Protein 9K1J (pdb70)

Sequence (567 aa):
MSTLYSTQVKAVGGRSGTIRSEDGILELKLALPKELGGKGDATNPEQLFAAGYAACFGNAVIHVTRSNKEYKIRDNDVEVLSTVGIVANGNGGFALTVHLDVTLSGISQADAEKIVEQTTHQVCPYSNAIRGNIQVSTTVYTKSTLYSTQVKAVGGRSGTIRSEDGILELKLALPKELGGKGDATNPEQLFAAGYAACFGNAVIHVTRSNKEYKIRDNDVEVLSTVGIVANGNGGFALTVHLDVTLSGISQADAEKIVEQTHQVCPYSNAIRGNIQVSTTVYTKMSTLYSTQVKAVGGRSGTIRSEDGILELKLALPKELGGKGDATNPEQLFAAGYAACFGNAVIHVTRSNKEYKIRDNDVEVLSTVGIVANGNGGFALTVHLDVTLSGISQADAEKIVEQTHQVCPYSNAIRGNIQVSTTVYTKMSTLYSTQVKAVGGRSGTIRSEDGILELKLALPKELGGKGDATNPEQLFAAGYAACFGNAVIHVTRSNKEYKIRDNDVEVLSSTVGIVANGNGGFALTVHLDVTLSGISQADAEKIVEQTHQVCPYSNAIRGNIQVSTTVYTK

Nearest PDB structures (foldseek):
  9k1j-assembly1_B  TM=9.932E-01  e=2.611E-28  Acinetobacter baumannii
  9jx6-assembly2_D  TM=1.005E+00  e=9.213E-28  Acinetobacter baumannii
  9jxc-assembly2_D  TM=9.874E-01  e=2.091E-27  Acinetobacter baumannii
  9jxc-assembly2_C  TM=9.607E-01  e=7.141E-26  Acinetobacter baumannii
  6mjn-assembly2_C  TM=9.591E-01  e=6.232E-18  Legionella pneumophila

Organism: Acinetobacter baumannii (NCBI:txid470)

Solvent-accessible surface area: 23050 Å² total; per-residue (Å²): 119,83,59,20,15,52,12,65,0,76,2,38,1,2,18,72,8,68,1,105,0,87,80,28,71,3,112,46,99,2,10,52,9,150,116,50,71,20,158,20,94,11,4,3,0,0,1,0,3,0,0,0,0,0,0,3,0,2,43,7,0,10,74,6,1,28,52,42,50,116,48,85,5,97,15,81,14,2,37,0,31,0,30,0,2,11,30,59,66,85,149,65,16,80,30,8,59,6,52,0,29,0,18,3,24,55,13,60,78,73,48,0,87,114,3,4,129,60,0,40,94,16,0,4,0,6,20,3,1,108,54,64,12,147,42,56,46,51,23,112,43,163,130,89,82,15,54,12,68,0,75,2,34,2,2,20,36,2,51,0,97,0,74,86,30,72,3,106,43,119,2,14,55,7,108,59,42,9,15,159,13,105,16,5,4,0,1,1,0,4,0,0,0,0,0,0,2,0,2,41,9,0,11,114,8,1,102,70,54,179,133,58,220,17,183,47,102,35,0,36,0,28,0,30,0,2,14,17,3,60,46,110,28,0,34,27,5,62,7,52,0,29,0,20,0,33,64,14,58,76,52,48,0,78,122,5,4,130,81,0,32,116,57,0,10,3,5,38,6,2,102,82,67,15,166,26,55,47,50,21,112,31,181,113,84,61,23,12,55,11,73,0,73,2,24,2,2,16,69,15,52,0,102,0,90,75,25,74,2,111,37,157,7,14,56,6,147,109,54,69,22,154,24,97,17,4,3,0,0,1,0,4,0,0,0,0,0,0,2,0,2,44,6,0,10,68,6,1,23,62,52,75,116,55,86,0,74,15,65,4,0,39,0,25,0,30,0,1,10,25,26,56,70,134,70,3,68,33,7,61,6,54,0,29,0,21,0,33,65,9,58,72,62,37,0,88,124,5,5,130,85,0,38,104,17,0,5,1,6,22,4,2,106,80,67,12,167,30,54,48,53,20,115,44,181,148,92,84,83,15,58,11,67,0,64,2,39,2,1,24,31,3,60,1,100,0,86,89,28,71,5,108,56,104,2,10,43,3,59,48,41,7,15,160,8,92,14,4,5,0,1,3,0,2,0,0,0,0,0,0,2,0,2,45,9,0,11,104,18,3,93,79,64,167,82,59,173,22,162,52,100,20,2,45,0,39,0,34,0,1,13,19,5,39,65,133,35,0,29,31,6,62,6,51,0,28,0,22,3,24,60,13,55,79,68,46,0,89,151,3,5,129,88,0,35,116,25,0,7,2,4,29,5,1,106,80,69,15,172,31,57,48,51,26,115,37,173

Radius of gyration: 27.56 Å; Cα contacts (8 Å, |Δi|>4): 1537; chains: 4; bounding box: 51×54×87 Å

B-factor: mean 30.63, std 16.16, range [7.73, 116.87]

Structure (mmCIF, N/CA/C/O backbone):
data_9K1J
#
_entry.id   9K1J
#
_cell.length_a   72.884
_cell.length_b   54.235
_cell.length_c   87.853
_cell.angle_alpha   90.00
_cell.angle_beta   107.82
_cell.angle_gamma   90.00
#
_symmetry.space_group_name_H-M   'P 1 21 1'
#
loop_
_entity.id
_entity.type
_entity.pdbx_description
1 polymer 'Organic hydroperoxide resistance protein'
2 non-polymer 6-fluoranyl-1,2-benzothiazol-3-one
3 water water
#
loop_
_atom_site.group_PDB
_atom_site.id
_atom_site.type_symbol
_atom_site.label_atom_id
_atom_site.label_alt_id
_atom_site.label_comp_id
_atom_site.label_asym_id
_atom_site.label_entity_id
_atom_site.label_seq_id
_atom_site.pdbx_PDB_ins_code
_atom_site.Cartn_x
_atom_site.Cartn_y
_atom_site.Cartn_z
_atom_site.occupancy
_atom_site.B_iso_or_equiv
_atom_site.auth_seq_id
_atom_site.auth_comp_id
_atom_site.auth_asym_id
_atom_site.auth_atom_id
_atom_site.pdbx_PDB_model_num
ATOM 1 N N . MET A 1 1 ? 4.181 -26.423 49.538 1.00 40.67 1 MET B N 1
ATOM 2 C CA . MET A 1 1 ? 3.682 -25.112 49.957 1.00 41.96 1 MET B CA 1
ATOM 3 C C . MET A 1 1 ? 2.404 -24.755 49.209 1.00 44.50 1 MET B C 1
ATOM 4 O O . MET A 1 1 ? 2.248 -25.101 48.032 1.00 41.56 1 MET B O 1
ATOM 9 N N . SER A 1 2 ? 1.504 -24.028 49.863 1.00 42.56 2 SER B N 1
ATOM 10 C CA . SER A 1 2 ? 0.307 -23.556 49.179 1.00 41.64 2 SER B CA 1
ATOM 11 C C . SER A 1 2 ? 0.594 -22.305 48.355 1.00 31.58 2 SER B C 1
ATOM 12 O O . SER A 1 2 ? 1.413 -21.455 48.730 1.00 28.89 2 SER B O 1
ATOM 15 N N . THR A 1 3 ? -0.101 -22.198 47.228 1.00 27.29 3 THR B N 1
ATOM 16 C CA . THR A 1 3 ? 0.008 -21.016 46.383 1.00 31.37 3 THR B CA 1
ATOM 17 C C . THR A 1 3 ? -0.465 -19.751 47.102 1.00 28.13 3 THR B C 1
ATOM 18 O O . THR A 1 3 ? -1.577 -19.697 47.632 1.00 22.36 3 THR B O 1
ATOM 22 N N . LEU A 1 4 ? 0.380 -18.716 47.082 1.00 18.47 4 LEU B N 1
ATOM 23 C CA . LEU A 1 4 ? 0.066 -17.447 47.726 1.00 19.17 4 LEU B CA 1
ATOM 24 C C . LEU A 1 4 ? -0.867 -16.573 46.888 1.00 25.93 4 LEU B C 1
ATOM 25 O O . LEU A 1 4 ? -1.677 -15.822 47.447 1.00 22.42 4 LEU B O 1
ATOM 30 N N . TYR A 1 5 ? -0.762 -16.644 45.559 1.00 18.41 5 TYR B N 1
ATOM 31 C CA . TYR A 1 5 ? -1.604 -15.844 44.683 1.00 12.52 5 TYR B CA 1
ATOM 32 C C . TYR A 1 5 ? -1.587 -16.450 43.284 1.00 21.74 5 TYR B C 1
ATOM 33 O O . TYR A 1 5 ? -0.540 -16.908 42.802 1.00 14.67 5 TYR B O 1
ATOM 42 N N . SER A 1 6 ? -2.751 -16.448 42.644 1.00 14.79 6 SER B N 1
ATOM 43 C CA . SER A 1 6 ? -2.935 -17.061 41.341 1.00 14.24 6 SER B CA 1
ATOM 44 C C . SER A 1 6 ? -3.752 -16.105 40.492 1.00 16.21 6 SER B C 1
ATOM 45 O O . SER A 1 6 ? -4.630 -15.422 41.010 1.00 19.89 6 SER B O 1
ATOM 48 N N . THR A 1 7 ? -3.457 -16.037 39.197 1.00 17.29 7 THR B N 1
ATOM 49 C CA . THR A 1 7 ? -4.211 -15.170 38.307 1.00 15.11 7 THR B CA 1
ATOM 50 C C . THR A 1 7 ? -4.351 -15.841 36.947 1.00 18.51 7 THR B C 1
ATOM 51 O O . THR A 1 7 ? -3.568 -16.718 36.569 1.00 14.70 7 THR B O 1
ATOM 55 N N . GLN A 1 8 ? -5.377 -15.437 36.213 1.00 16.65 8 GLN B N 1
ATOM 56 C CA . GLN A 1 8 ? -5.653 -16.010 34.906 1.00 17.85 8 GLN B CA 1
ATOM 57 C C . GLN A 1 8 ? -5.673 -14.918 33.853 1.00 20.31 8 GLN B C 1
ATOM 58 O O . GLN A 1 8 ? -6.207 -13.833 34.092 1.00 25.16 8 GLN B O 1
ATOM 64 N N . VAL A 1 9 ? -5.116 -15.208 32.676 1.00 17.01 9 VAL B N 1
ATOM 65 C CA . VAL A 1 9 ? -5.113 -14.260 31.570 1.00 13.07 9 VAL B CA 1
ATOM 66 C C . VAL A 1 9 ? -5.446 -15.018 30.295 1.00 22.75 9 VAL B C 1
ATOM 67 O O . VAL A 1 9 ? -4.825 -16.049 29.994 1.00 16.13 9 VAL B O 1
ATOM 71 N N . LYS A 1 10 ? -6.415 -14.496 29.539 1.00 18.48 10 LYS B N 1
ATOM 72 C CA . LYS A 1 10 ? -6.873 -15.104 28.296 1.00 21.40 10 LYS B CA 1
ATOM 73 C C . LYS A 1 10 ? -6.256 -14.332 27.139 1.00 17.08 10 LYS B C 1
ATOM 74 O O . LYS A 1 10 ? -6.403 -13.108 27.06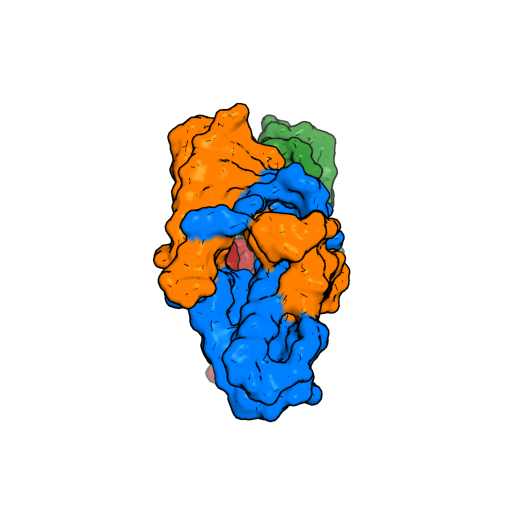6 1.00 23.83 10 LYS B O 1
ATOM 80 N N . ALA A 1 11 ? -5.548 -15.035 26.255 1.00 21.42 11 ALA B N 1
ATOM 81 C CA . ALA A 1 11 ? -4.966 -14.442 25.057 1.00 17.12 11 ALA B CA 1
ATOM 82 C C . ALA A 1 11 ? -5.594 -15.078 23.820 1.00 27.24 11 ALA B C 1
ATOM 83 O O . ALA A 1 11 ? -5.604 -16.310 23.686 1.00 27.94 11 ALA B O 1
ATOM 85 N N . VAL A 1 12 ? -6.090 -14.236 22.911 1.00 27.29 12 VAL B N 1
ATOM 86 C CA . VAL A 1 12 ? -6.754 -14.683 21.689 1.00 32.98 12 VAL B CA 1
ATOM 87 C C . VAL A 1 12 ? -6.010 -14.138 20.472 1.00 33.47 12 VAL B C 1
ATOM 88 O O . VAL A 1 12 ? -5.784 -12.923 20.370 1.00 31.79 12 VAL B O 1
ATOM 92 N N . GLY A 1 13 ? -5.660 -15.028 19.539 1.00 26.22 13 GLY B N 1
ATOM 93 C CA . GLY A 1 13 ? -5.153 -14.598 18.246 1.00 26.00 13 GLY B CA 1
ATOM 94 C C . GLY A 1 13 ? -3.666 -14.325 18.182 1.00 34.20 13 GLY B C 1
ATOM 95 O O . GLY A 1 13 ? -3.218 -13.606 17.273 1.00 26.55 13 GLY B O 1
ATOM 96 N N . GLY A 1 14 ? -2.887 -14.856 19.128 1.00 20.96 14 GLY B N 1
ATOM 97 C CA . GLY A 1 14 ? -1.434 -14.764 19.051 1.00 27.49 14 GLY B CA 1
ATOM 98 C C . GLY A 1 14 ? -0.896 -13.343 19.113 1.00 26.68 14 GLY B C 1
ATOM 99 O O . GLY A 1 14 ? -1.442 -12.457 19.793 1.00 26.43 14 GLY B O 1
ATOM 100 N N . ARG A 1 15 ? 0.210 -13.120 18.400 1.00 24.43 15 ARG B N 1
ATOM 101 C CA . ARG A 1 15 ? 0.934 -11.859 18.514 1.00 21.31 15 ARG B CA 1
ATOM 102 C C . ARG A 1 15 ? 0.226 -10.690 17.837 1.00 32.06 15 ARG B C 1
ATOM 103 O O . ARG A 1 15 ? 0.648 -9.543 18.038 1.00 24.96 15 ARG B O 1
ATOM 111 N N . SER A 1 16 ? -0.837 -10.937 17.064 1.00 23.85 16 SER B N 1
ATOM 112 C CA . SER A 1 16 ? -1.657 -9.862 16.518 1.00 29.27 16 SER B CA 1
ATOM 113 C C . SER A 1 16 ? -3.011 -9.737 17.208 1.00 30.20 16 SER B C 1
ATOM 114 O O . SER A 1 16 ? -3.870 -9.000 16.719 1.00 30.60 16 SER B O 1
ATOM 117 N N . GLY A 1 17 ? -3.217 -10.414 18.337 1.00 31.91 17 GLY B N 1
ATOM 118 C CA . GLY A 1 17 ? -4.520 -10.458 18.978 1.00 26.30 17 GLY B CA 1
ATOM 119 C C . GLY A 1 17 ? -4.672 -9.619 20.229 1.00 28.16 17 GLY B C 1
ATOM 120 O O . GLY A 1 17 ? -4.360 -8.428 20.217 1.00 31.13 17 GLY B O 1
ATOM 121 N N . THR A 1 18 ? -5.183 -10.213 21.311 1.00 26.20 18 THR B N 1
ATOM 122 C CA . THR A 1 18 ? -5.520 -9.472 22.523 1.00 29.11 18 THR B CA 1
ATOM 123 C C . THR A 1 18 ? -5.190 -10.320 23.751 1.00 25.34 18 THR B C 1
ATOM 124 O O . THR A 1 18 ? -5.092 -11.551 23.671 1.00 26.38 18 THR B O 1
ATOM 128 N N . ILE A 1 19 ? -5.013 -9.645 24.891 1.00 20.11 19 ILE B N 1
ATOM 129 C CA . ILE A 1 19 ? -4.908 -10.297 26.194 1.00 24.52 19 ILE B CA 1
ATOM 130 C C . ILE A 1 19 ? -5.871 -9.604 27.138 1.00 25.07 19 ILE B C 1
ATOM 131 O O . ILE A 1 19 ? -6.085 -8.388 27.052 1.00 22.58 19 ILE B O 1
ATOM 136 N N . ARG A 1 20 ? -6.391 -10.371 28.094 1.00 27.55 20 ARG B N 1
ATOM 137 C CA . ARG A 1 20 ? -7.253 -9.790 29.112 1.00 21.32 20 ARG B CA 1
ATOM 138 C C . ARG A 1 20 ? -7.269 -10.700 30.327 1.00 18.10 20 ARG B C 1
ATOM 139 O O . ARG A 1 20 ? -7.521 -11.899 30.197 1.00 22.64 20 ARG B O 1
ATOM 147 N N . SER A 1 21 ? -6.980 -10.142 31.496 1.00 17.16 21 SER B N 1
ATOM 148 C CA . SER A 1 21 ? -7.072 -10.932 32.709 1.00 24.40 21 SER B CA 1
ATOM 149 C C . SER A 1 21 ? -8.538 -11.176 33.057 1.00 32.02 21 SER B C 1
ATOM 150 O O . SER A 1 21 ? -9.433 -10.405 32.686 1.00 30.37 21 SER B O 1
ATOM 153 N N . GLU A 1 22 ? -8.781 -12.276 33.764 1.00 30.14 22 GLU B N 1
ATOM 154 C CA . GLU A 1 22 ? -10.150 -12.650 34.090 1.00 35.14 22 GLU B CA 1
ATOM 155 C C . GLU A 1 22 ? -10.772 -11.695 35.102 1.00 35.40 22 GLU B C 1
ATOM 156 O O . GLU A 1 22 ? -12.000 -11.665 35.227 1.00 41.02 22 GLU B O 1
ATOM 162 N N . ASP A 1 23 ? -9.955 -10.902 35.808 1.00 37.39 23 ASP B N 1
ATOM 163 C CA . ASP A 1 23 ? -10.435 -9.868 36.717 1.00 31.32 23 ASP B CA 1
ATOM 164 C C . ASP A 1 23 ? -10.598 -8.509 36.042 1.00 33.82 23 ASP B C 1
ATOM 165 O O . ASP A 1 23 ? -10.959 -7.541 36.715 1.00 37.57 23 ASP B O 1
ATOM 170 N N . GLY A 1 24 ? -10.340 -8.417 34.737 1.00 26.51 24 GLY B N 1
ATOM 171 C CA . GLY A 1 24 ? -10.468 -7.183 33.991 1.00 28.54 24 GLY B CA 1
ATOM 172 C C . GLY A 1 24 ? -9.348 -6.176 34.161 1.00 34.25 24 GLY B C 1
ATOM 173 O O . GLY A 1 24 ? -9.262 -5.237 33.354 1.00 25.68 24 GLY B O 1
ATOM 174 N N . ILE A 1 25 ? -8.464 -6.356 35.153 1.00 24.81 25 ILE B N 1
ATOM 175 C CA . ILE A 1 25 ? -7.493 -5.316 35.482 1.00 29.19 25 ILE B CA 1
ATOM 176 C C . ILE A 1 25 ? -6.512 -5.095 34.334 1.00 27.50 25 ILE B C 1
ATOM 177 O O . ILE A 1 25 ? -6.240 -3.952 33.959 1.00 30.89 25 ILE B O 1
ATOM 182 N N . LEU A 1 26 ? -5.977 -6.162 33.736 1.00 31.63 26 LEU B N 1
ATOM 183 C CA . LEU A 1 26 ? -5.063 -6.022 32.600 1.00 28.53 26 LEU B CA 1
ATOM 184 C C . LEU A 1 26 ? -5.789 -6.418 31.322 1.00 27.22 26 LEU B C 1
ATOM 185 O O . LEU A 1 26 ? -6.264 -7.549 31.202 1.00 29.63 26 LEU B O 1
ATOM 190 N N . GLU A 1 27 ? -5.863 -5.498 30.365 1.00 28.56 27 GLU B N 1
ATOM 191 C CA . GLU A 1 27 ? -6.613 -5.714 29.130 1.00 31.28 27 GLU B CA 1
ATOM 192 C C . GLU A 1 27 ? -5.933 -4.908 28.035 1.00 30.38 27 GLU B C 1
ATOM 193 O O . GLU A 1 27 ? -5.925 -3.675 28.093 1.00 34.06 27 GLU B O 1
ATOM 199 N N . LEU A 1 28 ? -5.339 -5.592 27.062 1.00 27.44 28 LEU B N 1
ATOM 200 C CA . LEU A 1 28 ? -4.460 -4.901 26.134 1.00 29.40 28 LEU B CA 1
ATOM 201 C C . LEU A 1 28 ? -4.549 -5.562 24.778 1.00 33.00 28 LEU B C 1
ATOM 202 O O . LEU A 1 28 ? -4.799 -6.759 24.673 1.00 29.69 28 LEU B O 1
ATOM 207 N N . LYS A 1 29 ? -4.262 -4.796 23.748 1.00 24.76 29 LYS B N 1
ATOM 208 C CA . LYS A 1 29 ? -4.076 -5.384 22.436 1.00 26.43 29 LYS B CA 1
ATOM 209 C C . LYS A 1 29 ? -2.586 -5.464 22.113 1.00 31.83 29 LYS B C 1
ATOM 210 O O . LYS A 1 29 ? -1.761 -4.751 22.702 1.00 29.86 29 LYS B O 1
ATOM 216 N N . LEU A 1 30 ? -2.243 -6.397 21.221 1.00 22.47 30 LEU B N 1
ATOM 217 C CA . LEU A 1 30 ? -0.863 -6.709 20.877 1.00 29.46 30 LEU B CA 1
ATOM 218 C C . LEU A 1 30 ? -0.625 -6.487 19.393 1.00 27.71 30 LEU B C 1
ATOM 219 O O . LEU A 1 30 ? -1.536 -6.619 18.576 1.00 28.92 30 LEU B O 1
ATOM 224 N N . ALA A 1 31 ? 0.616 -6.180 19.049 1.00 25.52 31 ALA B N 1
ATOM 225 C CA . ALA A 1 31 ? 1.003 -6.019 17.662 1.00 27.86 31 ALA B CA 1
ATOM 226 C C . ALA A 1 31 ? 2.428 -6.521 17.503 1.00 30.64 31 ALA B C 1
ATOM 227 O O . ALA A 1 31 ? 3.260 -6.332 18.398 1.00 34.58 31 ALA B O 1
ATOM 229 N N . LEU A 1 32 ? 2.690 -7.190 16.386 1.00 27.45 32 LEU B N 1
ATOM 230 C CA . LEU A 1 32 ? 4.058 -7.436 15.979 1.00 32.86 32 LEU B CA 1
ATOM 231 C C . LEU A 1 32 ? 4.780 -6.092 15.858 1.00 37.26 32 LEU B C 1
ATOM 232 O O . LEU A 1 32 ? 4.234 -5.159 15.252 1.00 35.85 32 LEU B O 1
ATOM 237 N N . PRO A 1 33 ? 5.977 -5.952 16.421 1.00 32.09 33 PRO B N 1
ATOM 238 C CA . PRO A 1 33 ? 6.758 -4.732 16.180 1.00 35.80 33 PRO B CA 1
ATOM 239 C C . PRO A 1 33 ? 7.208 -4.686 14.721 1.00 38.24 33 PRO B C 1
ATOM 240 O O . PRO A 1 33 ? 7.194 -5.700 14.023 1.00 35.16 33 PRO B O 1
ATOM 244 N N . LYS A 1 34 ? 7.604 -3.490 14.246 1.00 40.85 34 LYS B N 1
ATOM 245 C CA . LYS A 1 34 ? 7.998 -3.371 12.831 1.00 45.05 34 LYS B CA 1
ATOM 246 C C . LYS A 1 34 ? 9.158 -4.302 12.484 1.00 40.68 34 LYS B C 1
ATOM 247 O O . LYS A 1 34 ? 9.195 -4.869 11.384 1.00 41.03 34 LYS B O 1
ATOM 253 N N . GLU A 1 35 ? 10.088 -4.514 13.421 1.00 40.91 35 GLU B N 1
ATOM 254 C CA . GLU A 1 35 ? 11.229 -5.380 13.126 1.00 43.15 35 GLU B CA 1
ATOM 255 C C . GLU A 1 35 ? 10.804 -6.796 12.759 1.00 40.51 35 GLU B C 1
ATOM 256 O O . GLU A 1 35 ? 11.557 -7.509 12.088 1.00 48.17 35 GLU B O 1
ATOM 262 N N . LEU A 1 36 ? 9.610 -7.216 13.171 1.00 44.60 36 LEU B N 1
ATOM 263 C CA . LEU A 1 36 ? 9.065 -8.514 12.797 1.00 47.33 36 LEU B CA 1
ATOM 264 C C . LEU A 1 36 ? 7.898 -8.383 11.819 1.00 47.29 36 LEU B C 1
ATOM 265 O O . LEU A 1 36 ? 7.036 -9.260 11.758 1.00 48.56 36 LEU B O 1
ATOM 270 N N . GLY A 1 37 ? 7.850 -7.287 11.063 1.00 50.99 37 GLY B N 1
ATOM 271 C CA . GLY A 1 37 ? 6.875 -7.143 9.999 1.00 50.11 37 GLY B CA 1
ATOM 272 C C . GLY A 1 37 ? 5.517 -6.634 10.423 1.00 48.43 37 GLY B C 1
ATOM 273 O O . GLY A 1 37 ? 4.525 -6.928 9.751 1.00 52.41 37 GLY B O 1
ATOM 274 N N . GLY A 1 38 ? 5.438 -5.876 11.514 1.00 37.58 38 GLY B N 1
ATOM 275 C CA . GLY A 1 38 ? 4.178 -5.302 11.955 1.00 40.50 38 GLY B CA 1
ATOM 276 C C . GLY A 1 38 ? 4.213 -3.789 12.034 1.00 43.13 38 GLY B C 1
ATOM 277 O O . GLY A 1 38 ? 5.113 -3.166 11.466 1.00 48.64 38 GLY B O 1
ATOM 278 N N . LYS A 1 39 ? 3.242 -3.186 12.726 1.00 45.62 39 LYS B N 1
ATOM 279 C CA . LYS A 1 39 ? 3.189 -1.735 12.894 1.00 50.75 39 LYS B CA 1
ATOM 280 C C . LYS A 1 39 ? 3.825 -1.236 14.188 1.00 49.58 39 LYS B C 1
ATOM 281 O O . LYS A 1 39 ? 4.308 -0.098 14.218 1.00 49.17 39 LYS B O 1
ATOM 287 N N . GLY A 1 40 ? 3.840 -2.034 15.259 1.00 39.72 40 GLY B N 1
ATOM 288 C CA . GLY A 1 40 ? 4.334 -1.528 16.530 1.00 39.98 40 GLY B CA 1
ATOM 289 C C . GLY A 1 40 ? 3.323 -0.699 17.277 1.00 37.95 40 GLY B C 1
ATOM 290 O O . GLY A 1 40 ? 3.687 0.074 18.171 1.00 43.31 40 GLY B O 1
ATOM 291 N N . ASP A 1 41 ? 2.052 -0.856 16.923 1.00 42.58 41 ASP B N 1
ATOM 292 C CA . ASP A 1 41 ? 0.884 -0.200 17.515 1.00 53.63 41 ASP B CA 1
ATOM 293 C C . ASP A 1 41 ? 0.834 -0.302 19.020 1.00 48.21 41 ASP B C 1
ATOM 294 O O . ASP A 1 41 ? 0.193 0.534 19.675 1.00 42.04 41 ASP B O 1
ATOM 299 N N . ALA A 1 42 ? 1.460 -1.333 19.566 1.00 33.34 42 ALA B N 1
ATOM 300 C CA . ALA A 1 42 ? 0.930 -1.993 20.741 1.00 34.02 42 ALA B CA 1
ATOM 301 C C . ALA A 1 42 ? 2.004 -2.932 21.262 1.00 31.21 42 ALA B C 1
ATOM 302 O O . ALA A 1 42 ? 3.002 -3.220 20.585 1.00 27.81 42 ALA B O 1
ATOM 304 N N . THR A 1 43 ? 1.781 -3.412 22.476 1.00 23.44 43 THR B N 1
ATOM 305 C CA . THR A 1 43 ? 2.811 -4.176 23.141 1.00 20.50 43 THR B CA 1
ATOM 306 C C . THR A 1 43 ? 2.864 -5.590 22.554 1.00 23.55 43 THR B C 1
ATOM 307 O O . THR A 1 43 ? 2.214 -5.905 21.552 1.00 25.00 43 THR B O 1
ATOM 311 N N . ASN A 1 44 ? 3.657 -6.452 23.184 1.00 17.74 44 ASN B N 1
ATOM 312 C CA . ASN A 1 44 ? 4.028 -7.734 22.611 1.00 18.61 44 ASN B CA 1
ATOM 313 C C . ASN A 1 44 ? 4.593 -8.609 23.726 1.00 17.65 44 ASN B C 1
ATOM 314 O O . ASN A 1 44 ? 4.909 -8.097 24.817 1.00 18.90 44 ASN B O 1
ATOM 319 N N . PRO A 1 45 ? 4.714 -9.920 23.508 1.00 16.56 45 PRO B N 1
ATOM 320 C CA . PRO A 1 45 ? 5.120 -10.830 24.590 1.00 18.90 45 PRO B CA 1
ATOM 321 C C . PRO A 1 45 ? 6.467 -10.520 25.231 1.00 21.74 45 PRO B C 1
ATOM 322 O O . PRO A 1 45 ? 6.655 -10.796 26.432 1.00 20.10 45 PRO B O 1
ATOM 326 N N . GLU A 1 46 ? 7.433 -10.012 24.460 1.00 18.45 46 GLU B N 1
ATOM 327 C CA . GLU A 1 46 ? 8.755 -9.720 25.024 1.00 15.96 46 GLU B CA 1
ATOM 328 C C . GLU A 1 46 ? 8.696 -8.502 25.928 1.00 19.00 46 GLU B C 1
ATOM 329 O O . GLU A 1 46 ? 9.278 -8.499 27.012 1.00 16.88 46 GLU B O 1
ATOM 335 N N . GLN A 1 47 ? 7.948 -7.481 25.516 1.00 16.52 47 GLN B N 1
ATOM 336 C CA . GLN A 1 47 ? 7.735 -6.295 26.340 1.00 13.98 47 GLN B CA 1
ATOM 337 C C . GLN A 1 47 ? 6.979 -6.628 27.636 1.00 11.35 47 GLN B C 1
ATOM 338 O O . GLN A 1 47 ? 7.308 -6.123 28.720 1.00 14.48 47 GLN B O 1
ATOM 344 N N . LEU A 1 48 ? 5.994 -7.520 27.554 1.00 16.31 48 LEU B N 1
ATOM 345 C CA . LEU A 1 48 ? 5.258 -7.923 28.752 1.00 16.52 48 LEU B CA 1
ATOM 346 C C . LEU A 1 48 ? 6.129 -8.759 29.691 1.00 11.46 48 LEU B C 1
ATOM 347 O O . LEU A 1 48 ? 6.116 -8.541 30.913 1.00 13.79 48 LEU B O 1
ATOM 352 N N . PHE A 1 49 ? 6.887 -9.723 29.146 1.00 11.02 49 PHE B N 1
ATOM 353 C CA . PHE A 1 49 ? 7.876 -10.449 29.957 1.00 10.31 49 PHE B CA 1
ATOM 354 C C . PHE A 1 49 ? 8.900 -9.499 30.592 1.00 13.38 49 PHE B C 1
ATOM 355 O O . PHE A 1 49 ? 9.215 -9.609 31.788 1.00 11.50 49 PHE B O 1
ATOM 363 N N . ALA A 1 50 ? 9.453 -8.571 29.796 1.00 11.44 50 ALA B N 1
ATOM 364 C CA . ALA A 1 50 ? 10.451 -7.639 30.320 1.00 13.73 50 ALA B CA 1
ATOM 365 C C . ALA A 1 50 ? 9.887 -6.848 31.490 1.00 11.62 50 ALA B C 1
ATOM 366 O O . ALA A 1 50 ? 10.560 -6.668 32.514 1.00 12.46 50 ALA B O 1
ATOM 368 N N . ALA A 1 51 ? 8.640 -6.382 31.357 1.00 10.66 51 ALA B N 1
ATOM 369 C CA . ALA A 1 51 ? 8.025 -5.577 32.403 1.00 12.94 51 ALA B CA 1
ATOM 370 C C . ALA A 1 51 ? 7.821 -6.394 33.670 1.00 12.81 51 ALA B C 1
ATOM 371 O O . ALA A 1 51 ? 8.151 -5.943 34.779 1.00 13.09 51 ALA B O 1
ATOM 373 N N . GLY A 1 52 ? 7.278 -7.611 33.525 1.00 13.66 52 GLY B N 1
ATOM 374 C CA . GLY A 1 52 ? 7.034 -8.421 34.707 1.00 12.44 52 GLY B CA 1
ATOM 375 C C . GLY A 1 52 ? 8.330 -8.766 35.415 1.00 11.62 52 GLY B C 1
ATOM 376 O O . GLY A 1 52 ? 8.421 -8.734 36.650 1.00 11.37 52 GLY B O 1
ATOM 377 N N . TYR A 1 53 ? 9.374 -9.044 34.650 1.00 13.83 53 TYR B N 1
ATOM 378 C CA . TYR A 1 53 ? 10.615 -9.437 35.306 1.00 18.87 53 TYR B CA 1
ATOM 379 C C . TYR A 1 53 ? 11.359 -8.268 35.910 1.00 15.75 53 TYR B C 1
ATOM 380 O O . TYR A 1 53 ? 11.854 -8.380 37.036 1.00 16.33 53 TYR B O 1
ATOM 389 N N . ALA A 1 54 ? 11.381 -7.133 35.238 1.00 10.35 54 ALA B N 1
ATOM 390 C CA . ALA A 1 54 ? 11.990 -5.959 35.853 1.00 9.46 54 ALA B CA 1
ATOM 391 C C . ALA A 1 54 ? 11.282 -5.586 37.158 1.00 10.92 54 ALA B C 1
ATOM 392 O O . ALA A 1 54 ? 11.934 -5.241 38.152 1.00 8.82 54 ALA B O 1
ATOM 394 N N . ALA A 1 55 ? 9.941 -5.697 37.198 1.00 13.24 55 ALA B N 1
ATOM 395 C CA . ALA A 1 55 ? 9.206 -5.269 38.392 1.00 9.42 55 ALA B CA 1
ATOM 396 C C . ALA A 1 55 ? 9.354 -6.280 39.531 1.00 13.41 55 ALA B C 1
ATOM 397 O O . ALA A 1 55 ? 9.550 -5.899 40.700 1.00 12.49 55 ALA B O 1
ATOM 399 N N . CYS A 1 56 ? 9.270 -7.575 39.211 1.00 13.87 56 CYS B N 1
ATOM 400 C CA . CYS A 1 56 ? 9.458 -8.602 40.236 1.00 12.08 56 CYS B CA 1
ATOM 401 C C . CYS A 1 56 ? 10.873 -8.561 40.805 1.00 11.78 56 CYS B C 1
ATOM 402 O O . CYS A 1 56 ? 11.079 -8.674 42.018 1.00 14.31 56 CYS B O 1
ATOM 405 N N . PHE A 1 57 ? 11.864 -8.404 39.940 1.00 15.30 57 PHE B N 1
ATOM 406 C CA . PHE A 1 57 ? 13.249 -8.367 40.401 1.00 16.30 57 PHE B CA 1
ATOM 407 C C . PHE A 1 57 ? 13.523 -7.132 41.257 1.00 13.07 57 PHE B C 1
ATOM 408 O O . PHE A 1 57 ? 14.161 -7.233 42.314 1.00 9.46 57 PHE B O 1
ATOM 416 N N . GLY A 1 58 ? 13.045 -5.953 40.834 1.00 12.10 58 GLY B N 1
ATOM 417 C CA . GLY A 1 58 ? 13.168 -4.789 41.703 1.00 9.05 58 GLY B CA 1
ATOM 418 C C . GLY A 1 58 ? 12.545 -5.005 43.066 1.00 11.01 58 GLY B C 1
ATOM 419 O O . GLY A 1 58 ? 13.084 -4.578 44.094 1.00 13.13 58 GLY B O 1
ATOM 420 N N . ASN A 1 59 ? 11.376 -5.653 43.092 1.00 13.37 59 ASN B N 1
ATOM 421 C CA . ASN A 1 59 ? 10.715 -5.890 44.367 1.00 12.12 59 ASN B CA 1
ATOM 422 C C . ASN A 1 59 ? 11.550 -6.803 45.249 1.00 11.98 59 ASN B C 1
ATOM 423 O O . ASN A 1 59 ? 11.703 -6.567 46.461 1.00 13.18 59 ASN B O 1
ATOM 428 N N . ALA A 1 60 ? 12.098 -7.872 44.661 1.00 11.63 60 ALA B N 1
ATOM 429 C CA . ALA A 1 60 ? 12.978 -8.728 45.441 1.00 13.32 60 ALA B CA 1
ATOM 430 C C . ALA A 1 60 ? 14.239 -7.975 45.900 1.00 13.02 60 ALA B C 1
ATOM 431 O O . ALA A 1 60 ? 14.740 -8.219 47.006 1.00 12.29 60 ALA B O 1
ATOM 433 N N . VAL A 1 61 ? 14.771 -7.053 45.087 1.00 9.50 61 VAL B N 1
ATOM 434 C CA . VAL A 1 61 ? 15.937 -6.274 45.548 1.00 10.41 61 VAL B CA 1
ATOM 435 C C . VAL A 1 61 ? 15.573 -5.513 46.816 1.00 13.82 61 VAL B C 1
ATOM 436 O O . VAL A 1 61 ? 16.333 -5.497 47.796 1.00 14.00 61 VAL B O 1
ATOM 440 N N . ILE A 1 62 ? 14.381 -4.903 46.822 1.00 13.89 62 ILE B N 1
ATOM 441 C CA . ILE A 1 62 ? 13.902 -4.182 48.000 1.00 19.39 62 ILE B CA 1
ATOM 442 C C . ILE A 1 62 ? 13.816 -5.118 49.201 1.00 16.78 62 ILE B C 1
ATOM 443 O O . ILE A 1 62 ? 14.295 -4.811 50.302 1.00 19.70 62 ILE B O 1
ATOM 448 N N . HIS A 1 63 ? 13.204 -6.281 49.001 1.00 17.21 63 HIS B N 1
ATOM 449 C CA . HIS A 1 63 ? 13.036 -7.226 50.094 1.00 16.86 63 HIS B CA 1
ATOM 450 C C . HIS A 1 63 ? 14.396 -7.646 50.658 1.00 24.31 63 HIS B C 1
ATOM 451 O O . HIS A 1 63 ? 14.611 -7.608 51.874 1.00 25.46 63 HIS B O 1
ATOM 458 N N . VAL A 1 64 ? 15.345 -8.005 49.787 1.00 17.82 64 VAL B N 1
ATOM 459 C CA . VAL A 1 64 ? 16.678 -8.411 50.240 1.00 18.22 64 VAL B CA 1
ATOM 460 C C . VAL A 1 64 ? 17.397 -7.275 50.966 1.00 21.16 64 VAL B C 1
ATOM 461 O O . VAL A 1 64 ? 18.086 -7.496 51.978 1.00 18.07 64 VAL B O 1
ATOM 465 N N . THR A 1 65 ? 17.317 -6.056 50.426 1.00 20.73 65 THR B N 1
ATOM 466 C CA . THR A 1 65 ? 17.965 -4.939 51.095 1.00 19.39 65 THR B CA 1
ATOM 467 C C . THR A 1 65 ? 17.420 -4.806 52.503 1.00 27.96 65 THR B C 1
ATOM 468 O O . THR A 1 65 ? 18.175 -4.666 53.474 1.00 20.21 65 THR B O 1
ATOM 472 N N . ARG A 1 66 ? 16.093 -4.900 52.624 1.00 24.00 66 ARG B N 1
ATOM 473 C CA . ARG A 1 66 ? 15.443 -4.722 53.915 1.00 32.08 66 ARG B CA 1
ATOM 474 C C . ARG A 1 66 ? 15.741 -5.874 54.869 1.00 33.06 66 ARG B C 1
ATOM 475 O O . ARG A 1 66 ? 15.877 -5.656 56.078 1.00 32.74 66 ARG B O 1
ATOM 483 N N . SER A 1 67 ? 15.898 -7.094 54.353 1.00 28.88 67 SER B N 1
ATOM 484 C CA . SER A 1 67 ? 16.170 -8.218 55.247 1.00 35.77 67 SER B CA 1
ATOM 485 C C . SER A 1 67 ? 17.636 -8.273 55.652 1.00 32.07 67 SER B C 1
ATOM 486 O O . SER A 1 67 ? 17.975 -8.936 56.639 1.00 34.13 67 SER B O 1
ATOM 489 N N . ASN A 1 68 ? 18.523 -7.598 54.906 1.00 35.51 68 ASN B N 1
ATOM 490 C CA . ASN A 1 68 ? 19.914 -7.518 55.343 1.00 35.43 68 ASN B CA 1
ATOM 491 C C . ASN A 1 68 ? 20.100 -6.517 56.474 1.00 35.55 68 ASN B C 1
ATOM 492 O O . ASN A 1 68 ? 21.162 -6.518 57.104 1.00 43.58 68 ASN B O 1
ATOM 497 N N . LYS A 1 69 ? 19.099 -5.669 56.733 1.00 34.25 69 LYS B N 1
ATOM 498 C CA . LYS A 1 69 ? 18.937 -4.785 57.902 1.00 39.70 69 LYS B CA 1
ATOM 499 C C . LYS A 1 69 ? 19.881 -3.593 57.966 1.00 35.55 69 LYS B C 1
ATOM 500 O O . LYS A 1 69 ? 19.872 -2.889 58.992 1.00 34.17 69 LYS B O 1
ATOM 506 N N . GLU A 1 70 ? 20.694 -3.330 56.953 1.00 33.46 70 GLU B N 1
ATOM 507 C CA . GLU A 1 70 ? 21.658 -2.253 57.126 1.00 33.14 70 GLU B CA 1
ATOM 508 C C . GLU A 1 70 ? 21.064 -0.927 56.666 1.00 31.34 70 GLU B C 1
ATOM 509 O O . GLU A 1 70 ? 20.996 0.028 57.441 1.00 28.24 70 GLU B O 1
ATOM 515 N N . TYR A 1 71 ? 20.565 -0.883 55.436 1.00 26.02 71 TYR B N 1
ATOM 516 C CA . TYR A 1 71 ? 20.236 0.362 54.760 1.00 25.06 71 TYR B CA 1
ATOM 517 C C . TYR A 1 71 ? 18.800 0.820 55.011 1.00 24.36 71 TYR B C 1
ATOM 518 O O . TYR A 1 71 ? 17.887 0.010 55.159 1.00 24.19 71 TYR B O 1
ATOM 527 N N . LYS A 1 72 ? 18.607 2.138 55.011 1.00 22.74 72 LYS B N 1
ATOM 528 C CA . LYS A 1 72 ? 17.276 2.740 54.974 1.00 35.03 72 LYS B CA 1
ATOM 529 C C . LYS A 1 72 ? 16.955 3.051 53.524 1.00 30.65 72 LYS B C 1
ATOM 530 O O . LYS A 1 72 ? 17.577 3.935 52.934 1.00 34.94 72 LYS B O 1
ATOM 536 N N . ILE A 1 73 ? 15.982 2.362 52.946 1.00 18.87 73 ILE B N 1
ATOM 537 C CA . ILE A 1 73 ? 15.586 2.697 51.591 1.00 25.91 73 ILE B CA 1
ATOM 538 C C . ILE A 1 73 ? 14.078 2.855 51.521 1.00 28.97 73 ILE B C 1
ATOM 539 O O . ILE A 1 73 ? 13.327 2.292 52.324 1.00 35.88 73 ILE B O 1
ATOM 544 N N . ARG A 1 74 ? 13.645 3.660 50.566 1.00 28.87 74 ARG B N 1
ATOM 545 C CA . ARG A 1 74 ? 12.277 3.618 50.104 1.00 33.36 74 ARG B CA 1
ATOM 546 C C . ARG A 1 74 ? 12.208 2.846 48.787 1.00 30.28 74 ARG B C 1
ATOM 547 O O . ARG A 1 74 ? 13.216 2.636 48.104 1.00 24.35 74 ARG B O 1
ATOM 555 N N . ASP A 1 75 ? 10.993 2.395 48.468 1.00 29.59 75 ASP B N 1
ATOM 556 C CA . ASP A 1 75 ? 10.742 1.593 47.271 1.00 24.98 75 ASP B CA 1
ATOM 557 C C . ASP A 1 75 ? 11.373 2.189 46.021 1.00 22.24 75 ASP B C 1
ATOM 558 O O . ASP A 1 75 ? 11.992 1.478 45.219 1.00 17.70 75 ASP B O 1
ATOM 563 N N . ASN A 1 76 ? 11.191 3.483 45.808 1.00 20.59 76 ASN B N 1
ATOM 564 C CA . ASN A 1 76 ? 11.663 4.076 44.561 1.00 18.77 76 ASN B CA 1
ATOM 565 C C . ASN A 1 76 ? 13.184 4.243 44.502 1.00 21.75 76 ASN B C 1
ATOM 566 O O . ASN A 1 76 ? 13.683 4.806 43.519 1.00 19.70 76 ASN B O 1
ATOM 571 N N . ASP A 1 77 ? 13.936 3.796 45.514 1.00 20.37 77 ASP B N 1
ATOM 572 C CA . ASP A 1 77 ? 15.395 3.775 45.388 1.00 20.32 77 ASP B CA 1
ATOM 573 C C . ASP A 1 77 ? 15.906 2.587 44.567 1.00 19.87 77 ASP B C 1
ATOM 574 O O . ASP A 1 77 ? 17.121 2.447 44.386 1.00 14.21 77 ASP B O 1
ATOM 579 N N . VAL A 1 78 ? 15.029 1.732 44.064 1.00 14.28 78 VAL B N 1
ATOM 580 C CA . VAL A 1 78 ? 15.442 0.588 43.267 1.00 14.53 78 VAL B CA 1
ATOM 581 C C . VAL A 1 78 ? 14.848 0.748 41.883 1.00 14.10 78 VAL B C 1
ATOM 582 O O . VAL A 1 78 ? 13.647 1.008 41.739 1.00 18.91 78 VAL B O 1
ATOM 586 N N . GLU A 1 79 ? 15.689 0.609 40.868 1.00 15.00 79 GLU B N 1
ATOM 587 C CA . GLU A 1 79 ? 15.256 0.658 39.487 1.00 12.14 79 GLU B CA 1
ATOM 588 C C . GLU A 1 79 ? 15.839 -0.532 38.742 1.00 20.47 79 GLU B C 1
ATOM 589 O O . GLU A 1 79 ? 17.015 -0.860 38.924 1.00 15.09 79 GLU B O 1
ATOM 595 N N . VAL A 1 80 ? 15.019 -1.167 37.895 1.00 15.95 80 VAL B N 1
ATOM 596 C CA . VAL A 1 80 ? 15.464 -2.255 37.038 1.00 15.18 80 VAL B CA 1
ATOM 597 C C . VAL A 1 80 ? 15.073 -1.945 35.597 1.00 14.26 80 VAL B C 1
ATOM 598 O O . VAL A 1 80 ? 13.901 -1.704 35.300 1.00 15.36 80 VAL B O 1
ATOM 602 N N . LEU A 1 81 ? 16.056 -1.948 34.714 1.00 12.16 81 LEU B N 1
ATOM 603 C CA . LEU A 1 81 ? 15.870 -1.786 33.286 1.00 11.47 81 LEU B CA 1
ATOM 604 C C . LEU A 1 81 ? 16.190 -3.133 32.662 1.00 14.08 81 LEU B C 1
ATOM 605 O O . LEU A 1 81 ? 17.359 -3.538 32.626 1.00 15.41 81 LEU B O 1
ATOM 610 N N . SER A 1 82 ? 15.171 -3.832 32.177 1.00 14.29 82 SER B N 1
ATOM 611 C CA . SER A 1 82 ? 15.394 -5.115 31.532 1.00 16.94 82 SER B CA 1
ATOM 612 C C . SER A 1 82 ? 15.425 -4.955 30.017 1.00 21.45 82 SER B C 1
ATOM 613 O O . SER A 1 82 ? 14.655 -4.175 29.438 1.00 17.19 82 SER B O 1
ATOM 616 N N . THR A 1 83 ? 16.319 -5.705 29.378 1.00 17.55 83 THR B N 1
ATOM 617 C CA . THR A 1 83 ? 16.388 -5.803 27.929 1.00 14.43 83 THR B CA 1
ATOM 618 C C . THR A 1 83 ? 16.053 -7.234 27.566 1.00 18.15 83 THR B C 1
ATOM 619 O O . THR A 1 83 ? 16.739 -8.159 28.003 1.00 17.38 83 THR B O 1
ATOM 623 N N . VAL A 1 84 ? 14.987 -7.425 26.809 1.00 14.79 84 VAL B N 1
ATOM 624 C CA . VAL A 1 84 ? 14.589 -8.759 26.384 1.00 18.72 84 VAL B CA 1
ATOM 625 C C . VAL A 1 84 ? 14.653 -8.796 24.871 1.00 20.92 84 VAL B C 1
ATOM 626 O O . VAL A 1 84 ? 14.168 -7.877 24.203 1.00 19.06 84 VAL B O 1
ATOM 630 N N . GLY A 1 85 ? 15.288 -9.827 24.344 1.00 16.80 85 GLY B N 1
ATOM 631 C CA . GLY A 1 85 ? 15.349 -10.004 22.909 1.00 18.90 85 GLY B CA 1
ATOM 632 C C . GLY A 1 85 ? 14.915 -11.396 22.503 1.00 27.36 85 GLY B C 1
ATOM 633 O O . GLY A 1 85 ? 14.843 -12.305 23.343 1.00 24.69 85 GLY B O 1
ATOM 634 N N . ILE A 1 86 ? 14.626 -11.580 21.220 1.00 23.58 86 ILE B N 1
ATOM 635 C CA . ILE A 1 86 ? 14.277 -12.880 20.663 1.00 23.47 86 ILE B CA 1
ATOM 636 C C . ILE A 1 86 ? 15.271 -13.166 19.537 1.00 21.77 86 ILE B C 1
ATOM 637 O O . ILE A 1 86 ? 15.503 -12.312 18.677 1.00 28.49 86 ILE B O 1
ATOM 642 N N . VAL A 1 87 ? 15.931 -14.320 19.607 1.00 25.99 87 VAL B N 1
ATOM 643 C CA . VAL A 1 87 ? 17.010 -14.689 18.698 1.00 35.62 87 VAL B CA 1
ATOM 644 C C . VAL A 1 87 ? 16.641 -15.998 18.012 1.00 35.20 87 VAL B C 1
ATOM 645 O O . VAL A 1 87 ? 15.804 -16.764 18.499 1.00 39.73 87 VAL B O 1
ATOM 649 N N . ALA A 1 88 ? 17.264 -16.246 16.864 1.00 46.66 88 ALA B N 1
ATOM 650 C CA . ALA A 1 88 ? 17.115 -17.538 16.201 1.00 52.84 88 ALA B CA 1
ATOM 651 C C . ALA A 1 88 ? 17.956 -18.597 16.909 1.00 49.10 88 ALA B C 1
ATOM 652 O O . ALA A 1 88 ? 19.162 -18.403 17.090 1.00 53.66 88 ALA B O 1
ATOM 654 N N . ASN A 1 89 ? 17.341 -19.717 17.309 1.00 57.50 89 ASN B N 1
ATOM 655 C CA . ASN A 1 89 ? 18.133 -20.877 17.704 1.00 66.91 89 ASN B CA 1
ATOM 656 C C . ASN A 1 89 ? 17.892 -22.044 16.749 1.00 70.92 89 ASN B C 1
ATOM 657 O O . ASN A 1 89 ? 16.952 -22.047 15.938 1.00 61.44 89 ASN B O 1
ATOM 662 N N . GLY A 1 90 ? 18.757 -23.048 16.902 1.00 79.11 90 GLY B N 1
ATOM 663 C CA . GLY A 1 90 ? 18.598 -24.369 16.341 1.00 81.91 90 GLY B CA 1
ATOM 664 C C . GLY A 1 90 ? 18.303 -24.376 14.863 1.00 85.15 90 GLY B C 1
ATOM 665 O O . GLY A 1 90 ? 19.155 -24.061 14.026 1.00 85.39 90 GLY B O 1
ATOM 666 N N . ASN A 1 91 ? 17.061 -24.703 14.545 1.00 88.44 91 ASN B N 1
ATOM 667 C CA . ASN A 1 91 ? 16.632 -24.976 13.182 1.00 91.74 91 ASN B CA 1
ATOM 668 C C . ASN A 1 91 ? 15.398 -24.144 12.833 1.00 88.30 91 ASN B C 1
ATOM 669 O O . ASN A 1 91 ? 14.298 -24.657 12.634 1.00 97.57 91 ASN B O 1
ATOM 674 N N . GLY A 1 92 ? 15.606 -22.833 12.720 1.00 80.50 92 GLY B N 1
ATOM 675 C CA . GLY A 1 92 ? 14.511 -21.913 12.514 1.00 73.64 92 GLY B CA 1
ATOM 676 C C . GLY A 1 92 ? 13.699 -21.629 13.753 1.00 65.00 92 GLY B C 1
ATOM 677 O O . GLY A 1 92 ? 12.632 -21.012 13.648 1.00 62.04 92 GLY B O 1
ATOM 678 N N . GLY A 1 93 ? 14.168 -22.073 14.922 1.00 60.19 93 GLY B N 1
ATOM 679 C CA . GLY A 1 93 ? 13.477 -21.825 16.164 1.00 53.15 93 GLY B CA 1
ATOM 680 C C . GLY A 1 93 ? 13.885 -20.501 16.773 1.00 45.56 93 GLY B C 1
ATOM 681 O O . GLY A 1 93 ? 14.694 -19.750 16.229 1.00 46.10 93 GLY B O 1
ATOM 682 N N . PHE A 1 94 ? 13.330 -20.221 17.951 1.00 36.32 94 PHE B N 1
ATOM 683 C CA . PHE A 1 94 ? 13.548 -18.927 18.584 1.00 35.90 94 PHE B CA 1
ATOM 684 C C . PHE A 1 94 ? 13.756 -19.095 20.084 1.00 33.78 94 PHE B C 1
ATOM 685 O O . PHE A 1 94 ? 13.133 -19.955 20.717 1.00 32.41 94 PHE B O 1
ATOM 693 N N . ALA A 1 95 ? 14.647 -18.273 20.636 1.00 24.76 95 ALA B N 1
ATOM 694 C CA . ALA A 1 95 ? 14.934 -18.246 22.066 1.00 27.43 95 ALA B CA 1
ATOM 695 C C . ALA A 1 95 ? 14.867 -16.806 22.569 1.00 21.49 95 ALA B C 1
ATOM 696 O O . ALA A 1 95 ? 14.935 -15.853 21.788 1.00 22.48 95 ALA B O 1
ATOM 698 N N . LEU A 1 96 ? 14.745 -16.653 23.886 1.00 17.75 96 LEU B N 1
ATOM 699 C CA . LEU A 1 96 ? 14.748 -15.352 24.536 1.00 17.86 96 LEU B CA 1
ATOM 700 C C . LEU A 1 96 ? 16.129 -15.074 25.118 1.00 19.81 96 LEU B C 1
ATOM 701 O O . LEU A 1 96 ? 16.837 -15.990 25.531 1.00 13.38 96 LEU B O 1
ATOM 706 N N . THR A 1 97 ? 16.493 -13.794 25.163 1.00 14.79 97 THR B N 1
ATOM 707 C CA . THR A 1 97 ? 17.658 -13.320 25.896 1.00 15.42 97 THR B CA 1
ATOM 708 C C . THR A 1 97 ? 17.220 -12.226 26.862 1.00 14.89 97 THR B C 1
ATOM 709 O O . THR A 1 97 ? 16.270 -11.483 26.590 1.00 16.46 97 THR B O 1
ATOM 713 N N . VAL A 1 98 ? 17.920 -12.116 27.990 1.00 16.56 98 VAL B N 1
ATOM 714 C CA . VAL A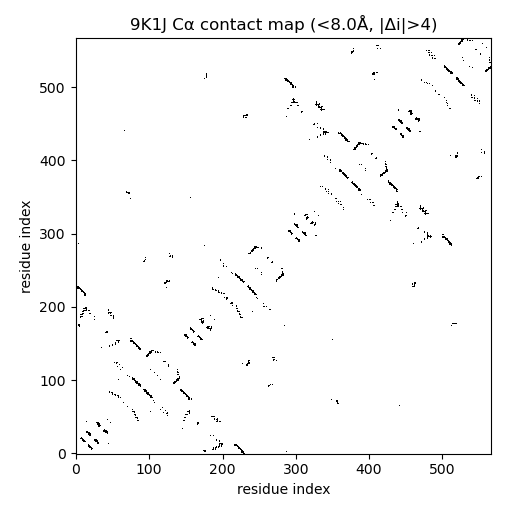 1 98 ? 17.583 -11.141 29.017 1.00 15.00 98 VAL B CA 1
ATOM 715 C C . VAL A 1 98 ? 18.868 -10.533 29.569 1.00 21.83 98 VAL B C 1
ATOM 716 O O . VAL A 1 98 ? 19.783 -11.253 29.977 1.00 13.23 98 VAL B O 1
ATOM 720 N N . HIS A 1 99 ? 18.926 -9.212 29.607 1.00 14.31 99 HIS B N 1
ATOM 721 C CA . HIS A 1 99 ? 19.935 -8.497 30.363 1.00 13.41 99 HIS B CA 1
ATOM 722 C C . HIS A 1 99 ? 19.243 -7.586 31.364 1.00 14.88 99 HIS B C 1
ATOM 723 O O . HIS A 1 99 ? 18.268 -6.925 31.007 1.00 11.59 99 HIS B O 1
ATOM 730 N N . LEU A 1 100 ? 19.768 -7.503 32.599 1.00 13.04 100 LEU B N 1
ATOM 731 C CA . LEU A 1 100 ? 19.214 -6.629 33.642 1.00 11.14 100 LEU B CA 1
ATOM 732 C C . LEU A 1 100 ? 20.234 -5.556 34.042 1.00 13.78 100 LEU B C 1
ATOM 733 O O . LEU A 1 100 ? 21.354 -5.883 34.445 1.00 11.59 100 LEU B O 1
ATOM 738 N N . ASP A 1 101 ? 19.844 -4.276 33.949 1.00 12.36 101 ASP B N 1
ATOM 739 C CA . ASP A 1 101 ? 20.595 -3.170 34.550 1.00 12.45 101 ASP B CA 1
ATOM 740 C C . ASP A 1 101 ? 19.885 -2.796 35.847 1.00 13.55 101 ASP B C 1
ATOM 741 O O . ASP A 1 101 ? 18.728 -2.350 35.824 1.00 15.52 101 ASP B O 1
ATOM 746 N N . VAL A 1 102 ? 20.542 -3.014 36.975 1.00 11.48 102 VAL B N 1
ATOM 747 C CA . VAL A 1 102 ? 19.950 -2.731 38.276 1.00 15.75 102 VAL B CA 1
ATOM 748 C C . VAL A 1 102 ? 20.667 -1.543 38.899 1.00 19.38 102 VAL B C 1
ATOM 749 O O . VAL A 1 102 ? 21.895 -1.573 39.077 1.00 15.56 102 VAL B O 1
ATOM 753 N N . THR A 1 103 ? 19.895 -0.518 39.263 1.00 17.59 103 THR B N 1
ATOM 754 C CA . THR A 1 103 ? 20.408 0.726 39.830 1.00 15.22 103 THR B CA 1
ATOM 755 C C . THR A 1 103 ? 19.821 0.905 41.228 1.00 16.30 103 THR B C 1
ATOM 756 O O . THR A 1 103 ? 18.596 1.005 41.379 1.00 15.47 103 THR B O 1
ATOM 760 N N . LEU A 1 104 ? 20.685 0.938 42.248 1.00 12.77 104 LEU B N 1
ATOM 761 C CA . LEU A 1 104 ? 20.287 1.177 43.633 1.00 11.14 104 LEU B CA 1
ATOM 762 C C . LEU A 1 104 ? 20.793 2.557 44.053 1.00 21.08 104 LEU B C 1
ATOM 763 O O . LEU A 1 104 ? 21.957 2.906 43.806 1.00 16.87 104 LEU B O 1
ATOM 768 N N . SER A 1 105 ? 19.914 3.353 44.645 1.00 17.15 105 SER B N 1
ATOM 769 C CA . SER A 1 105 ? 20.272 4.675 45.130 1.00 12.30 105 SER B CA 1
ATOM 770 C C . SER A 1 105 ? 20.681 4.584 46.590 1.00 10.73 105 SER B C 1
ATOM 771 O O . SER A 1 105 ? 19.968 4.009 47.406 1.00 14.49 105 SER B O 1
ATOM 774 N N . GLY A 1 106 ? 21.815 5.171 46.921 1.00 13.54 106 GLY B N 1
ATOM 775 C CA . GLY A 1 106 ? 22.159 5.354 48.308 1.00 13.34 106 GLY B CA 1
ATOM 776 C C . GLY A 1 106 ? 22.823 4.162 48.970 1.00 14.44 106 GLY B C 1
ATOM 777 O O . GLY A 1 106 ? 22.866 4.104 50.210 1.00 14.42 106 GLY B O 1
ATOM 778 N N . ILE A 1 107 ? 23.368 3.205 48.211 1.00 13.47 107 ILE B N 1
ATOM 779 C CA . ILE A 1 107 ? 24.113 2.159 48.889 1.00 13.02 107 ILE B CA 1
ATOM 780 C C . ILE A 1 107 ? 25.442 2.017 48.151 1.00 12.49 107 ILE B C 1
ATOM 781 O O . ILE A 1 107 ? 25.596 2.446 46.999 1.00 13.33 107 ILE B O 1
ATOM 786 N N . SER A 1 108 ? 26.398 1.391 48.825 1.00 13.18 108 SER B N 1
ATOM 787 C CA . SER A 1 108 ? 27.742 1.273 48.291 1.00 12.96 108 SER B CA 1
ATOM 788 C C . SER A 1 108 ? 27.797 0.216 47.186 1.00 14.86 108 SER B C 1
ATOM 789 O O . SER A 1 108 ? 26.926 -0.660 47.074 1.00 10.55 108 SER B O 1
ATOM 792 N N . GLN A 1 109 ? 28.827 0.313 46.350 1.00 12.60 109 GLN B N 1
ATOM 793 C CA . GLN A 1 109 ? 28.854 -0.517 45.150 1.00 14.57 109 GLN B CA 1
ATOM 794 C C . GLN A 1 109 ? 28.979 -1.996 45.523 1.00 11.71 109 GLN B C 1
ATOM 795 O O . GLN A 1 109 ? 28.240 -2.848 44.997 1.00 11.79 109 GLN B O 1
ATOM 801 N N . ALA A 1 110 ? 29.856 -2.318 46.481 1.00 12.36 110 ALA B N 1
ATOM 802 C CA . ALA A 1 110 ? 30.020 -3.732 46.842 1.00 18.50 110 ALA B CA 1
ATOM 803 C C . ALA A 1 110 ? 28.752 -4.284 47.503 1.00 18.44 110 ALA B C 1
ATOM 804 O O . ALA A 1 110 ? 28.341 -5.430 47.241 1.00 15.36 110 ALA B O 1
ATOM 806 N N . ASP A 1 111 ? 28.113 -3.482 48.364 1.00 14.23 111 ASP B N 1
ATOM 807 C CA . ASP A 1 111 ? 26.868 -3.931 48.987 1.00 15.02 111 ASP B CA 1
ATOM 808 C C . ASP A 1 111 ? 25.778 -4.159 47.945 1.00 14.10 111 ASP B C 1
ATOM 809 O O . ASP A 1 111 ? 25.056 -5.160 48.002 1.00 14.41 111 ASP B O 1
ATOM 814 N N . ALA A 1 112 ? 25.653 -3.243 46.980 1.00 13.36 112 ALA B N 1
ATOM 815 C CA . ALA A 1 112 ? 24.677 -3.391 45.909 1.00 11.82 112 ALA B CA 1
ATOM 816 C C . ALA A 1 112 ? 24.919 -4.662 45.100 1.00 11.22 112 ALA B C 1
ATOM 817 O O . ALA A 1 112 ? 23.978 -5.386 44.758 1.00 14.72 112 ALA B O 1
ATOM 819 N N . GLU A 1 113 ? 26.179 -4.971 44.811 1.00 11.64 113 GLU B N 1
ATOM 820 C CA . GLU A 1 113 ? 26.480 -6.202 44.081 1.00 17.26 113 GLU B CA 1
ATOM 821 C C . GLU A 1 113 ? 26.094 -7.447 44.880 1.00 13.62 113 GLU B C 1
ATOM 822 O O . GLU A 1 113 ? 25.532 -8.395 44.321 1.00 13.43 113 GLU B O 1
ATOM 828 N N . LYS A 1 114 ? 26.391 -7.464 46.185 1.00 13.47 114 LYS B N 1
ATOM 829 C CA . LYS A 1 114 ? 25.948 -8.577 47.029 1.00 11.09 114 LYS B CA 1
ATOM 830 C C . LYS A 1 114 ? 24.414 -8.692 47.091 1.00 14.27 114 LYS B C 1
ATOM 831 O O . LYS A 1 114 ? 23.857 -9.794 46.989 1.00 12.41 114 LYS B O 1
ATOM 837 N N . ILE A 1 115 ? 23.714 -7.576 47.253 1.00 11.65 115 ILE B N 1
ATOM 838 C CA . ILE A 1 115 ? 22.253 -7.607 47.252 1.00 11.40 115 ILE B CA 1
ATOM 839 C C . ILE A 1 115 ? 21.715 -8.192 45.946 1.00 10.21 115 ILE B C 1
ATOM 840 O O . ILE A 1 115 ? 20.824 -9.033 45.966 1.00 11.28 115 ILE B O 1
ATOM 845 N N . VAL A 1 116 ? 22.250 -7.766 44.799 1.00 9.26 116 VAL B N 1
ATOM 846 C CA . VAL A 1 116 ? 21.700 -8.224 43.518 1.00 12.58 116 VAL B CA 1
ATOM 847 C C . VAL A 1 116 ? 21.977 -9.726 43.319 1.00 11.12 116 VAL B C 1
ATOM 848 O O . VAL A 1 116 ? 21.134 -10.481 42.808 1.00 10.59 116 VAL B O 1
ATOM 852 N N . GLU A 1 117 ? 23.152 -10.184 43.753 1.00 13.07 117 GLU B N 1
ATOM 853 C CA . GLU A 1 117 ? 23.462 -11.611 43.656 1.00 16.70 117 GLU B CA 1
ATOM 854 C C . GLU A 1 117 ? 22.507 -12.429 44.525 1.00 15.32 117 GLU B C 1
ATOM 855 O O . GLU A 1 117 ? 21.970 -13.448 44.086 1.00 13.26 117 GLU B O 1
ATOM 861 N N . GLN A 1 118 ? 22.229 -11.959 45.740 1.00 12.79 118 GLN B N 1
ATOM 862 C CA . GLN A 1 118 ? 21.233 -12.638 46.574 1.00 18.10 118 GLN B CA 1
ATOM 863 C C . GLN A 1 118 ? 19.830 -12.601 45.961 1.00 15.33 118 GLN B C 1
ATOM 864 O O . GLN A 1 118 ? 19.068 -13.569 46.103 1.00 14.39 118 GLN B O 1
ATOM 870 N N A THR A 1 119 ? 19.452 -11.501 45.305 0.50 13.36 119 THR B N 1
ATOM 871 N N B THR A 1 119 ? 19.459 -11.500 45.308 0.50 13.32 119 THR B N 1
ATOM 872 C CA A THR A 1 119 ? 18.071 -11.470 44.824 0.50 13.41 119 THR B CA 1
ATOM 873 C CA B THR A 1 119 ? 18.090 -11.420 44.811 0.50 13.70 119 THR B CA 1
ATOM 874 C C A THR A 1 119 ? 17.861 -12.414 43.652 0.50 14.61 119 THR B C 1
ATOM 875 C C B THR A 1 119 ? 17.858 -12.357 43.630 0.50 13.96 119 THR B C 1
ATOM 876 O O A THR A 1 119 ? 16.732 -12.865 43.423 0.50 11.76 119 THR B O 1
ATOM 877 O O B THR A 1 119 ? 16.720 -12.794 43.410 0.50 11.14 119 THR B O 1
ATOM 884 N N . HIS A 1 120 ? 18.912 -12.739 42.898 1.00 15.75 120 HIS B N 1
ATOM 885 C CA . HIS A 1 120 ? 18.692 -13.770 41.862 1.00 14.31 120 HIS B CA 1
ATOM 886 C C . HIS A 1 120 ? 18.235 -15.120 42.446 1.00 12.20 120 HIS B C 1
ATOM 887 O O . HIS A 1 120 ? 17.636 -15.916 41.721 1.00 12.24 120 HIS B O 1
ATOM 894 N N . GLN A 1 121 ? 18.472 -15.384 43.742 1.00 15.17 121 GLN B N 1
ATOM 895 C CA . GLN A 1 121 ? 17.984 -16.598 44.397 1.00 13.42 121 GLN B CA 1
ATOM 896 C C . GLN A 1 121 ? 16.532 -16.468 44.855 1.00 17.91 121 GLN B C 1
ATOM 897 O O . GLN A 1 121 ? 15.857 -17.478 45.070 1.00 13.38 121 GLN B O 1
ATOM 903 N N . VAL A 1 122 ? 16.048 -15.243 45.030 1.00 19.06 122 VAL B N 1
ATOM 904 C CA . VAL A 1 122 ? 14.702 -14.978 45.559 1.00 19.72 122 VAL B CA 1
ATOM 905 C C . VAL A 1 122 ? 13.669 -14.862 44.443 1.00 17.92 122 VAL B C 1
ATOM 906 O O . VAL A 1 122 ? 12.579 -15.443 44.542 1.00 13.91 122 VAL B O 1
ATOM 910 N N . CYS A 1 123 ? 13.999 -14.077 43.408 1.00 8.96 123 CYS B N 1
ATOM 911 C CA . CYS A 1 123 ? 13.038 -13.682 42.386 1.00 11.43 123 CYS B CA 1
ATOM 912 C C . CYS A 1 123 ? 12.545 -14.905 41.620 1.00 11.62 123 CYS B C 1
ATOM 913 O O . CYS A 1 123 ? 13.367 -15.704 41.150 1.00 10.80 123 CYS B O 1
ATOM 916 N N . PRO A 1 124 ? 11.229 -15.108 41.504 1.00 8.88 124 PRO B N 1
ATOM 917 C CA . PRO A 1 124 ? 10.747 -16.346 40.866 1.00 9.62 124 PRO B CA 1
ATOM 918 C C . PRO A 1 124 ? 10.961 -16.378 39.352 1.00 9.05 124 PRO B C 1
ATOM 919 O O . PRO A 1 124 ? 11.001 -17.467 38.776 1.00 12.98 124 PRO B O 1
ATOM 923 N N . TYR A 1 125 ? 11.094 -15.235 38.674 1.00 11.83 125 TYR B N 1
ATOM 924 C CA . TYR A 1 125 ? 11.457 -15.266 37.254 1.00 11.51 125 TYR B CA 1
ATOM 925 C C . TYR A 1 125 ? 12.887 -15.760 37.044 1.00 9.77 125 TYR B C 1
ATOM 926 O O . TYR A 1 125 ? 13.154 -16.526 36.109 1.00 11.15 125 TYR B O 1
ATOM 935 N N . SER A 1 126 ? 13.827 -15.283 37.866 1.00 11.13 126 SER B N 1
ATOM 936 C CA . SER A 1 126 ? 15.194 -15.806 37.802 1.00 12.12 126 SER B CA 1
ATOM 937 C C . SER A 1 126 ? 15.201 -17.309 38.050 1.00 12.99 126 SER B C 1
ATOM 938 O O . SER A 1 126 ? 15.827 -18.065 37.305 1.00 13.45 126 SER B O 1
ATOM 941 N N . ASN A 1 127 ? 14.507 -17.757 39.101 1.00 12.69 127 ASN B N 1
ATOM 942 C CA . ASN A 1 127 ? 14.411 -19.198 39.352 1.00 13.82 127 ASN B CA 1
ATOM 943 C C . ASN A 1 127 ? 13.736 -19.915 38.205 1.00 10.94 127 ASN B C 1
ATOM 944 O O . ASN A 1 127 ? 14.058 -21.076 37.932 1.00 14.53 127 ASN B O 1
ATOM 949 N N . ALA A 1 128 ? 12.817 -19.236 37.501 1.00 10.27 128 ALA B N 1
ATOM 950 C CA . ALA A 1 128 ? 12.057 -19.901 36.441 1.00 12.24 128 ALA B CA 1
ATOM 951 C C . ALA A 1 128 ? 12.935 -20.203 35.232 1.00 10.51 128 ALA B C 1
ATOM 952 O O . ALA A 1 128 ? 12.755 -21.231 34.555 1.00 8.28 128 ALA B O 1
ATOM 954 N N . ILE A 1 129 ? 13.848 -19.285 34.903 1.00 10.53 129 ILE B N 1
ATOM 955 C CA . ILE A 1 129 ? 14.573 -19.390 33.633 1.00 11.57 129 ILE B CA 1
ATOM 956 C C . ILE A 1 129 ? 16.029 -19.852 33.798 1.00 10.49 129 ILE B C 1
ATOM 957 O O . ILE A 1 129 ? 16.776 -19.883 32.811 1.00 9.90 129 ILE B O 1
ATOM 962 N N . ARG A 1 130 ? 16.443 -20.222 34.997 1.00 9.28 130 ARG B N 1
ATOM 963 C CA . ARG A 1 130 ? 17.842 -20.561 35.230 1.00 11.00 130 ARG B CA 1
ATOM 964 C C . ARG A 1 130 ? 18.270 -21.764 34.392 1.00 10.60 130 ARG B C 1
ATOM 965 O O . ARG A 1 130 ? 17.568 -22.780 34.317 1.00 10.77 130 ARG B O 1
ATOM 973 N N . GLY A 1 131 ? 19.428 -21.635 33.739 1.00 14.05 131 GLY B N 1
ATOM 974 C CA . GLY A 1 131 ? 19.953 -22.679 32.869 1.00 14.14 131 GLY B CA 1
ATOM 975 C C . GLY A 1 131 ? 19.410 -22.681 31.455 1.00 17.96 131 GLY B C 1
ATOM 976 O O . GLY A 1 131 ? 20.028 -23.282 30.566 1.00 16.45 131 GLY B O 1
ATOM 977 N N . ASN A 1 132 ? 18.262 -22.054 31.206 1.00 17.68 132 ASN B N 1
ATOM 978 C CA . ASN A 1 132 ? 17.756 -21.959 29.848 1.00 13.97 132 ASN B CA 1
ATOM 979 C C . ASN A 1 132 ? 18.092 -20.614 29.220 1.00 14.99 132 ASN B C 1
ATOM 980 O O . ASN A 1 132 ? 18.575 -20.549 28.097 1.00 18.86 132 ASN B O 1
ATOM 985 N N . ILE A 1 133 ? 17.801 -19.530 29.908 1.00 22.17 133 ILE B N 1
ATOM 986 C CA . ILE A 1 133 ? 18.283 -18.221 29.520 1.00 17.50 133 ILE B CA 1
ATOM 987 C C . ILE A 1 133 ? 19.414 -17.884 30.475 1.00 20.27 133 ILE B C 1
ATOM 988 O O . ILE A 1 133 ? 19.269 -18.041 31.702 1.00 18.40 133 ILE B O 1
ATOM 993 N N . GLN A 1 134 ? 20.547 -17.452 29.915 1.00 16.59 134 GLN B N 1
ATOM 994 C CA . GLN A 1 134 ? 21.714 -17.064 30.692 1.00 15.15 134 GLN B CA 1
ATOM 995 C C . GLN A 1 134 ? 21.579 -15.560 30.890 1.00 17.52 134 GLN B C 1
ATOM 996 O O . GLN A 1 134 ? 21.975 -14.767 30.029 1.00 18.79 134 GLN B O 1
ATOM 1002 N N . VAL A 1 135 ? 20.980 -15.166 32.018 1.00 14.90 135 VAL B N 1
ATOM 1003 C CA . VAL A 1 135 ? 20.748 -13.757 32.309 1.00 17.47 135 VAL B CA 1
ATOM 1004 C C . VAL A 1 135 ? 22.066 -13.060 32.619 1.00 15.01 135 VAL B C 1
ATOM 1005 O O . VAL A 1 135 ? 22.839 -13.503 33.474 1.00 19.12 135 VAL B O 1
ATOM 1009 N N . SER A 1 136 ? 22.320 -11.942 31.956 1.00 16.45 136 SER B N 1
ATOM 1010 C CA . SER A 1 136 ? 23.406 -11.058 32.357 1.00 11.84 136 SER B CA 1
ATOM 1011 C C . SER A 1 136 ? 22.846 -9.886 33.167 1.00 13.86 136 SER B C 1
ATOM 1012 O O . SER A 1 136 ? 21.730 -9.428 32.933 1.00 16.36 136 SER B O 1
ATOM 1015 N N . THR A 1 137 ? 23.661 -9.364 34.086 1.00 14.70 137 THR B N 1
ATOM 1016 C CA . THR A 1 137 ? 23.238 -8.350 35.046 1.00 14.40 137 THR B CA 1
ATOM 1017 C C . THR A 1 137 ? 24.368 -7.344 35.246 1.00 15.69 137 THR B C 1
ATOM 1018 O O . THR A 1 137 ? 25.522 -7.741 35.443 1.00 14.73 137 THR B O 1
ATOM 1022 N N . THR A 1 138 ? 24.044 -6.054 35.200 1.00 13.77 138 THR B N 1
ATOM 1023 C CA . THR A 1 138 ? 24.977 -4.996 35.578 1.00 12.66 138 THR B CA 1
ATOM 1024 C C . THR A 1 138 ? 24.363 -4.151 36.693 1.00 15.87 138 THR B C 1
ATOM 1025 O O . THR A 1 138 ? 23.182 -3.801 36.632 1.00 14.07 138 THR B O 1
ATOM 1029 N N . VAL A 1 139 ? 25.172 -3.823 37.699 1.00 14.71 139 VAL B N 1
ATOM 1030 C CA . VAL A 1 139 ? 24.718 -3.185 38.929 1.00 12.96 139 VAL B CA 1
ATOM 1031 C C . VAL A 1 139 ? 25.328 -1.790 39.007 1.00 16.15 139 VAL B C 1
ATOM 1032 O O . VAL A 1 139 ? 26.557 -1.640 38.957 1.00 10.31 139 VAL B O 1
ATOM 1036 N N . TYR A 1 140 ? 24.473 -0.787 39.166 1.00 13.66 140 TYR B N 1
ATOM 1037 C CA . TYR A 1 140 ? 24.853 0.605 39.298 1.00 16.02 140 TYR B CA 1
ATOM 1038 C C . TYR A 1 140 ? 24.335 1.139 40.620 1.00 16.48 140 TYR B C 1
ATOM 1039 O O . TYR A 1 140 ? 23.284 0.706 41.109 1.00 15.81 140 TYR B O 1
ATOM 1048 N N . THR A 1 141 ? 25.083 2.070 41.196 1.00 15.89 141 THR B N 1
ATOM 1049 C CA . THR A 1 141 ? 24.662 2.852 42.351 1.00 18.77 141 THR B CA 1
ATOM 1050 C C . THR A 1 141 ? 24.746 4.341 42.002 1.00 23.57 141 THR B C 1
ATOM 1051 O O . THR A 1 141 ? 25.625 4.762 41.240 1.00 29.55 141 THR B O 1
ATOM 1055 N N . LYS A 1 142 ? 23.838 5.146 42.560 1.00 22.59 142 LYS B N 1
ATOM 1056 C CA . LYS A 1 142 ? 23.770 6.550 42.114 1.00 26.86 142 LYS B CA 1
ATOM 1057 C C . LYS A 1 142 ? 23.403 7.589 43.175 1.00 27.21 142 LYS B C 1
ATOM 1058 O O . LYS A 1 142 ? 22.967 7.237 44.263 1.00 28.20 142 LYS B O 1
ATOM 1064 N N . SER B 1 2 ? 21.489 -14.268 15.683 1.00 53.83 2 SER A N 1
ATOM 1065 C CA . SER B 1 2 ? 21.416 -12.817 15.878 1.00 60.10 2 SER A CA 1
ATOM 1066 C C . SER B 1 2 ? 20.045 -12.372 16.370 1.00 49.32 2 SER A C 1
ATOM 1067 O O . SER B 1 2 ? 19.037 -13.032 16.112 1.00 43.35 2 SER A O 1
ATOM 1070 N N . THR B 1 3 ? 20.026 -11.223 17.046 1.00 50.31 3 THR A N 1
ATOM 1071 C CA . THR B 1 3 ? 18.832 -10.728 17.726 1.00 42.52 3 THR A CA 1
ATOM 1072 C C . THR B 1 3 ? 17.849 -10.078 16.749 1.00 37.26 3 THR A C 1
ATOM 1073 O O . THR B 1 3 ? 18.152 -9.059 16.125 1.00 35.60 3 THR A O 1
ATOM 1077 N N . LEU B 1 4 ? 16.651 -10.666 16.637 1.00 32.34 4 LEU A N 1
ATOM 1078 C CA . LEU B 1 4 ? 15.665 -10.217 15.657 1.00 33.58 4 LEU A CA 1
ATOM 1079 C C . LEU B 1 4 ? 14.890 -9.009 16.161 1.00 36.14 4 LEU A C 1
ATOM 1080 O O . LEU B 1 4 ? 14.476 -8.147 15.374 1.00 29.59 4 LEU A O 1
ATOM 1085 N N . TYR B 1 5 ? 14.676 -8.941 17.472 1.00 29.60 5 TYR A N 1
ATOM 1086 C CA . TYR B 1 5 ? 13.915 -7.865 18.084 1.00 23.24 5 TYR A CA 1
ATOM 1087 C C . TYR B 1 5 ? 14.351 -7.760 19.531 1.00 21.93 5 TYR A C 1
ATOM 1088 O O . TYR B 1 5 ? 14.513 -8.770 20.212 1.00 21.45 5 TYR A O 1
ATOM 1097 N N . SER B 1 6 ? 14.523 -6.544 20.000 1.00 21.35 6 SER A N 1
ATOM 1098 C CA . SER B 1 6 ? 14.942 -6.337 21.371 1.00 22.89 6 SER A CA 1
ATOM 1099 C C . SER B 1 6 ? 14.112 -5.204 21.945 1.00 25.41 6 SER A C 1
ATOM 1100 O O . SER B 1 6 ? 13.767 -4.262 21.226 1.00 24.31 6 SER A O 1
ATOM 1103 N N . THR B 1 7 ? 13.763 -5.297 23.229 1.00 18.30 7 THR A N 1
ATOM 1104 C CA . THR B 1 7 ? 12.953 -4.258 23.848 1.00 20.18 7 THR A CA 1
ATOM 1105 C C . THR B 1 7 ? 13.435 -4.024 25.270 1.00 22.82 7 THR A C 1
ATOM 1106 O O . THR B 1 7 ? 13.958 -4.931 25.917 1.00 20.15 7 THR A O 1
ATOM 1110 N N . GLN B 1 8 ? 13.255 -2.793 25.756 1.00 16.80 8 GLN A N 1
ATOM 1111 C CA . GLN B 1 8 ? 13.641 -2.437 27.115 1.00 20.27 8 GLN A CA 1
ATOM 1112 C C . GLN B 1 8 ? 12.440 -1.906 27.888 1.00 21.65 8 GLN A C 1
ATOM 1113 O O . GLN B 1 8 ? 11.644 -1.123 27.358 1.00 21.84 8 GLN A O 1
ATOM 1119 N N . VAL B 1 9 ? 12.321 -2.326 29.146 1.00 18.95 9 VAL A N 1
ATOM 1120 C CA . VAL B 1 9 ? 11.286 -1.844 30.050 1.00 18.04 9 VAL A CA 1
ATOM 1121 C C . VAL B 1 9 ? 11.956 -1.423 31.346 1.00 19.91 9 VAL A C 1
ATOM 1122 O O . VAL B 1 9 ? 12.795 -2.171 31.877 1.00 15.17 9 VAL A O 1
ATOM 1126 N N . LYS B 1 10 ? 11.586 -0.231 31.857 1.00 14.34 10 LYS A N 1
ATOM 1127 C CA . LYS B 1 10 ? 12.095 0.282 33.127 1.00 12.90 10 LYS A CA 1
ATOM 1128 C C . LYS B 1 10 ? 11.063 0.079 34.231 1.00 16.40 10 LYS A C 1
ATOM 1129 O O . LYS B 1 10 ? 9.914 0.484 34.082 1.00 17.12 10 LYS A O 1
ATOM 1135 N N . ALA B 1 11 ? 11.472 -0.532 35.341 1.00 18.11 11 ALA A N 1
ATOM 1136 C CA . ALA B 1 11 ? 10.570 -0.783 36.460 1.00 16.55 11 ALA A CA 1
ATOM 1137 C C . ALA B 1 11 ? 11.131 -0.102 37.699 1.00 17.76 11 ALA A C 1
ATOM 1138 O O . ALA B 1 11 ? 12.284 -0.347 38.075 1.00 19.25 11 ALA A O 1
ATOM 1140 N N . VAL B 1 12 ? 10.325 0.758 38.322 1.00 18.77 12 VAL A N 1
ATOM 1141 C CA . VAL B 1 12 ? 10.756 1.538 39.484 1.00 18.78 12 VAL A CA 1
ATOM 1142 C C . VAL B 1 12 ? 9.878 1.172 40.665 1.00 15.29 12 VAL A C 1
ATOM 1143 O O . VAL B 1 12 ? 8.652 1.294 40.585 1.00 17.74 12 VAL A O 1
ATOM 1147 N N . GLY B 1 13 ? 10.493 0.760 41.764 1.00 17.61 13 GLY A N 1
ATOM 1148 C CA . GLY B 1 13 ? 9.769 0.599 43.014 1.00 22.66 13 GLY A CA 1
ATOM 1149 C C . GLY B 1 13 ? 9.053 -0.724 43.234 1.00 18.78 13 GLY A C 1
ATOM 1150 O O . GLY B 1 13 ? 8.205 -0.802 44.142 1.00 18.06 13 GLY A O 1
ATOM 1151 N N . GLY B 1 14 ? 9.382 -1.770 42.467 1.00 15.20 14 GLY A N 1
ATOM 1152 C CA . GLY B 1 14 ? 8.886 -3.115 42.791 1.00 12.38 14 GLY A CA 1
ATOM 1153 C C . GLY B 1 14 ? 7.391 -3.259 42.561 1.00 13.34 14 GLY A C 1
ATOM 1154 O O . GLY B 1 14 ? 6.809 -2.595 41.698 1.00 16.62 14 GLY A O 1
ATOM 1155 N N . ARG B 1 15 ? 6.740 -4.108 43.367 1.00 14.62 15 ARG A N 1
ATOM 1156 C CA . ARG B 1 15 ? 5.370 -4.523 43.054 1.00 15.93 15 ARG A CA 1
ATOM 1157 C C . ARG B 1 15 ? 4.306 -3.469 43.378 1.00 21.99 15 ARG A C 1
ATOM 1158 O O . ARG B 1 15 ? 3.138 -3.674 43.023 1.00 18.59 15 ARG A O 1
ATOM 1166 N N . SER B 1 16 ? 4.684 -2.366 44.034 1.00 22.89 16 SER A N 1
ATOM 1167 C CA . SER B 1 16 ? 3.830 -1.203 44.295 1.00 25.03 16 SER A CA 1
ATOM 1168 C C . SER B 1 16 ? 4.132 -0.025 43.382 1.00 26.08 16 SER A C 1
ATOM 1169 O O . SER B 1 16 ? 3.640 1.084 43.644 1.00 24.14 16 SER A O 1
ATOM 1172 N N . GLY B 1 17 ? 4.943 -0.223 42.342 1.00 22.61 17 GLY A N 1
ATOM 1173 C CA . GLY B 1 17 ? 5.520 0.886 41.605 1.00 18.05 17 GLY A CA 1
ATOM 1174 C C . GLY B 1 17 ? 5.074 0.971 40.163 1.00 23.64 17 GLY A C 1
ATOM 1175 O O . GLY B 1 17 ? 3.880 0.884 39.873 1.00 24.71 17 GLY A O 1
ATOM 1176 N N . THR B 1 18 ? 6.004 1.139 39.236 1.00 16.51 18 THR A N 1
ATOM 1177 C CA . THR B 1 18 ? 5.621 1.433 37.864 1.00 16.57 18 THR A CA 1
ATOM 1178 C C . THR B 1 18 ? 6.490 0.670 36.864 1.00 22.10 18 THR A C 1
ATOM 1179 O O . THR B 1 18 ? 7.620 0.260 37.167 1.00 20.62 18 THR A O 1
ATOM 1183 N N . ILE B 1 19 ? 5.941 0.466 35.664 1.00 22.01 19 ILE A N 1
ATOM 1184 C CA . ILE B 1 19 ? 6.705 -0.030 34.522 1.00 23.96 19 ILE A CA 1
ATOM 1185 C C . ILE B 1 19 ? 6.481 0.919 33.368 1.00 23.20 19 ILE A C 1
ATOM 1186 O O . ILE B 1 19 ? 5.379 1.459 33.206 1.00 18.93 19 ILE A O 1
ATOM 1191 N N . ARG B 1 20 ? 7.504 1.072 32.531 1.00 21.55 20 ARG A N 1
ATOM 1192 C CA . ARG B 1 20 ? 7.371 1.899 31.334 1.00 20.12 20 ARG A CA 1
ATOM 1193 C C . ARG B 1 20 ? 8.355 1.379 30.304 1.00 15.11 20 ARG A C 1
ATOM 1194 O O . ARG B 1 20 ? 9.563 1.423 30.541 1.00 17.61 20 ARG A O 1
ATOM 1202 N N . SER B 1 21 ? 7.852 0.855 29.193 1.00 16.32 21 SER A N 1
ATOM 1203 C CA . SER B 1 21 ? 8.754 0.480 28.121 1.00 21.30 21 SER A CA 1
ATOM 1204 C C . SER B 1 21 ? 9.401 1.735 27.554 1.00 25.43 21 SER A C 1
ATOM 1205 O O . SER B 1 21 ? 8.830 2.832 27.603 1.00 27.80 21 SER A O 1
ATOM 1208 N N . GLU B 1 22 ? 10.626 1.581 27.056 1.00 21.18 22 GLU A N 1
ATOM 1209 C CA . GLU B 1 22 ? 11.373 2.759 26.627 1.00 30.31 22 GLU A CA 1
ATOM 1210 C C . GLU B 1 22 ? 10.678 3.478 25.476 1.00 29.34 22 GLU A C 1
ATOM 1211 O O . GLU B 1 22 ? 10.722 4.711 25.395 1.00 32.17 22 GLU A O 1
ATOM 1217 N N . ASP B 1 23 ? 10.015 2.735 24.597 1.00 25.23 23 ASP A N 1
ATOM 1218 C CA . ASP B 1 23 ? 9.276 3.336 23.492 1.00 33.36 23 ASP A CA 1
ATOM 1219 C C . ASP B 1 23 ? 7.889 3.848 23.899 1.00 32.66 23 ASP A C 1
ATOM 1220 O O . ASP B 1 23 ? 7.129 4.281 23.029 1.00 37.76 23 ASP A O 1
ATOM 1225 N N . GLY B 1 24 ? 7.549 3.830 25.190 1.00 27.97 24 GLY A N 1
ATOM 1226 C CA . GLY B 1 24 ? 6.311 4.409 25.674 1.00 28.33 24 GLY A CA 1
ATOM 1227 C C . GLY B 1 24 ? 5.057 3.585 25.453 1.00 31.62 24 GLY A C 1
ATOM 1228 O O . GLY B 1 24 ? 3.996 3.952 25.984 1.00 28.91 24 GLY A O 1
ATOM 1229 N N . ILE B 1 25 ? 5.142 2.472 24.723 1.00 26.66 25 ILE A N 1
ATOM 1230 C CA . ILE B 1 25 ? 3.937 1.745 24.330 1.00 29.68 25 ILE A CA 1
ATOM 1231 C C . ILE B 1 25 ? 3.300 1.028 25.516 1.00 26.79 25 ILE A C 1
ATOM 1232 O O . ILE B 1 25 ? 2.071 0.927 25.610 1.00 31.38 25 ILE A O 1
ATOM 1237 N N . LEU B 1 26 ? 4.103 0.524 26.443 1.00 28.94 26 LEU A N 1
ATOM 1238 C CA . LEU B 1 26 ? 3.584 -0.157 27.625 1.00 27.20 26 LEU A CA 1
ATOM 1239 C C . LEU B 1 26 ? 3.907 0.707 28.839 1.00 24.46 26 LEU A C 1
ATOM 1240 O O . LEU B 1 26 ? 5.080 0.897 29.181 1.00 28.26 26 LEU A O 1
ATOM 1245 N N . GLU B 1 27 ? 2.882 1.261 29.479 1.00 23.47 27 GLU A N 1
ATOM 1246 C CA . GLU B 1 27 ? 3.111 2.131 30.632 1.00 29.66 27 GLU A CA 1
ATOM 1247 C C . GLU B 1 27 ? 2.021 1.875 31.660 1.00 27.57 27 GLU A C 1
ATOM 1248 O O . GLU B 1 27 ? 0.848 2.191 31.424 1.00 28.34 27 GLU A O 1
ATOM 1254 N N . LEU B 1 28 ? 2.400 1.312 32.805 1.00 28.41 28 LEU A N 1
ATOM 1255 C CA . LEU B 1 28 ? 1.393 0.802 33.718 1.00 22.39 28 LEU A CA 1
ATOM 1256 C C . LEU B 1 28 ? 1.827 0.985 35.160 1.00 27.60 28 LEU A C 1
ATOM 1257 O O . LEU B 1 28 ? 3.014 0.904 35.497 1.00 23.50 28 LEU A O 1
ATOM 1262 N N . LYS B 1 29 ? 0.834 1.247 36.002 1.00 23.89 29 LYS A N 1
ATOM 1263 C CA . LYS B 1 29 ? 0.974 1.182 37.447 1.00 25.78 29 LYS A CA 1
ATOM 1264 C C . LYS B 1 29 ? 0.819 -0.271 37.905 1.00 23.44 29 LYS A C 1
ATOM 1265 O O . LYS B 1 29 ? 0.118 -1.067 37.277 1.00 27.18 29 LYS A O 1
ATOM 1271 N N . LEU B 1 30 ? 1.466 -0.617 39.014 1.00 19.40 30 LEU A N 1
ATOM 1272 C CA . LEU B 1 30 ? 1.372 -1.959 39.569 1.00 19.91 30 LEU A CA 1
ATOM 1273 C C . LEU B 1 30 ? 0.869 -1.897 41.000 1.00 19.49 30 LEU A C 1
ATOM 1274 O O . LEU B 1 30 ? 1.164 -0.952 41.735 1.00 23.37 30 LEU A O 1
ATOM 1279 N N . ALA B 1 31 ? 0.171 -2.954 41.420 1.00 16.60 31 ALA A N 1
ATOM 1280 C CA . ALA B 1 31 ? -0.251 -3.058 42.802 1.00 13.90 31 ALA A CA 1
ATOM 1281 C C . ALA B 1 31 ? -0.152 -4.496 43.281 1.00 19.21 31 ALA A C 1
ATOM 1282 O O . ALA B 1 31 ? -0.282 -5.449 42.502 1.00 18.13 31 ALA A O 1
ATOM 1284 N N . LEU B 1 32 ? 0.029 -4.625 44.585 1.00 13.86 32 LEU A N 1
ATOM 1285 C CA . LEU B 1 32 ? -0.099 -5.899 45.259 1.00 21.37 32 LEU A CA 1
ATOM 1286 C C . LEU B 1 32 ? -1.552 -6.342 45.201 1.00 21.91 32 LEU A C 1
ATOM 1287 O O . LEU B 1 32 ? -2.450 -5.509 45.361 1.00 17.64 32 LEU A O 1
ATOM 1292 N N . PRO B 1 33 ? -1.827 -7.618 44.933 1.00 23.60 33 PRO A N 1
ATOM 1293 C CA . PRO B 1 33 ? -3.225 -8.068 44.881 1.00 19.36 33 PRO A CA 1
ATOM 1294 C C . PRO B 1 33 ? -3.846 -8.097 46.266 1.00 26.83 33 PRO A C 1
ATOM 1295 O O . PRO B 1 33 ? -3.163 -8.054 47.296 1.00 22.72 33 PRO A O 1
ATOM 1299 N N . LYS B 1 34 ? -5.179 -8.189 46.283 1.00 26.04 34 LYS A N 1
ATOM 1300 C CA . LYS B 1 34 ? -5.897 -8.196 47.555 1.00 28.18 34 LYS A CA 1
ATOM 1301 C C . LYS B 1 34 ? -5.524 -9.413 48.410 1.00 31.49 34 LYS A C 1
ATOM 1302 O O . LYS B 1 34 ? -5.405 -9.301 49.636 1.00 27.71 34 LYS A O 1
ATOM 1308 N N . GLU B 1 35 ? -5.315 -10.579 47.784 1.00 33.17 35 GLU A N 1
ATOM 1309 C CA . GLU B 1 35 ? -4.864 -11.763 48.530 1.00 36.63 35 GLU A CA 1
ATOM 1310 C C . GLU B 1 35 ? -3.590 -11.502 49.332 1.00 24.85 35 GLU A C 1
ATOM 1311 O O . GLU B 1 35 ? -3.411 -12.067 50.419 1.00 27.72 35 GLU A O 1
ATOM 1317 N N . LEU B 1 36 ? -2.709 -10.632 48.842 1.00 28.55 36 LEU A N 1
ATOM 1318 C CA . LEU B 1 36 ? -1.520 -10.251 49.595 1.00 27.16 36 LEU A CA 1
ATOM 1319 C C . LEU B 1 36 ? -1.716 -8.974 50.400 1.00 27.61 36 LEU A C 1
ATOM 1320 O O . LEU B 1 36 ? -0.736 -8.390 50.870 1.00 28.68 36 LEU A O 1
ATOM 1325 N N . GLY B 1 37 ? -2.954 -8.529 50.576 1.00 32.31 37 GLY A N 1
ATOM 1326 C CA . GLY B 1 37 ? -3.211 -7.380 51.422 1.00 39.41 37 GLY A CA 1
ATOM 1327 C C . GLY B 1 37 ? -3.159 -6.035 50.734 1.00 37.39 37 GLY A C 1
ATOM 1328 O O . GLY B 1 37 ? -3.326 -5.009 51.410 1.00 43.71 37 GLY A O 1
ATOM 1329 N N . GLY B 1 38 ? -2.938 -6.003 49.419 1.00 28.12 38 GLY A N 1
ATOM 1330 C CA . GLY B 1 38 ? -2.959 -4.769 48.664 1.00 22.35 38 GLY A CA 1
ATOM 1331 C C . GLY B 1 38 ? -4.356 -4.411 48.200 1.00 27.99 38 GLY A C 1
ATOM 1332 O O . GLY B 1 38 ? -5.356 -5.057 48.536 1.00 25.52 38 GLY A O 1
ATOM 1333 N N . LYS B 1 39 ? -4.422 -3.361 47.388 1.00 35.64 39 LYS A N 1
ATOM 1334 C CA . LYS B 1 39 ? -5.720 -2.927 46.898 1.00 32.40 39 LYS A CA 1
ATOM 1335 C C . LYS B 1 39 ? -6.119 -3.596 45.590 1.00 36.20 39 LYS A C 1
ATOM 1336 O O . LYS B 1 39 ? -7.316 -3.675 45.305 1.00 29.51 39 LYS A O 1
ATOM 1342 N N . GLY B 1 40 ? -5.172 -4.144 44.830 1.00 32.31 40 GLY A N 1
ATOM 1343 C CA . GLY B 1 40 ? -5.540 -4.910 43.646 1.00 25.10 40 GLY A CA 1
ATOM 1344 C C . GLY B 1 40 ? -6.179 -4.063 42.573 1.00 31.18 40 GLY A C 1
ATOM 1345 O O . GLY B 1 40 ? -7.012 -4.555 41.802 1.00 33.77 40 GLY A O 1
ATOM 1346 N N . ASP B 1 41 ? -5.826 -2.788 42.528 1.00 28.03 41 ASP A N 1
ATOM 1347 C CA . ASP B 1 41 ? -6.386 -1.862 41.545 1.00 38.68 41 ASP A CA 1
ATOM 1348 C C . ASP B 1 41 ? -5.471 -1.643 40.334 1.00 36.60 41 ASP A C 1
ATOM 1349 O O . ASP B 1 41 ? -5.735 -0.731 39.533 1.00 30.88 41 ASP A O 1
ATOM 1354 N N . ALA B 1 42 ? -4.464 -2.513 40.149 1.00 23.36 42 ALA A N 1
ATOM 1355 C CA . ALA B 1 42 ? -3.529 -2.458 39.028 1.00 23.03 42 ALA A CA 1
ATOM 1356 C C . ALA B 1 42 ? -2.906 -3.840 38.857 1.00 20.42 42 ALA A C 1
ATOM 1357 O O . ALA B 1 42 ? -3.044 -4.706 39.721 1.00 19.71 42 ALA A O 1
ATOM 1359 N N . THR B 1 43 ? -2.226 -4.034 37.725 1.00 16.45 43 THR A N 1
ATOM 1360 C CA . THR B 1 43 ? -1.667 -5.337 37.372 1.00 25.20 43 THR A CA 1
ATOM 1361 C C . THR B 1 43 ? -0.419 -5.663 38.199 1.00 16.23 43 THR A C 1
ATOM 1362 O O . THR B 1 43 ? -0.054 -4.945 39.135 1.00 17.95 43 THR A O 1
ATOM 1366 N N . ASN B 1 44 ? 0.223 -6.795 37.876 1.00 18.18 44 ASN A N 1
ATOM 1367 C CA . ASN B 1 44 ? 1.277 -7.348 38.714 1.00 16.77 44 ASN A CA 1
ATOM 1368 C C . ASN B 1 44 ? 2.145 -8.285 37.880 1.00 14.65 44 ASN A C 1
ATOM 1369 O O . ASN B 1 44 ? 1.749 -8.695 36.774 1.00 17.17 44 ASN A O 1
ATOM 1374 N N . PRO B 1 45 ? 3.352 -8.622 38.363 1.00 19.23 45 PRO A N 1
ATOM 1375 C CA . PRO B 1 45 ? 4.263 -9.478 37.565 1.00 18.63 45 PRO A CA 1
ATOM 1376 C C . PRO B 1 45 ? 3.662 -10.785 37.077 1.00 16.56 45 PRO A C 1
ATOM 1377 O O . PRO B 1 45 ? 3.914 -11.187 35.936 1.00 15.53 45 PRO A O 1
ATOM 1381 N N . GLU B 1 46 ? 2.878 -11.461 37.912 1.00 14.03 46 GLU A N 1
ATOM 1382 C CA . GLU B 1 46 ? 2.292 -12.729 37.491 1.00 14.33 46 GLU A CA 1
ATOM 1383 C C . GLU B 1 46 ? 1.312 -12.541 36.347 1.00 10.55 46 GLU A C 1
ATOM 1384 O O . GLU B 1 46 ? 1.288 -13.344 35.431 1.00 15.94 46 GLU A O 1
ATOM 1390 N N . GLN B 1 47 ? 0.505 -11.481 36.375 1.00 15.67 47 GLN A N 1
ATOM 1391 C CA . GLN B 1 47 ? -0.423 -11.223 35.276 1.00 15.89 47 GLN A CA 1
ATOM 1392 C C . GLN B 1 47 ? 0.308 -10.866 33.990 1.00 13.69 47 GLN A C 1
ATOM 1393 O O . GLN B 1 47 ? -0.098 -11.284 32.898 1.00 12.08 47 GLN A O 1
ATOM 1399 N N . LEU B 1 48 ? 1.371 -10.062 34.096 1.00 12.42 48 LEU A N 1
ATOM 1400 C CA . LEU B 1 48 ? 2.141 -9.690 32.915 1.00 13.08 48 LEU A CA 1
ATOM 1401 C C . LEU B 1 48 ? 2.785 -10.927 32.288 1.00 13.58 48 LEU A C 1
ATOM 1402 O O . LEU B 1 48 ? 2.779 -11.093 31.059 1.00 14.48 48 LEU A O 1
ATOM 1407 N N . PHE B 1 49 ? 3.298 -11.827 33.133 1.00 15.31 49 PHE A N 1
ATOM 1408 C CA . PHE B 1 49 ? 3.899 -13.065 32.646 1.00 13.38 49 PHE A CA 1
ATOM 1409 C C . PHE B 1 49 ? 2.848 -13.988 32.038 1.00 17.88 49 PHE A C 1
ATOM 1410 O O . PHE B 1 49 ? 3.051 -14.546 30.953 1.00 13.88 49 PHE A O 1
ATOM 1418 N N . ALA B 1 50 ? 1.738 -14.203 32.756 1.00 16.73 50 ALA A N 1
ATOM 1419 C CA . ALA B 1 50 ? 0.629 -14.987 32.213 1.00 15.35 50 ALA A CA 1
ATOM 1420 C C . ALA B 1 50 ? 0.227 -14.482 30.831 1.00 17.14 50 ALA A C 1
ATOM 1421 O O . ALA B 1 50 ? -0.003 -15.282 29.913 1.00 14.03 50 ALA A O 1
ATOM 1423 N N . ALA B 1 51 ? 0.176 -13.152 30.651 1.00 12.56 51 ALA A N 1
ATOM 1424 C CA . ALA B 1 51 ? -0.235 -12.577 29.372 1.00 11.58 51 ALA A CA 1
ATOM 1425 C C . ALA B 1 51 ? 0.812 -12.799 28.279 1.00 17.23 51 ALA A C 1
ATOM 1426 O O . ALA B 1 51 ? 0.477 -13.190 27.149 1.00 15.73 51 ALA A O 1
ATOM 1428 N N . GLY B 1 52 ? 2.078 -12.475 28.573 1.00 15.21 52 GLY A N 1
ATOM 1429 C CA . GLY B 1 52 ? 3.135 -12.725 27.606 1.00 12.01 52 GLY A CA 1
ATOM 1430 C C . GLY B 1 52 ? 3.174 -14.174 27.156 1.00 12.34 52 GLY A C 1
ATOM 1431 O O . GLY B 1 52 ? 3.282 -14.478 25.958 1.00 15.52 52 GLY A O 1
ATOM 1432 N N . TYR B 1 53 ? 3.035 -15.095 28.097 1.00 13.76 53 TYR A N 1
ATOM 1433 C CA . TYR B 1 53 ? 3.159 -16.503 27.730 1.00 15.35 53 TYR A CA 1
ATOM 1434 C C . TYR B 1 53 ? 1.916 -17.028 27.019 1.00 15.32 53 TYR A C 1
ATOM 1435 O O . TYR B 1 53 ? 2.034 -17.718 25.999 1.00 15.82 53 TYR A O 1
ATOM 1444 N N . ALA B 1 54 ? 0.720 -16.631 27.453 1.00 14.75 54 ALA A N 1
ATOM 1445 C CA . ALA B 1 54 ? -0.469 -17.050 26.717 1.00 14.91 54 ALA A CA 1
ATOM 1446 C C . ALA B 1 54 ? -0.417 -16.544 25.277 1.00 18.98 54 ALA A C 1
ATOM 1447 O O . ALA B 1 54 ? -0.688 -17.302 24.334 1.00 24.59 54 ALA A O 1
ATOM 1449 N N . ALA B 1 55 ? -0.010 -15.279 25.084 1.00 15.73 55 ALA A N 1
ATOM 1450 C CA . ALA B 1 55 ? 0.059 -14.709 23.739 1.00 15.34 55 ALA A CA 1
ATOM 1451 C C . ALA B 1 55 ? 1.132 -15.388 22.890 1.00 17.45 55 ALA A C 1
ATOM 1452 O O . ALA B 1 55 ? 0.886 -15.761 21.731 1.00 20.85 55 ALA A O 1
ATOM 1454 N N . CYS B 1 56 ? 2.337 -15.560 23.436 1.00 18.87 56 CYS A N 1
ATOM 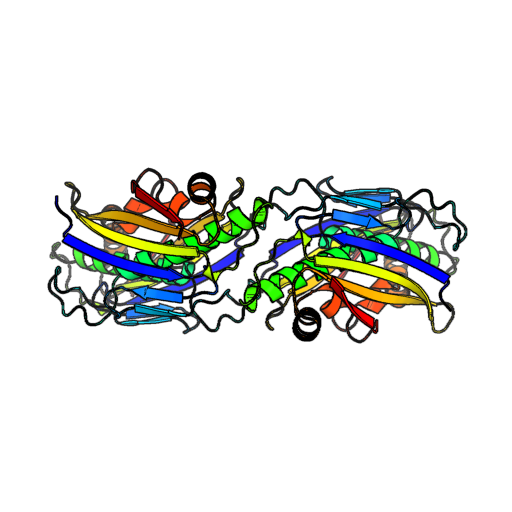1455 C CA . CYS B 1 56 ? 3.381 -16.196 22.639 1.00 15.57 56 CYS A CA 1
ATOM 1456 C C . CYS B 1 56 ? 2.996 -17.626 22.290 1.00 18.20 56 CYS A C 1
ATOM 1457 O O . CYS B 1 56 ? 3.192 -18.078 21.149 1.00 19.46 56 CYS A O 1
ATOM 1460 N N . PHE B 1 57 ? 2.420 -18.349 23.248 1.00 18.37 57 PHE A N 1
ATOM 1461 C CA . PHE B 1 57 ? 2.072 -19.740 22.997 1.00 18.22 57 PHE A CA 1
ATOM 1462 C C . PHE B 1 57 ? 0.971 -19.843 21.959 1.00 22.48 57 PHE A C 1
ATOM 1463 O O . PHE B 1 57 ? 1.033 -20.694 21.067 1.00 22.81 57 PHE A O 1
ATOM 1471 N N . GLY B 1 58 ? -0.065 -19.009 22.079 1.00 19.88 58 GLY A N 1
ATOM 1472 C CA . GLY B 1 58 ? -1.109 -19.012 21.077 1.00 16.16 58 GLY A CA 1
ATOM 1473 C C . GLY B 1 58 ? -0.569 -18.708 19.694 1.00 20.73 58 GLY A C 1
ATOM 1474 O O . GLY B 1 58 ? -0.943 -19.357 18.707 1.00 23.67 58 GLY A O 1
ATOM 1475 N N . ASN B 1 59 ? 0.364 -17.761 19.611 1.00 16.27 59 ASN A N 1
ATOM 1476 C CA . ASN B 1 59 ? 0.960 -17.443 18.321 1.00 20.73 59 ASN A CA 1
ATOM 1477 C C . ASN B 1 59 ? 1.715 -18.637 17.743 1.00 26.60 59 ASN A C 1
ATOM 1478 O O . ASN B 1 59 ? 1.632 -18.931 16.535 1.00 26.10 59 ASN A O 1
ATOM 1483 N N . ALA B 1 60 ? 2.480 -19.328 18.588 1.00 19.19 60 ALA A N 1
ATOM 1484 C CA . ALA B 1 60 ? 3.230 -20.470 18.085 1.00 23.87 60 ALA A CA 1
ATOM 1485 C C . ALA B 1 60 ? 2.285 -21.607 17.691 1.00 26.22 60 ALA A C 1
ATOM 1486 O O . ALA B 1 60 ? 2.571 -22.362 16.757 1.00 30.75 60 ALA A O 1
ATOM 1488 N N . VAL B 1 61 ? 1.154 -21.746 18.389 1.00 26.70 61 VAL A N 1
ATOM 1489 C CA . VAL B 1 61 ? 0.160 -22.737 17.986 1.00 27.06 61 VAL A CA 1
ATOM 1490 C C . VAL B 1 61 ? -0.334 -22.415 16.589 1.00 34.53 61 VAL A C 1
ATOM 1491 O O . VAL B 1 61 ? -0.491 -23.310 15.751 1.00 27.38 61 VAL A O 1
ATOM 1495 N N . ILE B 1 62 ? -0.595 -21.129 16.317 1.00 29.48 62 ILE A N 1
ATOM 1496 C CA . ILE B 1 62 ? -1.018 -20.742 14.971 1.00 35.74 62 ILE A CA 1
ATOM 1497 C C . ILE B 1 62 ? 0.016 -21.194 13.954 1.00 33.92 62 ILE A C 1
ATOM 1498 O O . ILE B 1 62 ? -0.314 -21.810 12.929 1.00 38.46 62 ILE A O 1
ATOM 1503 N N . HIS B 1 63 ? 1.284 -20.881 14.226 1.00 31.86 63 HIS A N 1
ATOM 1504 C CA . HIS B 1 63 ? 2.349 -21.221 13.284 1.00 39.19 63 HIS A CA 1
ATOM 1505 C C . HIS B 1 63 ? 2.476 -22.741 13.084 1.00 43.97 63 HIS A C 1
ATOM 1506 O O . HIS B 1 63 ? 2.751 -23.206 11.977 1.00 38.67 63 HIS A O 1
ATOM 1513 N N . VAL B 1 64 ? 2.281 -23.539 14.137 1.00 40.20 64 VAL A N 1
ATOM 1514 C CA . VAL B 1 64 ? 2.412 -24.996 13.991 1.00 37.79 64 VAL A CA 1
ATOM 1515 C C . VAL B 1 64 ? 1.237 -25.572 13.201 1.00 46.51 64 VAL A C 1
ATOM 1516 O O . VAL B 1 64 ? 1.404 -26.495 12.374 1.00 40.44 64 VAL A O 1
ATOM 1520 N N . THR B 1 65 ? 0.027 -25.043 13.450 1.00 38.46 65 THR A N 1
ATOM 1521 C CA . THR B 1 65 ? -1.167 -25.519 12.752 1.00 44.59 65 THR A CA 1
ATOM 1522 C C . THR B 1 65 ? -1.076 -25.236 11.259 1.00 47.90 65 THR A C 1
ATOM 1523 O O . THR B 1 65 ? -1.378 -26.109 10.431 1.00 49.24 65 THR A O 1
ATOM 1527 N N . ARG B 1 66 ? -0.698 -24.009 10.897 1.00 49.25 66 ARG A N 1
ATOM 1528 C CA . ARG B 1 66 ? -0.142 -23.784 9.567 1.00 51.63 66 ARG A CA 1
ATOM 1529 C C . ARG B 1 66 ? 1.185 -24.535 9.484 1.00 58.98 66 ARG A C 1
ATOM 1530 O O . ARG B 1 66 ? 1.748 -24.921 10.501 1.00 72.49 66 ARG A O 1
ATOM 1538 N N . SER B 1 67 ? 1.661 -24.797 8.271 1.00 68.67 67 SER A N 1
ATOM 1539 C CA . SER B 1 67 ? 2.860 -25.621 8.075 1.00 70.27 67 SER A CA 1
ATOM 1540 C C . SER B 1 67 ? 2.597 -27.107 8.324 1.00 68.73 67 SER A C 1
ATOM 1541 O O . SER B 1 67 ? 3.072 -27.929 7.533 1.00 72.30 67 SER A O 1
ATOM 1544 N N . ASN B 1 68 ? 1.869 -27.499 9.391 1.00 68.50 68 ASN A N 1
ATOM 1545 C CA . ASN B 1 68 ? 1.318 -28.856 9.331 1.00 70.80 68 ASN A CA 1
ATOM 1546 C C . ASN B 1 68 ? 0.439 -29.022 8.092 1.00 67.89 68 ASN A C 1
ATOM 1547 O O . ASN B 1 68 ? 0.321 -30.129 7.548 1.00 68.05 68 ASN A O 1
ATOM 1552 N N . LYS B 1 69 ? -0.178 -27.925 7.640 1.00 64.78 69 LYS A N 1
ATOM 1553 C CA . LYS B 1 69 ? -0.805 -27.808 6.321 1.00 64.69 69 LYS A CA 1
ATOM 1554 C C . LYS B 1 69 ? -1.971 -28.773 6.134 1.00 64.53 69 LYS A C 1
ATOM 1555 O O . LYS B 1 69 ? -2.286 -29.176 5.010 1.00 62.99 69 LYS A O 1
ATOM 1561 N N . GLU B 1 70 ? -2.635 -29.138 7.227 1.00 64.34 70 GLU A N 1
ATOM 1562 C CA . GLU B 1 70 ? -3.869 -29.904 7.141 1.00 65.65 70 GLU A CA 1
ATOM 1563 C C . GLU B 1 70 ? -5.110 -29.045 7.317 1.00 66.03 70 GLU A C 1
ATOM 1564 O O . GLU B 1 70 ? -6.165 -29.388 6.774 1.00 75.06 70 GLU A O 1
ATOM 1570 N N . TYR B 1 71 ? -5.006 -27.931 8.045 1.00 54.92 71 TYR A N 1
ATOM 1571 C CA . TYR B 1 71 ? -6.155 -27.138 8.455 1.00 52.75 71 TYR A CA 1
ATOM 1572 C C . TYR B 1 71 ? -6.019 -25.685 8.016 1.00 55.22 71 TYR A C 1
ATOM 1573 O O . TYR B 1 71 ? -4.920 -25.127 8.009 1.00 58.20 71 TYR A O 1
ATOM 1582 N N . LYS B 1 72 ? -7.156 -25.062 7.686 1.00 57.56 72 LYS A N 1
ATOM 1583 C CA . LYS B 1 72 ? -7.206 -23.653 7.286 1.00 60.52 72 LYS A CA 1
ATOM 1584 C C . LYS B 1 72 ? -7.898 -22.862 8.394 1.00 58.55 72 LYS A C 1
ATOM 1585 O O . LYS B 1 72 ? -9.122 -22.702 8.416 1.00 58.23 72 LYS A O 1
ATOM 1591 N N . ILE B 1 73 ? -7.070 -22.350 9.285 1.00 56.44 73 ILE A N 1
ATOM 1592 C CA . ILE B 1 73 ? -7.396 -21.695 10.541 1.00 57.75 73 ILE A CA 1
ATOM 1593 C C . ILE B 1 73 ? -7.116 -20.201 10.453 1.00 48.05 73 ILE A C 1
ATOM 1594 O O . ILE B 1 73 ? -6.186 -19.762 9.773 1.00 49.63 73 ILE A O 1
ATOM 1599 N N . ARG B 1 74 ? -7.935 -19.416 11.139 1.00 40.12 74 ARG A N 1
ATOM 1600 C CA . ARG B 1 74 ? -7.640 -18.008 11.360 1.00 52.29 74 ARG A CA 1
ATOM 1601 C C . ARG B 1 74 ? -7.320 -17.692 12.819 1.00 45.36 74 ARG A C 1
ATOM 1602 O O . ARG B 1 74 ? -7.689 -18.426 13.742 1.00 39.40 74 ARG A O 1
ATOM 1610 N N . ASP B 1 75 ? -6.584 -16.582 12.983 1.00 42.89 75 ASP A N 1
ATOM 1611 C CA . ASP B 1 75 ? -5.947 -16.201 14.240 1.00 40.91 75 ASP A CA 1
ATOM 1612 C C . ASP B 1 75 ? -6.840 -16.459 15.442 1.00 38.29 75 ASP A C 1
ATOM 1613 O O . ASP B 1 75 ? -6.459 -17.163 16.385 1.00 36.17 75 ASP A O 1
ATOM 1618 N N . ASN B 1 76 ? -8.052 -15.928 15.399 1.00 29.02 76 ASN A N 1
ATOM 1619 C CA . ASN B 1 76 ? -8.908 -15.998 16.568 1.00 35.98 76 ASN A CA 1
ATOM 1620 C C . ASN B 1 76 ? -9.496 -17.385 16.801 1.00 33.09 76 ASN A C 1
ATOM 1621 O O . ASN B 1 76 ? -10.276 -17.541 17.748 1.00 35.81 76 ASN A O 1
ATOM 1626 N N . ASP B 1 77 ? -9.124 -18.396 16.008 1.00 25.12 77 ASP A N 1
ATOM 1627 C CA . ASP B 1 77 ? -9.497 -19.771 16.320 1.00 33.11 77 ASP A CA 1
ATOM 1628 C C . ASP B 1 77 ? -8.602 -20.389 17.389 1.00 37.21 77 ASP A C 1
ATOM 1629 O O . ASP B 1 77 ? -8.707 -21.599 17.639 1.00 31.21 77 ASP A O 1
ATOM 1634 N N . VAL B 1 78 ? -7.720 -19.596 17.999 1.00 27.66 78 VAL A N 1
ATOM 1635 C CA . VAL B 1 78 ? -6.797 -20.053 19.029 1.00 26.14 78 VAL A CA 1
ATOM 1636 C C . VAL B 1 78 ? -6.967 -19.160 20.245 1.00 21.40 78 VAL A C 1
ATOM 1637 O O . VAL B 1 78 ? -6.756 -17.944 20.169 1.00 22.94 78 VAL A O 1
ATOM 1641 N N . GLU B 1 79 ? -7.336 -19.762 21.359 1.00 22.10 79 GLU A N 1
ATOM 1642 C CA . GLU B 1 79 ? -7.383 -19.086 22.643 1.00 22.75 79 GLU A CA 1
ATOM 1643 C C . GLU B 1 79 ? -6.466 -19.824 23.600 1.00 20.19 79 GLU A C 1
ATOM 1644 O O . GLU B 1 79 ? -6.439 -21.055 23.608 1.00 20.43 79 GLU A O 1
ATOM 1650 N N . VAL B 1 80 ? -5.693 -19.080 24.383 1.00 16.83 80 VAL A N 1
ATOM 1651 C CA . VAL B 1 80 ? -4.890 -19.653 25.456 1.00 16.62 80 VAL A CA 1
ATOM 1652 C C . VAL B 1 80 ? -5.277 -18.938 26.742 1.00 17.80 80 VAL A C 1
ATOM 1653 O O . VAL B 1 80 ? -5.247 -17.704 26.811 1.00 17.71 80 VAL A O 1
ATOM 1657 N N . LEU B 1 81 ? -5.661 -19.708 27.742 1.00 17.81 81 LEU A N 1
ATOM 1658 C CA . LEU B 1 81 ? -5.937 -19.209 29.079 1.00 18.00 81 LEU A CA 1
ATOM 1659 C C . LEU B 1 81 ? -4.805 -19.709 29.953 1.00 21.64 81 LEU A C 1
ATOM 1660 O O . LEU B 1 81 ? -4.693 -20.915 30.194 1.00 16.62 81 LEU A O 1
ATOM 1665 N N . SER B 1 82 ? -3.967 -18.791 30.420 1.00 13.83 82 SER A N 1
ATOM 1666 C CA . SER B 1 82 ? -2.886 -19.150 31.313 1.00 13.83 82 SER A CA 1
ATOM 1667 C C . SER B 1 82 ? -3.304 -18.855 32.750 1.00 16.79 82 SER A C 1
ATOM 1668 O O . SER B 1 82 ? -3.928 -17.824 33.027 1.00 18.08 82 SER A O 1
ATOM 1671 N N . THR B 1 83 ? -2.973 -19.781 33.650 1.00 15.41 83 THR A N 1
ATOM 1672 C CA . THR B 1 83 ? -3.073 -19.615 35.088 1.00 14.60 83 THR A CA 1
ATOM 1673 C C . THR B 1 83 ? -1.650 -19.615 35.626 1.00 21.01 83 THR A C 1
ATOM 1674 O O . THR B 1 83 ? -0.933 -20.614 35.470 1.00 12.64 83 THR A O 1
ATOM 1678 N N . VAL B 1 84 ? -1.238 -18.500 36.234 1.00 13.25 84 VAL A N 1
ATOM 1679 C CA . VAL B 1 84 ? 0.100 -18.351 36.793 1.00 11.23 84 VAL A CA 1
ATOM 1680 C C . VAL B 1 84 ? -0.036 -18.061 38.279 1.00 11.49 84 VAL A C 1
ATOM 1681 O O . VAL B 1 84 ? -0.787 -17.161 38.676 1.00 11.31 84 VAL A O 1
ATOM 1685 N N . GLY B 1 85 ? 0.668 -18.838 39.086 1.00 10.79 85 GLY A N 1
ATOM 1686 C CA . GLY B 1 85 ? 0.682 -18.644 40.515 1.00 14.10 85 GLY A CA 1
ATOM 1687 C C . GLY B 1 85 ? 2.084 -18.462 41.064 1.00 15.46 85 GLY A C 1
ATOM 1688 O O . GLY B 1 85 ? 3.061 -18.827 40.412 1.00 15.44 85 GLY A O 1
ATOM 1689 N N . ILE B 1 86 ? 2.198 -17.887 42.259 1.00 15.21 86 ILE A N 1
ATOM 1690 C CA . ILE B 1 86 ? 3.480 -17.687 42.920 1.00 15.76 86 ILE A CA 1
ATOM 1691 C C . ILE B 1 86 ? 3.447 -18.399 44.263 1.00 18.92 86 ILE A C 1
ATOM 1692 O O . ILE B 1 86 ? 2.471 -18.273 45.015 1.00 16.62 86 ILE A O 1
ATOM 1697 N N . VAL B 1 87 ? 4.509 -19.161 44.545 1.00 14.90 87 VAL A N 1
ATOM 1698 C CA . VAL B 1 87 ? 4.607 -19.997 45.739 1.00 17.20 87 VAL A CA 1
ATOM 1699 C C . VAL B 1 87 ? 6.028 -19.914 46.290 1.00 21.70 87 VAL A C 1
ATOM 1700 O O . VAL B 1 87 ? 6.989 -19.735 45.541 1.00 19.62 87 VAL A O 1
ATOM 1704 N N . ALA B 1 88 ? 6.175 -20.052 47.606 1.00 20.26 88 ALA A N 1
ATOM 1705 C CA . ALA B 1 88 ? 7.510 -20.156 48.183 1.00 19.19 88 ALA A CA 1
ATOM 1706 C C . ALA B 1 88 ? 8.145 -21.489 47.795 1.00 25.21 88 ALA A C 1
ATOM 1707 O O . ALA B 1 88 ? 7.468 -22.528 47.757 1.00 19.30 88 ALA A O 1
ATOM 1709 N N . ASN B 1 89 ? 9.451 -21.464 47.488 1.00 16.70 89 ASN A N 1
ATOM 1710 C CA . ASN B 1 89 ? 10.095 -22.646 46.911 1.00 17.58 89 ASN A CA 1
ATOM 1711 C C . ASN B 1 89 ? 10.762 -23.555 47.935 1.00 26.76 89 ASN A C 1
ATOM 1712 O O . ASN B 1 89 ? 11.428 -24.522 47.536 1.00 34.05 89 ASN A O 1
ATOM 1717 N N . GLY B 1 90 ? 10.598 -23.286 49.230 1.00 28.16 90 GLY A N 1
ATOM 1718 C CA . GLY B 1 90 ? 11.253 -24.075 50.247 1.00 30.60 90 GLY A CA 1
ATOM 1719 C C . GLY B 1 90 ? 12.724 -23.776 50.458 1.00 32.24 90 GLY A C 1
ATOM 1720 O O . GLY B 1 90 ? 13.354 -24.443 51.284 1.00 31.23 90 GLY A O 1
ATOM 1721 N N . ASN B 1 91 ? 13.290 -22.793 49.752 1.00 30.42 91 ASN A N 1
ATOM 1722 C CA . ASN B 1 91 ? 14.709 -22.437 49.830 1.00 30.59 91 ASN A CA 1
ATOM 1723 C C . ASN B 1 91 ? 14.884 -20.920 49.896 1.00 29.62 91 ASN A C 1
ATOM 1724 O O . ASN B 1 91 ? 15.776 -20.344 49.262 1.00 29.42 91 ASN A O 1
ATOM 1729 N N . GLY B 1 92 ? 14.016 -20.252 50.657 1.00 27.83 92 GLY A N 1
ATOM 1730 C CA . GLY B 1 92 ? 14.138 -18.819 50.886 1.00 29.40 92 GLY A CA 1
ATOM 1731 C C . GLY B 1 92 ? 13.833 -17.940 49.687 1.00 27.00 92 GLY A C 1
ATOM 1732 O O . GLY B 1 92 ? 14.310 -16.800 49.624 1.00 23.74 92 GLY A O 1
ATOM 1733 N N . GLY B 1 93 ? 13.055 -18.435 48.729 1.00 17.87 93 GLY A N 1
ATOM 1734 C CA . GLY B 1 93 ? 12.708 -17.649 47.557 1.00 16.80 93 GLY A CA 1
ATOM 1735 C C . GLY B 1 93 ? 11.365 -18.086 47.022 1.00 18.24 93 GLY A C 1
ATOM 1736 O O . GLY B 1 93 ? 10.659 -18.829 47.711 1.00 16.58 93 GLY A O 1
ATOM 1737 N N . PHE B 1 94 ? 11.002 -17.672 45.804 1.00 15.98 94 PHE A N 1
ATOM 1738 C CA . PHE B 1 94 ? 9.697 -17.995 45.240 1.00 16.36 94 PHE A CA 1
ATOM 1739 C C . PHE B 1 94 ? 9.844 -18.638 43.866 1.00 13.80 94 PHE A C 1
ATOM 1740 O O . PHE B 1 94 ? 10.877 -18.509 43.216 1.00 15.69 94 PHE A O 1
ATOM 1748 N N . ALA B 1 95 ? 8.832 -19.403 43.478 1.00 14.57 95 ALA A N 1
ATOM 1749 C CA . ALA B 1 95 ? 8.707 -20.038 42.176 1.00 16.68 95 ALA A CA 1
ATOM 1750 C C . ALA B 1 95 ? 7.352 -19.676 41.568 1.00 15.93 95 ALA A C 1
ATOM 1751 O O . ALA B 1 95 ? 6.401 -19.343 42.280 1.00 16.28 95 ALA A O 1
ATOM 1753 N N . LEU B 1 96 ? 7.276 -19.727 40.242 1.00 14.13 96 LEU A N 1
ATOM 1754 C CA . LEU B 1 96 ? 6.002 -19.649 39.547 1.00 13.96 96 LEU A CA 1
ATOM 1755 C C . LEU B 1 96 ? 5.472 -21.051 39.281 1.00 12.76 96 LEU A C 1
ATOM 1756 O O . LEU B 1 96 ? 6.240 -22.003 39.124 1.00 11.24 96 LEU A O 1
ATOM 1761 N N . THR B 1 97 ? 4.149 -21.166 39.255 1.00 11.81 97 THR A N 1
ATOM 1762 C CA . THR B 1 97 ? 3.430 -22.307 38.681 1.00 13.52 97 THR A CA 1
ATOM 1763 C C . THR B 1 97 ? 2.667 -21.837 37.444 1.00 14.23 97 THR A C 1
ATOM 1764 O O . THR B 1 97 ? 2.167 -20.699 37.412 1.00 11.15 97 THR A O 1
ATOM 1768 N N . VAL B 1 98 ? 2.567 -22.708 36.427 1.00 13.08 98 VAL A N 1
ATOM 1769 C CA . VAL B 1 98 ? 1.899 -22.345 35.178 1.00 15.11 98 VAL A CA 1
ATOM 1770 C C . VAL B 1 98 ? 0.984 -23.485 34.728 1.00 18.61 98 VAL A C 1
ATOM 1771 O O . VAL B 1 98 ? 1.395 -24.651 34.687 1.00 13.55 98 VAL A O 1
ATOM 1775 N N . HIS B 1 99 ? -0.254 -23.146 34.395 1.00 14.93 99 HIS A N 1
ATOM 1776 C CA . HIS B 1 99 ? -1.165 -24.056 33.713 1.00 17.86 99 HIS A CA 1
ATOM 1777 C C . HIS B 1 99 ? -1.687 -23.359 32.466 1.00 12.38 99 HIS A C 1
ATOM 1778 O O . HIS B 1 99 ? -1.944 -22.154 32.481 1.00 15.69 99 HIS A O 1
ATOM 1785 N N . LEU B 1 100 ? -1.811 -24.097 31.375 1.00 14.76 100 LEU A N 1
ATOM 1786 C CA . LEU B 1 100 ? -2.368 -23.563 30.135 1.00 20.46 100 LEU A CA 1
ATOM 1787 C C . LEU B 1 100 ? -3.611 -24.376 29.741 1.00 19.48 100 LEU A C 1
ATOM 1788 O O . LEU B 1 100 ? -3.538 -25.598 29.616 1.00 18.81 100 LEU A O 1
ATOM 1793 N N . ASP B 1 101 ? -4.745 -23.700 29.573 1.00 17.96 101 ASP A N 1
ATOM 1794 C CA . ASP B 1 101 ? -5.899 -24.249 28.865 1.00 19.75 101 ASP A CA 1
ATOM 1795 C C . ASP B 1 101 ? -5.853 -23.708 27.436 1.00 16.16 101 ASP A C 1
ATOM 1796 O O . ASP B 1 101 ? -5.971 -22.503 27.217 1.00 19.16 101 ASP A O 1
ATOM 1801 N N . VAL B 1 102 ? -5.689 -24.590 26.462 1.00 19.53 102 VAL A N 1
ATOM 1802 C CA . VAL B 1 102 ? -5.577 -24.201 25.063 1.00 17.55 102 VAL A CA 1
ATOM 1803 C C . VAL B 1 102 ? -6.825 -24.665 24.323 1.00 18.93 102 VAL A C 1
ATOM 1804 O O . VAL B 1 102 ? -7.139 -25.860 24.308 1.00 18.12 102 VAL A O 1
ATOM 1808 N N . THR B 1 103 ? -7.517 -23.730 23.676 1.00 18.89 103 THR A N 1
ATOM 1809 C CA . THR B 1 103 ? -8.740 -24.038 22.944 1.00 24.08 103 THR A CA 1
ATOM 1810 C C . THR B 1 103 ? -8.535 -23.706 21.475 1.00 23.09 103 THR A C 1
ATOM 1811 O O . THR B 1 103 ? -8.241 -22.556 21.121 1.00 23.27 103 THR A O 1
ATOM 1815 N N . LEU B 1 104 ? -8.702 -24.709 20.627 1.00 23.97 104 LEU A N 1
ATOM 1816 C CA . LEU B 1 104 ? -8.578 -24.561 19.184 1.00 26.61 104 LEU A CA 1
ATOM 1817 C C . LEU B 1 104 ? -9.948 -24.792 18.550 1.00 34.19 104 LEU A C 1
ATOM 1818 O O . LEU B 1 104 ? -10.600 -25.801 18.838 1.00 23.14 104 LEU A O 1
ATOM 1823 N N . SER B 1 105 ? -10.377 -23.871 17.687 1.00 28.93 105 SER A N 1
ATOM 1824 C CA . SER B 1 105 ? -11.660 -24.001 17.009 1.00 35.97 105 SER A CA 1
ATOM 1825 C C . SER B 1 105 ? -11.485 -24.719 15.679 1.00 30.36 105 SER A C 1
ATOM 1826 O O . SER B 1 105 ? -10.572 -24.402 14.910 1.00 25.85 105 SER A O 1
ATOM 1829 N N . GLY B 1 106 ? -12.359 -25.691 15.426 1.00 28.28 106 GLY A N 1
ATOM 1830 C CA . GLY B 1 106 ? -12.455 -26.304 14.126 1.00 21.99 106 GLY A CA 1
ATOM 1831 C C . GLY B 1 106 ? -11.449 -27.386 13.804 1.00 32.38 106 GLY A C 1
ATOM 1832 O O . GLY B 1 106 ? -11.230 -27.658 12.618 1.00 28.24 106 GLY A O 1
ATOM 1833 N N . ILE B 1 107 ? -10.816 -28.022 14.798 1.00 28.66 107 ILE A N 1
ATOM 1834 C CA . ILE B 1 107 ? -9.986 -29.176 14.475 1.00 25.33 107 ILE A CA 1
ATOM 1835 C C . ILE B 1 107 ? -10.297 -30.276 15.474 1.00 22.98 107 ILE A C 1
ATOM 1836 O O . ILE B 1 107 ? -10.831 -30.027 16.563 1.00 23.29 107 ILE A O 1
ATOM 1841 N N . SER B 1 108 ? -9.943 -31.506 15.103 1.00 24.40 108 SER A N 1
ATOM 1842 C CA . SER B 1 108 ? -10.306 -32.638 15.939 1.00 26.32 108 SER A CA 1
ATOM 1843 C C . SER B 1 108 ? -9.477 -32.638 17.217 1.00 24.40 108 SER A C 1
ATOM 1844 O O . SER B 1 108 ? -8.452 -31.956 17.326 1.00 26.35 108 SER A O 1
ATOM 1847 N N . GLN B 1 109 ? -9.963 -33.386 18.209 1.00 24.44 109 GLN A N 1
ATOM 1848 C CA . GLN B 1 109 ? -9.312 -33.402 19.517 1.00 28.32 109 GLN A CA 1
ATOM 1849 C C . GLN B 1 109 ? -7.901 -33.972 19.411 1.00 33.72 109 GLN A C 1
ATOM 1850 O O . GLN B 1 109 ? -6.942 -33.388 19.946 1.00 22.91 109 GLN A O 1
ATOM 1856 N N . ALA B 1 110 ? -7.754 -35.097 18.689 1.00 25.46 110 ALA A N 1
ATOM 1857 C CA . ALA B 1 110 ? -6.443 -35.721 18.516 1.00 23.35 110 ALA A CA 1
ATOM 1858 C C . ALA B 1 110 ? -5.458 -34.777 17.832 1.00 27.42 110 ALA A C 1
ATOM 1859 O O . ALA B 1 110 ? -4.328 -34.595 18.303 1.00 28.50 110 ALA A O 1
ATOM 1861 N N . ASP B 1 111 ? -5.864 -34.153 16.728 1.00 24.85 111 ASP A N 1
ATOM 1862 C CA . ASP B 1 111 ? -4.939 -33.241 16.058 1.00 16.54 111 ASP A CA 1
ATOM 1863 C C . ASP B 1 111 ? -4.593 -32.045 16.951 1.00 19.50 111 ASP A C 1
ATOM 1864 O O . ASP B 1 111 ? -3.444 -31.593 16.974 1.00 19.13 111 ASP A O 1
ATOM 1869 N N . ALA B 1 112 ? -5.577 -31.504 17.674 1.00 21.63 112 ALA A N 1
ATOM 1870 C CA . ALA B 1 112 ? -5.313 -30.363 18.550 1.00 24.41 112 ALA A CA 1
ATOM 1871 C C . ALA B 1 112 ? -4.265 -30.709 19.600 1.00 20.77 112 ALA A C 1
ATOM 1872 O O . ALA B 1 112 ? -3.339 -29.925 19.859 1.00 22.88 112 ALA A O 1
ATOM 1874 N N . GLU B 1 113 ? -4.380 -31.901 20.193 1.00 21.65 113 GLU A N 1
ATOM 1875 C CA . GLU B 1 113 ? -3.413 -32.342 21.202 1.00 27.48 113 GLU A CA 1
ATOM 1876 C C . GLU B 1 113 ? -2.018 -32.513 20.599 1.00 23.78 113 GLU A C 1
ATOM 1877 O O . GLU B 1 113 ? -1.008 -32.117 21.199 1.00 16.78 113 GLU A O 1
ATOM 1883 N N . LYS B 1 114 ? -1.945 -33.088 19.399 1.00 21.84 114 LYS A N 1
ATOM 1884 C CA . LYS B 1 114 ? -0.635 -33.222 18.758 1.00 25.31 114 LYS A CA 1
ATOM 1885 C C . LYS B 1 114 ? -0.009 -31.867 18.426 1.00 22.01 114 LYS A C 1
ATOM 1886 O O . LYS B 1 114 ? 1.208 -31.684 18.583 1.00 23.26 114 LYS A O 1
ATOM 1892 N N . ILE B 1 115 ? -0.826 -30.911 17.983 1.00 19.56 115 ILE A N 1
ATOM 1893 C CA . ILE B 1 115 ? -0.347 -29.559 17.697 1.00 19.25 115 ILE A CA 1
ATOM 1894 C C . ILE B 1 115 ? 0.164 -28.880 18.967 1.00 22.26 115 ILE A C 1
ATOM 1895 O O . ILE B 1 115 ? 1.200 -28.208 18.959 1.00 20.40 115 ILE A O 1
ATOM 1900 N N . VAL B 1 116 ? -0.583 -28.985 20.064 1.00 18.16 116 VAL A N 1
ATOM 1901 C CA . VAL B 1 116 ? -0.127 -28.344 21.296 1.00 19.23 116 VAL A CA 1
ATOM 1902 C C . VAL B 1 116 ? 1.180 -28.979 21.775 1.00 20.26 116 VAL A C 1
ATOM 1903 O O . VAL B 1 116 ? 2.101 -28.276 22.219 1.00 19.57 116 VAL A O 1
ATOM 1907 N N . GLU B 1 117 ? 1.306 -30.302 21.654 1.00 18.78 117 GLU A N 1
ATOM 1908 C CA . GLU B 1 117 ? 2.570 -30.941 22.021 1.00 20.21 117 GLU A CA 1
ATOM 1909 C C . GLU B 1 117 ? 3.726 -30.421 21.163 1.00 26.76 117 GLU A C 1
ATOM 1910 O O . GLU B 1 117 ? 4.797 -30.089 21.682 1.00 29.76 117 GLU A O 1
ATOM 1916 N N . GLN B 1 118 ? 3.526 -30.316 19.845 1.00 20.27 118 GLN A N 1
ATOM 1917 C CA . GLN B 1 118 ? 4.583 -29.754 19.004 1.00 19.93 118 GLN A CA 1
ATOM 1918 C C . GLN B 1 118 ? 4.924 -28.336 19.421 1.00 28.41 118 GLN A C 1
ATOM 1919 O O . GLN B 1 118 ? 6.102 -27.943 19.418 1.00 22.52 118 GLN A O 1
ATOM 1925 N N . THR B 1 119 ? 3.898 -27.541 19.745 1.00 19.96 119 THR A N 1
ATOM 1926 C CA . THR B 1 119 ? 4.124 -26.142 20.080 1.00 23.27 119 THR A CA 1
ATOM 1927 C C . THR B 1 119 ? 4.960 -26.009 21.344 1.00 23.78 119 THR A C 1
ATOM 1928 O O . THR B 1 119 ? 5.795 -25.098 21.447 1.00 26.21 119 THR A O 1
ATOM 1932 N N . HIS B 1 120 ? 4.772 -26.908 22.313 1.00 21.52 120 HIS A N 1
ATOM 1933 C CA . HIS B 1 120 ? 5.570 -26.781 23.536 1.00 27.05 120 HIS A CA 1
ATOM 1934 C C . HIS B 1 120 ? 7.067 -26.874 23.261 1.00 28.06 120 HIS A C 1
ATOM 1935 O O . HIS B 1 120 ? 7.868 -26.339 24.033 1.00 21.96 120 HIS A O 1
ATOM 1942 N N . GLN B 1 121 ? 7.471 -27.521 22.161 1.00 25.16 121 GLN A N 1
ATOM 1943 C CA . GLN B 1 121 ? 8.894 -27.573 21.852 1.00 23.99 121 GLN A CA 1
ATOM 1944 C C . GLN B 1 121 ? 9.382 -26.341 21.118 1.00 25.13 121 GLN A C 1
ATOM 1945 O O . GLN B 1 121 ? 10.598 -26.129 21.037 1.00 29.83 121 GLN A O 1
ATOM 1951 N N . VAL B 1 122 ? 8.468 -25.523 20.615 1.00 23.11 122 VAL A N 1
ATOM 1952 C CA . VAL B 1 122 ? 8.797 -24.388 19.767 1.00 29.71 122 VAL A CA 1
ATOM 1953 C C . VAL B 1 122 ? 8.764 -23.083 20.541 1.00 25.47 122 VAL A C 1
ATOM 1954 O O . VAL B 1 122 ? 9.577 -22.192 20.291 1.00 26.64 122 VAL A O 1
ATOM 1958 N N . CYS B 1 123 ? 7.819 -22.962 21.457 1.00 26.57 123 CYS A N 1
ATOM 1959 C CA . CYS B 1 123 ? 7.520 -21.669 22.056 1.00 29.71 123 CYS A CA 1
ATOM 1960 C C . CYS B 1 123 ? 8.715 -21.199 22.881 1.00 21.38 123 CYS A C 1
ATOM 1961 O O . CYS B 1 123 ? 9.229 -21.964 23.698 1.00 17.00 123 CYS A O 1
ATOM 1964 N N . PRO B 1 124 ? 9.198 -19.974 22.665 1.00 21.13 124 PRO A N 1
ATOM 1965 C CA . PRO B 1 124 ? 10.351 -19.485 23.448 1.00 20.93 124 PRO A CA 1
ATOM 1966 C C . PRO B 1 124 ? 10.132 -19.550 24.952 1.00 21.41 124 PRO A C 1
ATOM 1967 O O . PRO B 1 124 ? 11.066 -19.832 25.707 1.00 17.56 124 PRO A O 1
ATOM 1971 N N . TYR B 1 125 ? 8.914 -19.274 25.413 1.00 13.81 125 TYR A N 1
ATOM 1972 C CA . TYR B 1 125 ? 8.668 -19.208 26.849 1.00 21.80 125 TYR A CA 1
ATOM 1973 C C . TYR B 1 125 ? 8.647 -20.608 27.452 1.00 14.63 125 TYR A C 1
ATOM 1974 O O . TYR B 1 125 ? 9.245 -20.857 28.505 1.00 14.98 125 TYR A O 1
ATOM 1983 N N . SER B 1 126 ? 7.986 -21.546 26.767 1.00 14.93 126 SER A N 1
ATOM 1984 C CA . SER B 1 126 ? 8.039 -22.942 27.193 1.00 18.84 126 SER A CA 1
ATOM 1985 C C . SER B 1 126 ? 9.485 -23.417 27.329 1.00 16.12 126 SER A C 1
ATOM 1986 O O . SER B 1 126 ? 9.840 -24.067 28.322 1.00 14.65 126 SER A O 1
ATOM 1989 N N . ASN B 1 127 ? 10.342 -23.081 26.353 1.00 14.55 127 ASN A N 1
ATOM 1990 C CA . ASN B 1 127 ? 11.743 -23.500 26.465 1.00 19.21 127 ASN A CA 1
ATOM 1991 C C . ASN B 1 127 ? 12.473 -22.721 27.557 1.00 16.41 127 ASN A C 1
ATOM 1992 O O . ASN B 1 127 ? 13.426 -23.230 28.162 1.00 12.14 127 ASN A O 1
ATOM 1997 N N . ALA B 1 128 ? 12.031 -21.500 27.841 1.00 12.26 128 ALA A N 1
ATOM 1998 C CA . ALA B 1 128 ? 12.706 -20.703 28.860 1.00 13.54 128 ALA A CA 1
ATOM 1999 C C . ALA B 1 128 ? 12.527 -21.288 30.259 1.00 12.33 128 ALA A C 1
ATOM 2000 O O . ALA B 1 128 ? 13.363 -21.053 31.133 1.00 9.73 128 ALA A O 1
ATOM 2002 N N . ILE B 1 129 ? 11.458 -22.045 30.505 1.00 11.53 129 ILE A N 1
ATOM 2003 C CA . ILE B 1 129 ? 11.203 -22.500 31.870 1.00 12.25 129 ILE A CA 1
ATOM 2004 C C . ILE B 1 129 ? 11.386 -24.005 32.061 1.00 12.36 129 ILE A C 1
ATOM 2005 O O . ILE B 1 129 ? 11.250 -24.481 33.194 1.00 8.79 129 ILE A O 1
ATOM 2010 N N . ARG B 1 130 ? 11.703 -24.761 31.007 1.00 11.58 130 ARG A N 1
ATOM 2011 C CA . ARG B 1 130 ? 11.764 -26.218 31.102 1.00 13.52 130 ARG A CA 1
ATOM 2012 C C . ARG B 1 130 ? 12.844 -26.657 32.086 1.00 15.21 130 ARG A C 1
ATOM 2013 O O . ARG B 1 130 ? 13.948 -26.101 32.111 1.00 16.23 130 ARG A O 1
ATOM 2021 N N . GLY B 1 131 ? 12.512 -27.643 32.914 1.00 11.98 131 GLY A N 1
ATOM 2022 C CA . GLY B 1 131 ? 13.403 -28.111 33.962 1.00 12.03 131 GLY A CA 1
ATOM 2023 C C . GLY B 1 131 ? 13.335 -27.334 35.269 1.00 13.28 131 GLY A C 1
ATOM 2024 O O . GLY B 1 131 ? 13.911 -27.785 36.277 1.00 10.55 131 GLY A O 1
ATOM 2025 N N . ASN B 1 132 ? 12.685 -26.162 35.279 1.00 12.51 132 ASN A N 1
ATOM 2026 C CA . ASN B 1 132 ? 12.471 -25.411 36.514 1.00 15.86 132 ASN A CA 1
ATOM 2027 C C . ASN B 1 132 ? 11.012 -25.372 36.917 1.00 13.78 132 ASN A C 1
ATOM 2028 O O . ASN B 1 132 ? 10.691 -25.550 38.093 1.00 13.15 132 ASN A O 1
ATOM 2033 N N . ILE B 1 133 ? 10.135 -25.154 35.952 1.00 12.01 133 ILE A N 1
ATOM 2034 C CA . ILE B 1 133 ? 8.693 -25.223 36.138 1.00 14.82 133 ILE A CA 1
ATOM 2035 C C . ILE B 1 133 ? 8.159 -26.342 35.250 1.00 14.39 133 ILE A C 1
ATOM 2036 O O . ILE B 1 133 ? 8.427 -26.364 34.037 1.00 15.40 133 ILE A O 1
ATOM 2041 N N . GLN B 1 134 ? 7.361 -27.222 35.838 1.00 12.16 134 GLN A N 1
ATOM 2042 C CA . GLN B 1 134 ? 6.618 -28.227 35.090 1.00 14.76 134 GLN A CA 1
ATOM 2043 C C . GLN B 1 134 ? 5.267 -27.645 34.692 1.00 17.69 134 GLN A C 1
ATOM 2044 O O . GLN B 1 134 ? 4.332 -27.595 35.494 1.00 16.76 134 GLN A O 1
ATOM 2050 N N . VAL B 1 135 ? 5.166 -27.214 33.437 1.00 16.63 135 VAL A N 1
ATOM 2051 C CA . VAL B 1 135 ? 3.940 -26.642 32.928 1.00 12.87 135 VAL A CA 1
ATOM 2052 C C . VAL B 1 135 ? 2.927 -27.759 32.722 1.00 19.65 135 VAL A C 1
ATOM 2053 O O . VAL B 1 135 ? 3.264 -28.841 32.242 1.00 18.28 135 VAL A O 1
ATOM 2057 N N . SER B 1 136 ? 1.683 -27.505 33.099 1.00 15.77 136 SER A N 1
ATOM 2058 C CA . SER B 1 136 ? 0.606 -28.443 32.820 1.00 17.94 136 SER A CA 1
ATOM 2059 C C . SER B 1 136 ? -0.307 -27.804 31.784 1.00 16.52 136 SER A C 1
ATOM 2060 O O . SER B 1 136 ? -0.425 -26.573 31.723 1.00 14.31 136 SER A O 1
ATOM 2063 N N . THR B 1 137 ? -0.899 -28.644 30.938 1.00 14.73 137 THR A N 1
ATOM 2064 C CA . THR B 1 137 ? -1.653 -28.211 29.770 1.00 20.95 137 THR A CA 1
ATOM 2065 C C . THR B 1 137 ? -2.899 -29.084 29.620 1.00 27.09 137 THR A C 1
ATOM 2066 O O . THR B 1 137 ? -2.827 -30.317 29.754 1.00 17.24 137 THR A O 1
ATOM 2070 N N . THR B 1 138 ? -4.035 -28.437 29.351 1.00 21.03 138 THR A N 1
ATOM 2071 C CA . THR B 1 138 ? -5.259 -29.101 28.913 1.00 20.57 138 THR A CA 1
ATOM 2072 C C . THR B 1 138 ? -5.672 -28.524 27.564 1.00 18.63 138 THR A C 1
ATOM 2073 O O . THR B 1 138 ? -5.603 -27.300 27.352 1.00 17.96 138 THR A O 1
ATOM 2077 N N . VAL B 1 139 ? -6.066 -29.405 26.643 1.00 18.42 139 VAL A N 1
ATOM 2078 C CA . VAL B 1 139 ? -6.412 -29.031 25.271 1.00 15.51 139 VAL A CA 1
ATOM 2079 C C . VAL B 1 139 ? -7.914 -29.210 25.051 1.00 17.92 139 VAL A C 1
ATOM 2080 O O . VAL B 1 139 ? -8.464 -30.279 25.333 1.00 18.89 139 VAL A O 1
ATOM 2084 N N . TYR B 1 140 ? -8.561 -28.173 24.512 1.00 21.93 140 TYR A N 1
ATOM 2085 C CA . TYR B 1 140 ? -9.994 -28.133 24.224 1.00 19.84 140 TYR A CA 1
ATOM 2086 C C . TYR B 1 140 ? -10.208 -27.814 22.745 1.00 25.98 140 TYR A C 1
ATOM 2087 O O . TYR B 1 140 ? -9.376 -27.135 22.132 1.00 20.35 140 TYR A O 1
ATOM 2096 N N . THR B 1 141 ? -11.337 -28.282 22.159 1.00 20.23 141 THR A N 1
ATOM 2097 C CA . THR B 1 141 ? -11.578 -28.052 20.726 1.00 25.11 141 THR A CA 1
ATOM 2098 C C . THR B 1 141 ? -12.865 -27.328 20.295 1.00 33.87 141 THR A C 1
ATOM 2099 O O . THR B 1 141 ? -12.956 -26.960 19.117 1.00 41.81 141 THR A O 1
ATOM 2103 N N . LYS B 1 142 ? -13.839 -27.078 21.157 1.00 30.41 142 LYS A N 1
ATOM 2104 C CA . LYS B 1 142 ? -14.839 -26.031 20.782 1.00 37.83 142 LYS A CA 1
ATOM 2105 C C . LYS B 1 142 ? -15.587 -26.240 19.445 1.00 40.36 142 LYS A C 1
ATOM 2106 O O . LYS B 1 142 ? -15.245 -25.665 18.385 1.00 25.52 142 LYS A O 1
ATOM 2112 N N . MET C 1 1 ? -10.869 -15.247 50.337 1.00 71.92 1 MET C N 1
ATOM 2113 C CA . MET C 1 1 ? -9.412 -15.285 50.455 1.00 74.93 1 MET C CA 1
ATOM 2114 C C . MET C 1 1 ? -8.959 -16.530 51.210 1.00 70.10 1 MET C C 1
ATOM 2115 O O . MET C 1 1 ? -9.545 -16.898 52.234 1.00 64.66 1 MET C O 1
ATOM 2120 N N . SER C 1 2 ? -7.905 -17.165 50.708 1.00 61.38 2 SER C N 1
ATOM 2121 C CA . SER C 1 2 ? -7.384 -18.379 51.314 1.00 56.18 2 SER C CA 1
ATOM 2122 C C . SER C 1 2 ? -6.238 -18.058 52.273 1.00 58.66 2 SER C C 1
ATOM 2123 O O . SER C 1 2 ? -5.553 -17.036 52.139 1.00 49.91 2 SER C O 1
ATOM 2126 N N . THR C 1 3 ? -6.044 -18.948 53.254 1.00 48.52 3 THR C N 1
ATOM 2127 C CA . THR C 1 3 ? -5.091 -18.714 54.337 1.00 43.71 3 THR C CA 1
ATOM 2128 C C . THR C 1 3 ? -3.665 -18.608 53.810 1.00 37.45 3 THR C C 1
ATOM 2129 O O . THR C 1 3 ? -3.198 -19.489 53.084 1.00 38.77 3 THR C O 1
ATOM 2133 N N . LEU C 1 4 ? -2.970 -17.532 54.195 1.00 32.47 4 LEU C N 1
ATOM 2134 C CA . LEU C 1 4 ? -1.590 -17.327 53.753 1.00 25.17 4 LEU C CA 1
ATOM 2135 C C . LEU C 1 4 ? -0.612 -18.197 54.537 1.00 33.39 4 LEU C C 1
ATOM 2136 O O . LEU C 1 4 ? 0.406 -18.655 53.995 1.00 28.62 4 LEU C O 1
ATOM 2141 N N . TYR C 1 5 ? -0.878 -18.401 55.823 1.00 34.13 5 TYR C N 1
ATOM 2142 C CA . TYR C 1 5 ? 0.021 -19.160 56.681 1.00 29.20 5 TYR C CA 1
ATOM 2143 C C . TYR C 1 5 ? -0.778 -19.694 57.853 1.00 25.40 5 TYR C C 1
ATOM 2144 O O . TYR C 1 5 ? -1.665 -19.002 58.366 1.00 25.17 5 TYR C O 1
ATOM 2153 N N . SER C 1 6 ? -0.430 -20.907 58.288 1.00 22.70 6 SER C N 1
ATOM 2154 C CA . SER C 1 6 ? -1.149 -21.591 59.349 1.00 22.10 6 SER C CA 1
ATOM 2155 C C . SER C 1 6 ? -0.171 -22.390 60.198 1.00 27.03 6 SER C C 1
ATOM 2156 O O . SER C 1 6 ? 0.748 -23.020 59.664 1.00 23.18 6 SER C O 1
ATOM 2159 N N . THR C 1 7 ? -0.358 -22.349 61.517 1.00 23.18 7 THR C N 1
ATOM 2160 C CA . THR C 1 7 ? 0.545 -23.017 62.443 1.00 25.66 7 THR C CA 1
ATOM 2161 C C . THR C 1 7 ? -0.267 -23.692 63.539 1.00 21.99 7 THR C C 1
ATOM 2162 O O . THR C 1 7 ? -1.380 -23.273 63.853 1.00 23.43 7 THR C O 1
ATOM 2166 N N . GLN C 1 8 ? 0.309 -24.733 64.129 1.00 18.71 8 GLN C N 1
ATOM 2167 C CA . GLN C 1 8 ? -0.316 -25.472 65.212 1.00 25.96 8 GLN C CA 1
ATOM 2168 C C . GLN C 1 8 ? 0.619 -25.546 66.410 1.00 25.44 8 GLN C C 1
ATOM 2169 O O . GLN C 1 8 ? 1.819 -25.819 66.261 1.00 29.58 8 GLN C O 1
ATOM 2175 N N . VAL C 1 9 ? 0.063 -25.304 67.594 1.00 24.60 9 VAL C N 1
ATOM 2176 C CA . VAL C 1 9 ? 0.787 -25.410 68.856 1.00 20.10 9 VAL C CA 1
ATOM 2177 C C . VAL C 1 9 ? -0.024 -26.273 69.819 1.00 28.29 9 VAL C C 1
ATOM 2178 O O . VAL C 1 9 ? -1.217 -26.019 70.038 1.00 23.76 9 VAL C O 1
ATOM 2182 N N . LYS C 1 10 ? 0.633 -27.277 70.410 1.00 29.63 10 LYS C N 1
ATOM 2183 C CA . LYS C 1 10 ? 0.034 -28.113 71.437 1.00 24.00 10 LYS C CA 1
ATOM 2184 C C . LYS C 1 10 ? 0.428 -27.599 72.817 1.00 24.04 10 LYS C C 1
ATOM 2185 O O . LYS C 1 10 ? 1.619 -27.440 73.112 1.00 24.31 10 LYS C O 1
ATOM 2191 N N . ALA C 1 11 ? -0.569 -27.350 73.656 1.00 20.08 11 ALA C N 1
ATOM 2192 C CA . ALA C 1 11 ? -0.353 -26.916 75.028 1.00 26.43 11 ALA C CA 1
ATOM 2193 C C . ALA C 1 11 ? -0.889 -27.987 75.965 1.00 33.50 11 ALA C C 1
ATOM 2194 O O . ALA C 1 11 ? -2.075 -28.331 75.905 1.00 29.98 11 ALA C O 1
ATOM 2196 N N . VAL C 1 12 ? -0.018 -28.499 76.832 1.00 38.24 12 VAL C N 1
ATOM 2197 C CA . VAL C 1 12 ? -0.380 -29.537 77.795 1.00 36.17 12 VAL C CA 1
ATOM 2198 C C . VAL C 1 12 ? -0.277 -28.964 79.199 1.00 26.06 12 VAL C C 1
ATOM 2199 O O . VAL C 1 12 ? 0.739 -28.355 79.556 1.00 32.66 12 VAL C O 1
ATOM 2203 N N . GLY C 1 13 ? -1.336 -29.144 79.984 1.00 30.36 13 GLY C N 1
ATOM 2204 C CA . GLY C 1 13 ? -1.285 -28.894 81.414 1.00 30.15 13 GLY C CA 1
ATOM 2205 C C . GLY C 1 13 ? -1.430 -27.457 81.864 1.00 32.84 13 GLY C C 1
ATOM 2206 O O . GLY C 1 13 ? -0.930 -27.111 82.936 1.00 29.13 13 GLY C O 1
ATOM 2207 N N . GLY C 1 14 ? -2.085 -26.599 81.070 1.00 28.27 14 GLY C N 1
ATOM 2208 C CA . GLY C 1 14 ? -2.418 -25.270 81.567 1.00 23.83 14 GLY C CA 1
ATOM 2209 C C . GLY C 1 14 ? -1.197 -24.389 81.802 1.00 22.82 14 GLY C C 1
ATOM 2210 O O . GLY C 1 14 ? -0.149 -24.537 81.162 1.00 29.22 14 GLY C O 1
ATOM 2211 N N . ARG C 1 15 ? -1.333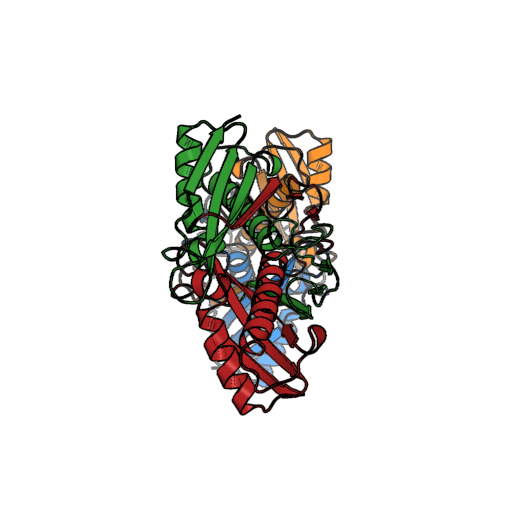 -23.464 82.760 1.00 26.09 15 ARG C N 1
ATOM 2212 C CA . ARG C 1 15 ? -0.315 -22.446 83.000 1.00 26.95 15 ARG C CA 1
ATOM 2213 C C . ARG C 1 15 ? 0.939 -22.973 83.694 1.00 27.33 15 ARG C C 1
ATOM 2214 O O . ARG C 1 15 ? 1.941 -22.252 83.736 1.00 27.92 15 ARG C O 1
ATOM 2222 N N . SER C 1 16 ? 0.943 -24.202 84.209 1.00 25.40 16 SER C N 1
ATOM 2223 C CA . SER C 1 16 ? 2.169 -24.781 84.752 1.00 25.36 16 SER C CA 1
ATOM 2224 C C . SER C 1 16 ? 2.700 -25.932 83.899 1.00 36.34 16 SER C C 1
ATOM 2225 O O . SER C 1 16 ? 3.563 -26.697 84.361 1.00 28.46 16 SER C O 1
ATOM 2228 N N . GLY C 1 17 ? 2.215 -26.067 82.656 1.00 26.96 17 GLY C N 1
ATOM 2229 C CA . GLY C 1 17 ? 2.677 -27.125 81.782 1.00 27.54 17 GLY C CA 1
ATOM 2230 C C . GLY C 1 17 ? 3.636 -26.661 80.705 1.00 31.91 17 GLY C C 1
ATOM 2231 O O . GLY C 1 17 ? 4.627 -25.975 80.999 1.00 26.46 17 GLY C O 1
ATOM 2232 N N . THR C 1 18 ? 3.332 -27.002 79.448 1.00 27.74 18 THR C N 1
ATOM 2233 C CA . THR C 1 18 ? 4.259 -26.838 78.331 1.00 29.82 18 THR C CA 1
ATOM 2234 C C . THR C 1 18 ? 3.505 -26.419 77.062 1.00 34.16 18 THR C C 1
ATOM 2235 O O . THR C 1 18 ? 2.290 -26.624 76.951 1.00 23.40 18 THR C O 1
ATOM 2239 N N . ILE C 1 19 ? 4.247 -25.798 76.111 1.00 27.07 19 ILE C N 1
ATOM 2240 C CA . ILE C 1 19 ? 3.793 -25.584 74.733 1.00 26.88 19 ILE C CA 1
ATOM 2241 C C . ILE C 1 19 ? 4.838 -26.146 73.792 1.00 25.26 19 ILE C C 1
ATOM 2242 O O . ILE C 1 19 ? 6.043 -26.087 74.079 1.00 25.06 19 ILE C O 1
ATOM 2247 N N . ARG C 1 20 ? 4.376 -26.606 72.627 1.00 24.61 20 ARG C N 1
ATOM 2248 C CA . ARG C 1 20 ? 5.271 -27.074 71.573 1.00 29.83 20 ARG C CA 1
ATOM 2249 C C . ARG C 1 20 ? 4.601 -26.872 70.219 1.00 26.69 20 ARG C C 1
ATOM 2250 O O . ARG C 1 20 ? 3.497 -27.375 69.979 1.00 25.27 20 ARG C O 1
ATOM 2258 N N . SER C 1 21 ? 5.244 -26.111 69.348 1.00 22.50 21 SER C N 1
ATOM 2259 C CA . SER C 1 21 ? 4.711 -25.951 68.002 1.00 30.92 21 SER C CA 1
ATOM 2260 C C . SER C 1 21 ? 4.992 -27.213 67.194 1.00 32.41 21 SER C C 1
ATOM 2261 O O . SER C 1 21 ? 6.000 -27.901 67.397 1.00 37.20 21 SER C O 1
ATOM 2264 N N . GLU C 1 22 ? 4.085 -27.526 66.279 1.00 30.43 22 GLU C N 1
ATOM 2265 C CA . GLU C 1 22 ? 4.189 -28.825 65.633 1.00 40.22 22 GLU C CA 1
ATOM 2266 C C . GLU C 1 22 ? 5.425 -28.927 64.747 1.00 32.68 22 GLU C C 1
ATOM 2267 O O . GLU C 1 22 ? 5.875 -30.041 64.472 1.00 39.38 22 GLU C O 1
ATOM 2273 N N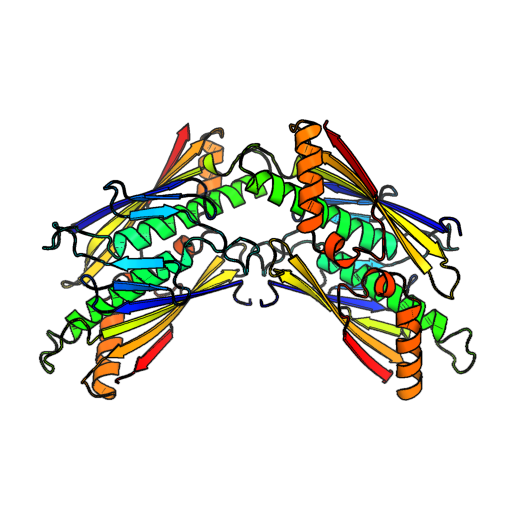 . ASP C 1 23 ? 6.021 -27.806 64.344 1.00 35.37 23 ASP C N 1
ATOM 2274 C CA . ASP C 1 23 ? 7.293 -27.847 63.629 1.00 32.78 23 ASP C CA 1
ATOM 2275 C C . ASP C 1 23 ? 8.495 -27.820 64.569 1.00 31.97 23 ASP C C 1
ATOM 2276 O O . ASP C 1 23 ? 9.632 -27.722 64.098 1.00 37.90 23 ASP C O 1
ATOM 2281 N N . GLY C 1 24 ? 8.274 -27.910 65.880 1.00 31.36 24 GLY C N 1
ATOM 2282 C CA . GLY C 1 24 ? 9.346 -27.980 66.847 1.00 30.59 24 GLY C CA 1
ATOM 2283 C C . GLY C 1 24 ? 10.083 -26.689 67.121 1.00 29.27 24 GLY C C 1
ATOM 2284 O O . GLY C 1 24 ? 10.875 -26.648 68.070 1.00 28.67 24 GLY C O 1
ATOM 2285 N N . ILE C 1 25 ? 9.858 -25.629 66.337 1.00 28.58 25 ILE C N 1
ATOM 2286 C CA . ILE C 1 25 ? 10.653 -24.402 66.495 1.00 28.70 25 ILE C CA 1
ATOM 2287 C C . ILE C 1 25 ? 10.339 -23.663 67.799 1.00 28.98 25 ILE C C 1
ATOM 2288 O O . ILE C 1 25 ? 11.218 -23.001 68.364 1.00 30.85 25 ILE C O 1
ATOM 2293 N N . LEU C 1 26 ? 9.118 -23.767 68.323 1.00 26.96 26 LEU C N 1
ATOM 2294 C CA . LEU C 1 26 ? 8.765 -23.100 69.577 1.00 23.39 26 LEU C CA 1
ATOM 2295 C C . LEU C 1 26 ? 8.408 -24.161 70.611 1.00 24.10 26 LEU C C 1
ATOM 2296 O O . LEU C 1 26 ? 7.374 -24.826 70.503 1.00 25.30 26 LEU C O 1
ATOM 2301 N N . GLU C 1 27 ? 9.245 -24.310 71.627 1.00 27.03 27 GLU C N 1
ATOM 2302 C CA . GLU C 1 27 ? 9.049 -25.397 72.585 1.00 30.42 27 GLU C CA 1
ATOM 2303 C C . GLU C 1 27 ? 9.516 -24.897 73.939 1.00 27.28 27 GLU C C 1
ATOM 2304 O O . GLU C 1 27 ? 10.704 -24.622 74.116 1.00 32.85 27 GLU C O 1
ATOM 2310 N N . LEU C 1 28 ? 8.599 -24.779 74.889 1.00 29.19 28 LEU C N 1
ATOM 2311 C CA . LEU C 1 28 ? 9.015 -24.210 76.156 1.00 30.60 28 LEU C CA 1
ATOM 2312 C C . LEU C 1 28 ? 8.032 -24.500 77.278 1.00 27.36 28 LEU C C 1
ATOM 2313 O O . LEU C 1 28 ? 6.861 -24.841 77.062 1.00 27.81 28 LEU C O 1
ATOM 2318 N N . LYS C 1 29 ? 8.581 -24.427 78.494 1.00 31.54 29 LYS C N 1
ATOM 2319 C CA . LYS C 1 29 ? 7.831 -24.544 79.733 1.00 29.25 29 LYS C CA 1
ATOM 2320 C C . LYS C 1 29 ? 7.086 -23.259 80.057 1.00 20.90 29 LYS C C 1
ATOM 2321 O O . LYS C 1 29 ? 7.474 -22.171 79.631 1.00 25.96 29 LYS C O 1
ATOM 2327 N N . LEU C 1 30 ? 5.986 -23.401 80.783 1.00 21.93 30 LEU C N 1
ATOM 2328 C CA . LEU C 1 30 ? 5.281 -22.268 81.363 1.00 20.86 30 LEU C CA 1
ATOM 2329 C C . LEU C 1 30 ? 5.327 -22.341 82.875 1.00 22.94 30 LEU C C 1
ATOM 2330 O O . LEU C 1 30 ? 5.401 -23.421 83.465 1.00 25.46 30 LEU C O 1
ATOM 2335 N N . ALA C 1 31 ? 5.217 -21.181 83.502 1.00 18.39 31 ALA C N 1
ATOM 2336 C CA . ALA C 1 31 ? 5.125 -21.144 84.951 1.00 25.46 31 ALA C CA 1
ATOM 2337 C C . ALA C 1 31 ? 4.190 -20.009 85.336 1.00 25.38 31 ALA C C 1
ATOM 2338 O O . ALA C 1 31 ? 4.148 -18.975 84.660 1.00 25.11 31 ALA C O 1
ATOM 2340 N N . LEU C 1 32 ? 3.400 -20.240 86.380 1.00 27.97 32 LEU C N 1
ATOM 2341 C CA . LEU C 1 32 ? 2.657 -19.169 87.024 1.00 22.34 32 LEU C CA 1
ATOM 2342 C C . LEU C 1 32 ? 3.634 -18.101 87.506 1.00 23.90 32 LEU C C 1
ATOM 2343 O O . LEU C 1 32 ? 4.715 -18.447 88.013 1.00 23.32 32 LEU C O 1
ATOM 2348 N N . PRO C 1 33 ? 3.335 -16.817 87.344 1.00 24.98 33 PRO C N 1
ATOM 2349 C CA . PRO C 1 33 ? 4.218 -15.790 87.896 1.00 23.98 33 PRO C CA 1
ATOM 2350 C C . PRO C 1 33 ? 4.047 -15.716 89.410 1.00 29.15 33 PRO C C 1
ATOM 2351 O O . PRO C 1 33 ? 3.121 -16.287 89.986 1.00 21.34 33 PRO C O 1
ATOM 2355 N N . LYS C 1 34 ? 4.986 -15.017 90.052 1.00 31.26 34 LYS C N 1
ATOM 2356 C CA . LYS C 1 34 ? 4.959 -14.848 91.510 1.00 30.45 34 LYS C CA 1
ATOM 2357 C C . LYS C 1 34 ? 3.658 -14.230 91.965 1.00 38.99 34 LYS C C 1
ATOM 2358 O O . LYS C 1 34 ? 3.124 -14.593 93.018 1.00 31.10 34 LYS C O 1
ATOM 2364 N N . GLU C 1 35 ? 3.128 -13.295 91.169 1.00 36.13 35 GLU C N 1
ATOM 2365 C CA . GLU C 1 35 ? 1.913 -12.580 91.539 1.00 31.80 35 GLU C CA 1
ATOM 2366 C C . GLU C 1 35 ? 0.710 -13.496 91.528 1.00 33.06 35 GLU C C 1
ATOM 2367 O O . GLU C 1 35 ? -0.284 -13.217 92.204 1.00 38.34 35 GLU C O 1
ATOM 2373 N N . LEU C 1 36 ? 0.779 -14.594 90.780 1.00 32.18 36 LEU C N 1
ATOM 2374 C CA . LEU C 1 36 ? -0.284 -15.587 90.769 1.00 29.83 36 LEU C CA 1
ATOM 2375 C C . LEU C 1 36 ? 0.083 -16.845 91.565 1.00 31.35 36 LEU C C 1
ATOM 2376 O O . LEU C 1 36 ? -0.594 -17.871 91.432 1.00 34.64 36 LEU C O 1
ATOM 2381 N N . GLY C 1 37 ? 1.146 -16.795 92.366 1.00 28.36 37 GLY C N 1
ATOM 2382 C CA . GLY C 1 37 ? 1.507 -17.925 93.216 1.00 40.86 37 GLY C CA 1
ATOM 2383 C C . GLY C 1 37 ? 2.427 -18.972 92.612 1.00 45.75 37 GLY C C 1
ATOM 2384 O O . GLY C 1 37 ? 2.339 -20.157 92.975 1.00 43.44 37 GLY C O 1
ATOM 2385 N N . GLY C 1 38 ? 3.315 -18.573 91.703 1.00 34.94 38 GLY C N 1
ATOM 2386 C CA . GLY C 1 38 ? 4.250 -19.492 91.095 1.00 22.44 38 GLY C CA 1
ATOM 2387 C C . GLY C 1 38 ? 5.669 -18.974 91.171 1.00 31.89 38 GLY C C 1
ATOM 2388 O O . GLY C 1 38 ? 5.935 -17.966 91.843 1.00 33.75 38 GLY C O 1
ATOM 2389 N N . LYS C 1 39 ? 6.594 -19.652 90.495 1.00 19.23 39 LYS C N 1
ATOM 2390 C CA . LYS C 1 39 ? 7.994 -19.276 90.549 1.00 25.09 39 LYS C CA 1
ATOM 2391 C C . LYS C 1 39 ? 8.368 -18.203 89.526 1.00 32.66 39 LYS C C 1
ATOM 2392 O O . LYS C 1 39 ? 9.429 -17.579 89.665 1.00 25.13 39 LYS C O 1
ATOM 2398 N N . GLY C 1 40 ? 7.555 -18.013 88.484 1.00 24.89 40 GLY C N 1
ATOM 2399 C CA . GLY C 1 40 ? 7.903 -17.086 87.412 1.00 26.07 40 GLY C CA 1
ATOM 2400 C C . GLY C 1 40 ? 9.253 -17.349 86.778 1.00 21.11 40 GLY C C 1
ATOM 2401 O O . GLY C 1 40 ? 9.886 -16.414 86.282 1.00 22.69 40 GLY C O 1
ATOM 2402 N N . ASP C 1 41 ? 9.723 -18.594 86.794 1.00 20.09 41 ASP C N 1
ATOM 2403 C CA . ASP C 1 41 ? 10.993 -18.954 86.176 1.00 18.48 41 ASP C CA 1
ATOM 2404 C C . ASP C 1 41 ? 10.828 -19.433 84.737 1.00 27.01 41 ASP C C 1
ATOM 2405 O O . ASP C 1 41 ? 11.754 -20.056 84.191 1.00 22.64 41 ASP C O 1
ATOM 2410 N N . ALA C 1 42 ? 9.649 -19.217 84.149 1.00 21.63 42 ALA C N 1
ATOM 2411 C CA . ALA C 1 42 ? 9.345 -19.545 82.760 1.00 26.93 42 ALA C CA 1
ATOM 2412 C C . ALA C 1 42 ? 8.217 -18.611 82.315 1.00 21.93 42 ALA C C 1
ATOM 2413 O O . ALA C 1 42 ? 7.665 -17.859 83.127 1.00 17.04 42 ALA C O 1
ATOM 2415 N N . THR C 1 43 ? 7.924 -18.622 81.005 1.00 21.29 43 THR C N 1
ATOM 2416 C CA . THR C 1 43 ? 6.990 -17.668 80.405 1.00 16.11 43 THR C CA 1
ATOM 2417 C C . THR C 1 43 ? 5.546 -18.084 80.703 1.00 20.51 43 THR C C 1
ATOM 2418 O O . THR C 1 43 ? 5.285 -19.105 81.345 1.00 18.73 43 THR C O 1
ATOM 2422 N N . ASN C 1 44 ? 4.586 -17.293 80.223 1.00 16.81 44 ASN C N 1
ATOM 2423 C CA . ASN C 1 44 ? 3.190 -17.474 80.585 1.00 20.37 44 ASN C CA 1
ATOM 2424 C C . ASN C 1 44 ? 2.310 -17.005 79.434 1.00 24.82 44 ASN C C 1
ATOM 2425 O O . ASN C 1 44 ? 2.805 -16.386 78.482 1.00 17.43 44 ASN C O 1
ATOM 2430 N N . PRO C 1 45 ? 0.996 -17.275 79.486 1.00 20.00 45 PRO C N 1
ATOM 2431 C CA . PRO C 1 45 ? 0.135 -16.860 78.355 1.00 25.09 45 PRO C CA 1
ATOM 2432 C C . PRO C 1 45 ? 0.162 -15.365 78.059 1.00 20.20 45 PRO C C 1
ATOM 2433 O O . PRO C 1 45 ? 0.155 -14.976 76.883 1.00 21.72 45 PRO C O 1
ATOM 2437 N N . GLU C 1 46 ? 0.201 -14.515 79.088 1.00 17.57 46 GLU C N 1
ATOM 2438 C CA . GLU C 1 46 ? 0.191 -13.068 78.873 1.00 14.79 46 GLU C CA 1
ATOM 2439 C C . GLU C 1 46 ? 1.457 -12.586 78.175 1.00 22.04 46 GLU C C 1
ATOM 2440 O O . GLU C 1 46 ? 1.389 -11.697 77.316 1.00 14.85 46 GLU C O 1
ATOM 2446 N N . GLN C 1 47 ? 2.621 -13.124 78.561 1.00 15.71 47 GLN C N 1
ATOM 2447 C CA . GLN C 1 47 ? 3.870 -12.776 77.884 1.00 20.39 47 GLN C CA 1
ATOM 2448 C C . GLN C 1 47 ? 3.873 -13.251 76.436 1.00 14.55 47 GLN C C 1
ATOM 2449 O O . GLN C 1 47 ? 4.388 -12.554 75.557 1.00 15.66 47 GLN C O 1
ATOM 2455 N N . LEU C 1 48 ? 3.368 -14.461 76.180 1.00 13.95 48 LEU C N 1
ATOM 2456 C CA . LEU C 1 48 ? 3.285 -14.945 74.804 1.00 14.53 48 LEU C CA 1
ATOM 2457 C C . LEU C 1 48 ? 2.422 -14.007 73.963 1.00 15.13 48 LEU C C 1
ATOM 2458 O O . LEU C 1 48 ? 2.828 -13.573 72.870 1.00 13.41 48 LEU C O 1
ATOM 2463 N N . PHE C 1 49 ? 1.247 -13.646 74.483 1.00 12.77 49 PHE C N 1
ATOM 2464 C CA . PHE C 1 49 ? 0.376 -12.715 73.767 1.00 11.81 49 PHE C CA 1
ATOM 2465 C C . PHE C 1 49 ? 1.062 -11.372 73.547 1.00 17.20 49 PHE C C 1
ATOM 2466 O O . PHE C 1 49 ? 1.027 -10.824 72.435 1.00 17.40 49 PHE C O 1
ATOM 2474 N N . ALA C 1 50 ? 1.678 -10.821 74.602 1.00 14.25 50 ALA C N 1
ATOM 2475 C CA . ALA C 1 50 ? 2.356 -9.533 74.489 1.00 14.86 50 ALA C CA 1
ATOM 2476 C C . ALA C 1 50 ? 3.413 -9.577 73.403 1.00 17.29 50 ALA C C 1
ATOM 2477 O O . ALA C 1 50 ? 3.545 -8.640 72.605 1.00 13.03 50 ALA C O 1
ATOM 2479 N N . ALA C 1 51 ? 4.188 -10.670 73.364 1.00 18.30 51 ALA C N 1
ATOM 2480 C CA . ALA C 1 51 ? 5.252 -10.784 72.370 1.00 20.61 51 ALA C CA 1
ATOM 2481 C C . ALA C 1 51 ? 4.676 -10.825 70.964 1.00 12.99 51 ALA C C 1
ATOM 2482 O O . ALA C 1 51 ? 5.122 -10.093 70.065 1.00 16.93 51 ALA C O 1
ATOM 2484 N N . GLY C 1 52 ? 3.682 -11.683 70.755 1.00 12.77 52 GLY C N 1
ATOM 2485 C CA . GLY C 1 52 ? 3.119 -11.820 69.426 1.00 13.71 52 GLY C CA 1
ATOM 2486 C C . GLY C 1 52 ? 2.515 -10.518 68.931 1.00 19.69 52 GLY C C 1
ATOM 2487 O O . GLY C 1 52 ? 2.707 -10.119 67.766 1.00 16.69 52 GLY C O 1
ATOM 2488 N N . TYR C 1 53 ? 1.825 -9.806 69.822 1.00 14.62 53 TYR C N 1
ATOM 2489 C CA . TYR C 1 53 ? 1.159 -8.579 69.396 1.00 17.85 53 TYR C CA 1
ATOM 2490 C C . TYR C 1 53 ? 2.133 -7.417 69.227 1.00 18.30 53 TYR C C 1
ATOM 2491 O O . TYR C 1 53 ? 2.032 -6.670 68.253 1.00 21.12 53 TYR C O 1
ATOM 2500 N N . ALA C 1 54 ? 3.151 -7.304 70.069 1.00 14.49 54 ALA C N 1
ATOM 2501 C CA . ALA C 1 54 ? 4.124 -6.250 69.815 1.00 11.63 54 ALA C CA 1
ATOM 2502 C C . ALA C 1 54 ? 4.873 -6.498 68.502 1.00 18.30 54 ALA C C 1
ATOM 2503 O O . ALA C 1 54 ? 5.126 -5.556 67.743 1.00 14.65 54 ALA C O 1
ATOM 2505 N N . ALA C 1 55 ? 5.207 -7.766 68.196 1.00 14.52 55 ALA C N 1
ATOM 2506 C CA . ALA C 1 55 ? 5.960 -8.045 66.977 1.00 16.50 55 ALA C CA 1
ATOM 2507 C C . ALA C 1 55 ? 5.117 -7.776 65.734 1.00 17.03 55 ALA C C 1
ATOM 2508 O O . ALA C 1 55 ? 5.563 -7.095 64.806 1.00 15.16 55 ALA C O 1
ATOM 2510 N N . CYS C 1 56 ? 3.891 -8.303 65.704 1.00 18.27 56 CYS C N 1
ATOM 2511 C CA . CYS C 1 56 ? 3.018 -8.083 64.561 1.00 16.88 56 CYS C CA 1
ATOM 2512 C C . CYS C 1 56 ? 2.663 -6.608 64.398 1.00 23.83 56 CYS C C 1
ATOM 2513 O O . CYS C 1 56 ? 2.558 -6.108 63.268 1.00 16.30 56 CYS C O 1
ATOM 2516 N N . PHE C 1 57 ? 2.474 -5.887 65.508 1.00 18.65 57 PHE C N 1
ATOM 2517 C CA . PHE C 1 57 ? 2.184 -4.465 65.379 1.00 18.36 57 PHE C CA 1
ATOM 2518 C C . PHE C 1 57 ? 3.378 -3.714 64.801 1.00 18.96 57 PHE C C 1
ATOM 2519 O O . PHE C 1 57 ? 3.213 -2.852 63.930 1.00 16.06 57 PHE C O 1
ATOM 2527 N N . GLY C 1 58 ? 4.587 -4.012 65.282 1.00 16.39 58 GLY C N 1
ATOM 2528 C CA . GLY C 1 58 ? 5.756 -3.364 64.717 1.00 13.90 58 GLY C CA 1
ATOM 2529 C C . GLY C 1 58 ? 5.905 -3.657 63.236 1.00 16.66 58 GLY C C 1
ATOM 2530 O O . GLY C 1 58 ? 6.260 -2.775 62.438 1.00 14.65 58 GLY C O 1
ATOM 2531 N N . ASN C 1 59 ? 5.636 -4.911 62.847 1.00 20.25 59 ASN C N 1
ATOM 2532 C CA . ASN C 1 59 ? 5.678 -5.262 61.428 1.00 20.75 59 ASN C CA 1
ATOM 2533 C C . ASN C 1 59 ? 4.682 -4.441 60.636 1.00 16.57 59 ASN C C 1
ATOM 2534 O O . ASN C 1 59 ? 4.989 -3.939 59.548 1.00 18.32 59 ASN C O 1
ATOM 2539 N N . ALA C 1 60 ? 3.469 -4.311 61.162 1.00 19.69 60 ALA C N 1
ATOM 2540 C CA . ALA C 1 60 ? 2.463 -3.542 60.461 1.00 17.90 60 ALA C CA 1
ATOM 2541 C C . ALA C 1 60 ? 2.837 -2.070 60.385 1.00 23.01 60 ALA C C 1
ATOM 2542 O O . ALA C 1 60 ? 2.486 -1.396 59.408 1.00 19.85 60 ALA C O 1
ATOM 2544 N N . VAL C 1 61 ? 3.513 -1.541 61.417 1.00 18.16 61 VAL C N 1
ATOM 2545 C CA . VAL C 1 61 ? 3.983 -0.160 61.356 1.00 15.90 61 VAL C CA 1
ATOM 2546 C C . VAL C 1 61 ? 4.957 -0.006 60.200 1.00 22.17 61 VAL C C 1
ATOM 2547 O O . VAL C 1 61 ? 4.860 0.951 59.424 1.00 18.90 61 VAL C O 1
ATOM 2551 N N . ILE C 1 62 ? 5.909 -0.943 60.069 1.00 16.40 62 ILE C N 1
ATOM 2552 C CA . ILE C 1 62 ? 6.876 -0.887 58.971 1.00 16.42 62 ILE C CA 1
ATOM 2553 C C . ILE C 1 62 ? 6.145 -0.896 57.634 1.00 30.21 62 ILE C C 1
ATOM 2554 O O . ILE C 1 62 ? 6.387 -0.054 56.758 1.00 30.13 62 ILE C O 1
ATOM 2559 N N . HIS C 1 63 ? 5.252 -1.874 57.465 1.00 24.42 63 HIS C N 1
ATOM 2560 C CA . HIS C 1 63 ? 4.490 -2.031 56.234 1.00 25.20 63 HIS C CA 1
ATOM 2561 C C . HIS C 1 63 ? 3.730 -0.750 55.882 1.00 31.32 63 HIS C C 1
ATOM 2562 O O . HIS C 1 63 ? 3.753 -0.304 54.731 1.00 31.70 63 HIS C O 1
ATOM 2569 N N . VAL C 1 64 ? 3.111 -0.099 56.874 1.00 30.65 64 VAL C N 1
ATOM 2570 C CA . VAL C 1 64 ? 2.366 1.133 56.608 1.00 22.47 64 VAL C CA 1
ATOM 2571 C C . VAL C 1 64 ? 3.302 2.282 56.234 1.00 37.71 64 VAL C C 1
ATOM 2572 O O . VAL C 1 64 ? 3.023 3.055 55.301 1.00 31.82 64 VAL C O 1
ATOM 2576 N N . THR C 1 65 ? 4.405 2.440 56.969 1.00 24.37 65 THR C N 1
ATOM 2577 C CA . THR C 1 65 ? 5.340 3.509 56.646 1.00 28.33 65 THR C CA 1
ATOM 2578 C C . THR C 1 65 ? 5.872 3.350 55.222 1.00 37.83 65 THR C C 1
ATOM 2579 O O . THR C 1 65 ? 5.999 4.330 54.475 1.00 40.33 65 THR C O 1
ATOM 2583 N N . ARG C 1 66 ? 6.168 2.114 54.814 1.00 35.63 66 ARG C N 1
ATOM 2584 C CA . ARG C 1 66 ? 6.788 1.919 53.508 1.00 34.64 66 ARG C CA 1
ATOM 2585 C C . ARG C 1 66 ? 5.767 1.964 52.381 1.00 41.17 66 ARG C C 1
ATOM 2586 O O . ARG C 1 66 ? 6.092 2.369 51.256 1.00 39.33 66 ARG C O 1
ATOM 2594 N N . SER C 1 67 ? 4.529 1.562 52.658 1.00 46.53 67 SER C N 1
ATOM 2595 C CA . SER C 1 67 ? 3.477 1.730 51.671 1.00 45.58 67 SER C CA 1
ATOM 2596 C C . SER C 1 67 ? 3.083 3.193 51.521 1.00 42.66 67 SER C C 1
ATOM 2597 O O . SER C 1 67 ? 2.511 3.569 50.492 1.00 45.59 67 SER C O 1
ATOM 2600 N N . ASN C 1 68 ? 3.391 4.034 52.517 1.00 36.71 68 ASN C N 1
ATOM 2601 C CA . ASN C 1 68 ? 3.028 5.449 52.424 1.00 42.75 68 ASN C CA 1
ATOM 2602 C C . ASN C 1 68 ? 3.901 6.232 51.448 1.00 45.90 68 ASN C C 1
ATOM 2603 O O . ASN C 1 68 ? 3.479 7.300 50.986 1.00 52.90 68 ASN C O 1
ATOM 2608 N N . LYS C 1 69 ? 5.127 5.764 51.187 1.00 51.72 69 LYS C N 1
ATOM 2609 C CA . LYS C 1 69 ? 6.054 6.152 50.114 1.00 51.89 69 LYS C CA 1
ATOM 2610 C C . LYS C 1 69 ? 6.992 7.300 50.479 1.00 53.16 69 LYS C C 1
ATOM 2611 O O . LYS C 1 69 ? 7.903 7.603 49.705 1.00 52.48 69 LYS C O 1
ATOM 2617 N N . GLU C 1 70 ? 6.826 7.929 51.629 1.00 52.46 70 GLU C N 1
ATOM 2618 C CA . GLU C 1 70 ? 7.527 9.180 51.845 1.00 50.45 70 GLU C CA 1
ATOM 2619 C C . GLU C 1 70 ? 8.908 8.824 52.390 1.00 52.17 70 GLU C C 1
ATOM 2620 O O . GLU C 1 70 ? 9.950 9.074 51.765 1.00 52.31 70 GLU C O 1
ATOM 2626 N N . TYR C 1 71 ? 8.882 8.121 53.524 1.00 46.26 71 TYR C N 1
ATOM 2627 C CA . TYR C 1 71 ? 10.003 7.984 54.438 1.00 38.33 71 TYR C CA 1
ATOM 2628 C C . TYR C 1 71 ? 10.855 6.769 54.115 1.00 38.18 71 TYR C C 1
ATOM 2629 O O . TYR C 1 71 ? 10.333 5.700 53.791 1.00 40.66 71 TYR C O 1
ATOM 2638 N N . LYS C 1 72 ? 12.170 6.945 54.224 1.00 32.75 72 LYS C N 1
ATOM 2639 C CA . LYS C 1 72 ? 13.117 5.839 54.246 1.00 33.84 72 LYS C CA 1
ATOM 2640 C C . LYS C 1 72 ? 13.175 5.327 55.682 1.00 40.42 72 LYS C C 1
ATOM 2641 O O . LYS C 1 72 ? 13.501 6.081 56.606 1.00 44.05 72 LYS C O 1
ATOM 2647 N N . ILE C 1 73 ? 12.889 4.053 55.888 1.00 29.83 73 ILE C N 1
ATOM 2648 C CA . ILE C 1 73 ? 13.025 3.482 57.216 1.00 36.79 73 ILE C CA 1
ATOM 2649 C C . ILE C 1 73 ? 13.686 2.116 57.088 1.00 33.43 73 ILE C C 1
ATOM 2650 O O . ILE C 1 73 ? 13.639 1.471 56.039 1.00 36.33 73 ILE C O 1
ATOM 2655 N N . ARG C 1 74 ? 14.355 1.696 58.155 1.00 31.81 74 ARG C N 1
ATOM 2656 C CA . ARG C 1 74 ? 14.825 0.324 58.245 1.00 29.93 74 ARG C CA 1
ATOM 2657 C C . ARG C 1 74 ? 14.059 -0.384 59.352 1.00 27.82 74 ARG C C 1
ATOM 2658 O O . ARG C 1 74 ? 13.630 0.242 60.326 1.00 24.48 74 ARG C O 1
ATOM 2666 N N . ASP C 1 75 ? 13.865 -1.696 59.169 1.00 27.03 75 ASP C N 1
ATOM 2667 C CA . ASP C 1 75 ? 13.004 -2.453 60.077 1.00 32.03 75 ASP C CA 1
ATOM 2668 C C . ASP C 1 75 ? 13.352 -2.171 61.530 1.00 25.44 75 ASP C C 1
ATOM 2669 O O . ASP C 1 75 ? 12.460 -2.034 62.369 1.00 23.95 75 ASP C O 1
ATOM 2674 N N . ASN C 1 76 ? 14.644 -2.056 61.844 1.00 21.80 76 ASN C N 1
ATOM 2675 C CA . ASN C 1 76 ? 14.994 -1.876 63.245 1.00 24.92 76 ASN C CA 1
ATOM 2676 C C . ASN C 1 76 ? 14.720 -0.467 63.753 1.00 31.50 76 ASN C C 1
ATOM 2677 O O . ASN C 1 76 ? 14.977 -0.219 64.938 1.00 26.54 76 ASN C O 1
ATOM 2682 N N . ASP C 1 77 ? 14.214 0.454 62.915 1.00 25.13 77 ASP C N 1
ATOM 2683 C CA . ASP C 1 77 ? 13.793 1.775 63.394 1.00 27.77 77 ASP C CA 1
ATOM 2684 C C . ASP C 1 77 ? 12.446 1.753 64.120 1.00 25.98 77 ASP C C 1
ATOM 2685 O O . ASP C 1 77 ? 12.001 2.809 64.585 1.00 23.98 77 ASP C O 1
ATOM 2690 N N . VAL C 1 78 ? 11.763 0.607 64.172 1.00 22.19 78 VAL C N 1
ATOM 2691 C CA . VAL C 1 78 ? 10.446 0.469 64.801 1.00 25.58 78 VAL C CA 1
ATOM 2692 C C . VAL C 1 78 ? 10.578 -0.412 66.042 1.00 22.36 78 VAL C C 1
ATOM 2693 O O . VAL C 1 78 ? 10.984 -1.577 65.944 1.00 23.75 78 VAL C O 1
ATOM 2697 N N . GLU C 1 79 ? 10.229 0.129 67.207 1.00 18.48 79 GLU C N 1
ATOM 2698 C CA . GLU C 1 79 ? 10.168 -0.653 68.441 1.00 18.60 79 GLU C CA 1
ATOM 2699 C C . GLU C 1 79 ? 8.748 -0.602 69.000 1.00 16.99 79 GLU C C 1
ATOM 2700 O O . GLU C 1 79 ? 8.146 0.470 69.048 1.00 20.73 79 GLU C O 1
ATOM 2706 N N . VAL C 1 80 ? 8.198 -1.744 69.413 1.00 17.71 80 VAL C N 1
ATOM 2707 C CA . VAL C 1 80 ? 6.904 -1.772 70.097 1.00 11.37 80 VAL C CA 1
ATOM 2708 C C . VAL C 1 80 ? 7.095 -2.481 71.433 1.00 16.40 80 VAL C C 1
ATOM 2709 O O . VAL C 1 80 ? 7.587 -3.616 71.482 1.00 14.38 80 VAL C O 1
ATOM 2713 N N . LEU C 1 81 ? 6.744 -1.792 72.514 1.00 15.41 81 LEU C N 1
ATOM 2714 C CA . LEU C 1 81 ? 6.765 -2.325 73.873 1.00 13.12 81 LEU C CA 1
ATOM 2715 C C . LEU C 1 81 ? 5.315 -2.514 74.291 1.00 13.88 81 LEU C C 1
ATOM 2716 O O . LEU C 1 81 ? 4.596 -1.532 74.522 1.00 13.65 81 LEU C O 1
ATOM 2721 N N . SER C 1 82 ? 4.866 -3.761 74.326 1.00 12.07 82 SER C N 1
ATOM 2722 C CA . SER C 1 82 ? 3.505 -4.055 74.750 1.00 14.04 82 SER C CA 1
ATOM 2723 C C . SER C 1 82 ? 3.497 -4.347 76.242 1.00 21.13 82 SER C C 1
ATOM 2724 O O . SER C 1 82 ? 4.382 -5.056 76.739 1.00 17.03 82 SER C O 1
ATOM 2727 N N . THR C 1 83 ? 2.485 -3.831 76.940 1.00 18.86 83 THR C N 1
ATOM 2728 C CA . THR C 1 83 ? 2.185 -4.177 78.331 1.00 18.95 83 THR C CA 1
ATOM 2729 C C . THR C 1 83 ? 0.850 -4.899 78.373 1.00 15.54 83 THR C C 1
ATOM 2730 O O . THR C 1 83 ? -0.171 -4.345 77.957 1.00 18.69 83 THR C O 1
ATOM 2734 N N . VAL C 1 84 ? 0.850 -6.136 78.841 1.00 16.65 84 VAL C N 1
ATOM 2735 C CA . VAL C 1 84 ? -0.362 -6.949 78.865 1.00 14.10 84 VAL C CA 1
ATOM 2736 C C . VAL C 1 84 ? -0.661 -7.327 80.304 1.00 20.95 84 VAL C C 1
ATOM 2737 O O . VAL C 1 84 ? 0.204 -7.863 81.008 1.00 19.29 84 VAL C O 1
ATOM 2741 N N . GLY C 1 85 ? -1.878 -7.031 80.740 1.00 19.31 85 GLY C N 1
ATOM 2742 C CA . GLY C 1 85 ? -2.271 -7.298 82.110 1.00 28.69 85 GLY C CA 1
ATOM 2743 C C . GLY C 1 85 ? -3.469 -8.224 82.148 1.00 26.65 85 GLY C C 1
ATOM 2744 O O . GLY C 1 85 ? -4.118 -8.436 81.115 1.00 18.39 85 GLY C O 1
ATOM 2745 N N . ILE C 1 86 ? -3.768 -8.792 83.314 1.00 23.32 86 ILE C N 1
ATOM 2746 C CA . ILE C 1 86 ? -4.938 -9.641 83.490 1.00 25.49 86 ILE C CA 1
ATOM 2747 C C . ILE C 1 86 ? -5.697 -9.170 84.728 1.00 26.27 86 ILE C C 1
ATOM 2748 O O . ILE C 1 86 ? -5.087 -8.849 85.753 1.00 25.05 86 ILE C O 1
ATOM 2753 N N . VAL C 1 87 ? -7.025 -9.063 84.598 1.00 32.10 87 VAL C N 1
ATOM 2754 C CA . VAL C 1 87 ? -7.923 -8.511 85.608 1.00 35.88 87 VAL C CA 1
ATOM 2755 C C . VAL C 1 87 ? -9.161 -9.396 85.680 1.00 35.77 87 VAL C C 1
ATOM 2756 O O . VAL C 1 87 ? -9.495 -10.100 84.726 1.00 36.42 87 VAL C O 1
ATOM 2760 N N . ALA C 1 88 ? -9.856 -9.361 86.810 1.00 43.99 88 ALA C N 1
ATOM 2761 C CA . ALA C 1 88 ? -11.108 -10.104 86.891 1.00 48.59 88 ALA C CA 1
ATOM 2762 C C . ALA C 1 88 ? -12.237 -9.231 86.368 1.00 49.39 88 ALA C C 1
ATOM 2763 O O . ALA C 1 88 ? -12.336 -8.056 86.732 1.00 52.43 88 ALA C O 1
ATOM 2765 N N . ASN C 1 89 ? -13.049 -9.775 85.472 1.00 52.18 89 ASN C N 1
ATOM 2766 C CA . ASN C 1 89 ? -14.334 -9.133 85.292 1.00 56.32 89 ASN C CA 1
ATOM 2767 C C . ASN C 1 89 ? -15.260 -9.616 86.402 1.00 63.80 89 ASN C C 1
ATOM 2768 O O . ASN C 1 89 ? -14.950 -10.559 87.140 1.00 67.74 89 ASN C O 1
ATOM 2773 N N . GLY C 1 90 ? -16.390 -8.939 86.544 1.00 67.51 90 GLY C N 1
ATOM 2774 C CA . GLY C 1 90 ? -17.286 -9.249 87.646 1.00 66.69 90 GLY C CA 1
ATOM 2775 C C . GLY C 1 90 ? -18.332 -10.295 87.283 1.00 66.88 90 GLY C C 1
ATOM 2776 O O . GLY C 1 90 ? -19.516 -10.142 87.601 1.00 67.59 90 GLY C O 1
ATOM 2777 N N . ASN C 1 91 ? -17.910 -11.389 86.630 1.00 70.26 91 ASN C N 1
ATOM 2778 C CA . ASN C 1 91 ? -18.844 -12.376 86.083 1.00 73.08 91 ASN C CA 1
ATOM 2779 C C . ASN C 1 91 ? -18.096 -13.681 85.753 1.00 73.03 91 ASN C C 1
ATOM 2780 O O . ASN C 1 91 ? -18.312 -14.302 84.708 1.00 76.44 91 ASN C O 1
ATOM 2785 N N . GLY C 1 92 ? -17.330 -14.179 86.723 1.00 74.29 92 GLY C N 1
ATOM 2786 C CA . GLY C 1 92 ? -16.833 -15.538 86.686 1.00 71.49 92 GLY C CA 1
ATOM 2787 C C . GLY C 1 92 ? -15.549 -15.738 85.920 1.00 73.73 92 GLY C C 1
ATOM 2788 O O . GLY C 1 92 ? -14.931 -16.801 86.056 1.00 67.93 92 GLY C O 1
ATOM 2789 N N . GLY C 1 93 ? -15.127 -14.764 85.123 1.00 64.05 93 GLY C N 1
ATOM 2790 C CA . GLY C 1 93 ? -13.950 -14.937 84.306 1.00 57.48 93 GLY C CA 1
ATOM 2791 C C . GLY C 1 93 ? -12.925 -13.847 84.516 1.00 51.63 93 GLY C C 1
ATOM 2792 O O . GLY C 1 93 ? -12.866 -13.189 85.563 1.00 54.24 93 GLY C O 1
ATOM 2793 N N . PHE C 1 94 ? -12.103 -13.652 83.500 1.00 48.25 94 PHE C N 1
ATOM 2794 C CA . PHE C 1 94 ? -11.022 -12.691 83.563 1.00 45.97 94 PHE C CA 1
ATOM 2795 C C . PHE C 1 94 ? -10.914 -12.050 82.193 1.00 39.35 94 PHE C C 1
ATOM 2796 O O . PHE C 1 94 ? -11.365 -12.611 81.191 1.00 41.87 94 PHE C O 1
ATOM 2804 N N . ALA C 1 95 ? -10.319 -10.865 82.160 1.00 37.94 95 ALA C N 1
ATOM 2805 C CA . ALA C 1 95 ? -10.090 -10.132 80.925 1.00 33.01 95 ALA C CA 1
ATOM 2806 C C . ALA C 1 95 ? -8.643 -9.661 80.861 1.00 27.66 95 ALA C C 1
ATOM 2807 O O . ALA C 1 95 ? -7.951 -9.571 81.879 1.00 24.04 95 ALA C O 1
ATOM 2809 N N . LEU C 1 96 ? -8.200 -9.376 79.637 1.00 26.62 96 LEU C N 1
ATOM 2810 C CA . LEU C 1 96 ? -6.878 -8.842 79.334 1.00 23.95 96 LEU C CA 1
ATOM 2811 C C . LEU C 1 96 ? -6.944 -7.330 79.158 1.00 22.42 96 LEU C C 1
ATOM 2812 O O . LEU C 1 96 ? -7.940 -6.783 78.689 1.00 23.59 96 LEU C O 1
ATOM 2817 N N . THR C 1 97 ? -5.865 -6.661 79.532 1.00 20.29 97 THR C N 1
ATOM 2818 C CA . THR C 1 97 ? -5.657 -5.268 79.186 1.00 20.21 97 THR C CA 1
ATOM 2819 C C . THR C 1 97 ? -4.380 -5.173 78.361 1.00 22.91 97 THR C C 1
ATOM 2820 O O . THR C 1 97 ? -3.454 -5.961 78.555 1.00 15.56 97 THR C O 1
ATOM 2824 N N . VAL C 1 98 ? -4.327 -4.203 77.442 1.00 19.76 98 VAL C N 1
ATOM 2825 C CA . VAL C 1 98 ? -3.174 -4.019 76.566 1.00 17.31 98 VAL C CA 1
ATOM 2826 C C . VAL C 1 98 ? -2.859 -2.535 76.459 1.00 20.04 98 VAL C C 1
ATOM 2827 O O . VAL C 1 98 ? -3.758 -1.725 76.217 1.00 23.44 98 VAL C O 1
ATOM 2831 N N . HIS C 1 99 ? -1.586 -2.180 76.623 1.00 15.60 99 HIS C N 1
ATOM 2832 C CA . HIS C 1 99 ? -1.059 -0.875 76.254 1.00 16.50 99 HIS C CA 1
ATOM 2833 C C . HIS C 1 99 ? 0.137 -1.095 75.330 1.00 19.87 99 HIS C C 1
ATOM 2834 O O . HIS C 1 99 ? 0.882 -2.063 75.507 1.00 16.32 99 HIS C O 1
ATOM 2841 N N . LEU C 1 100 ? 0.315 -0.221 74.333 1.00 15.71 100 LEU C N 1
ATOM 2842 C CA . LEU C 1 100 ? 1.436 -0.290 73.398 1.00 17.57 100 LEU C CA 1
ATOM 2843 C C . LEU C 1 100 ? 2.191 1.031 73.424 1.00 21.42 100 LEU C C 1
ATOM 2844 O O . LEU C 1 100 ? 1.600 2.081 73.157 1.00 21.07 100 LEU C O 1
ATOM 2849 N N . ASP C 1 101 ? 3.494 0.982 73.713 1.00 18.72 101 ASP C N 1
ATOM 2850 C CA . ASP C 1 101 ? 4.394 2.099 73.432 1.00 16.68 101 ASP C CA 1
ATOM 2851 C C . ASP C 1 101 ? 5.084 1.820 72.104 1.00 20.82 101 ASP C C 1
ATOM 2852 O O . ASP C 1 101 ? 5.745 0.784 71.948 1.00 14.36 101 ASP C O 1
ATOM 2857 N N . VAL C 1 102 ? 4.932 2.733 71.151 1.00 18.63 102 VAL C N 1
ATOM 2858 C CA . VAL C 1 102 ? 5.481 2.569 69.808 1.00 18.90 102 VAL C CA 1
ATOM 2859 C C . VAL C 1 102 ? 6.508 3.671 69.584 1.00 18.90 102 VAL C C 1
ATOM 2860 O O . VAL C 1 102 ? 6.176 4.859 69.674 1.00 17.60 102 VAL C O 1
ATOM 2864 N N . THR C 1 103 ? 7.754 3.281 69.314 1.00 15.01 103 THR C N 1
ATOM 2865 C CA . THR C 1 103 ? 8.834 4.218 69.025 1.00 18.76 103 THR C CA 1
ATOM 2866 C C . THR C 1 103 ? 9.299 4.062 67.578 1.00 23.10 103 THR C C 1
ATOM 2867 O O . THR C 1 103 ? 9.639 2.956 67.146 1.00 23.36 103 THR C O 1
ATOM 2871 N N . LEU C 1 104 ? 9.306 5.168 66.837 1.00 18.64 104 LEU C N 1
ATOM 2872 C CA . LEU C 1 104 ? 9.834 5.219 65.480 1.00 19.62 104 LEU C CA 1
ATOM 2873 C C . LEU C 1 104 ? 11.013 6.179 65.429 1.00 27.79 104 LEU C C 1
ATOM 2874 O O . LEU C 1 104 ? 10.901 7.317 65.887 1.00 26.81 104 LEU C O 1
ATOM 2879 N N . SER C 1 105 ? 12.134 5.726 64.866 1.00 26.53 105 SER C N 1
ATOM 2880 C CA . SER C 1 105 ? 13.313 6.566 64.676 1.00 30.11 105 SER C CA 1
ATOM 2881 C C . SER C 1 105 ? 13.283 7.229 63.301 1.00 36.92 105 SER C C 1
ATOM 2882 O O . SER C 1 105 ? 12.940 6.588 62.302 1.00 35.01 105 SER C O 1
ATOM 2885 N N . GLY C 1 106 ? 13.653 8.506 63.247 1.00 36.32 106 GLY C N 1
ATOM 2886 C CA . GLY C 1 106 ? 13.771 9.185 61.972 1.00 27.95 106 GLY C CA 1
ATOM 2887 C C . GLY C 1 106 ? 12.461 9.621 61.357 1.00 38.09 106 GLY C C 1
ATOM 2888 O O . GLY C 1 106 ? 12.425 9.932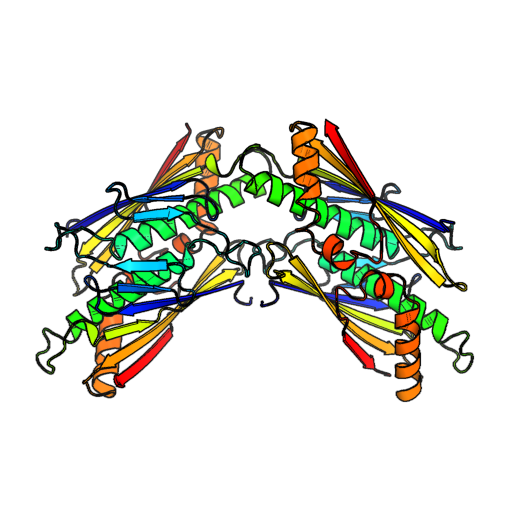 60.162 1.00 39.95 106 GLY C O 1
ATOM 2889 N N . ILE C 1 107 ? 11.380 9.649 62.135 1.00 35.80 107 ILE C N 1
ATOM 2890 C CA . ILE C 1 107 ? 10.056 10.051 61.673 1.00 29.37 107 ILE C CA 1
ATOM 2891 C C . ILE C 1 107 ? 9.599 11.143 62.625 1.00 28.91 107 ILE C C 1
ATOM 2892 O O . ILE C 1 107 ? 9.845 11.047 63.831 1.00 29.92 107 ILE C O 1
ATOM 2897 N N . SER C 1 108 ? 8.903 12.153 62.117 1.00 33.33 108 SER C N 1
ATOM 2898 C CA . SER C 1 108 ? 8.404 13.195 63.007 1.00 32.05 108 SER C CA 1
ATOM 2899 C C . SER C 1 108 ? 7.203 12.708 63.814 1.00 35.79 108 SER C C 1
ATOM 2900 O O . SER C 1 108 ? 6.461 11.815 63.393 1.00 30.75 108 SER C O 1
ATOM 2903 N N . GLN C 1 109 ? 6.991 13.349 64.967 1.00 31.91 109 GLN C N 1
ATOM 2904 C CA . GLN C 1 109 ? 5.940 12.938 65.901 1.00 30.79 109 GLN C CA 1
ATOM 2905 C C . GLN C 1 109 ? 4.559 12.909 65.244 1.00 32.93 109 GLN C C 1
ATOM 2906 O O . GLN C 1 109 ? 3.790 11.952 65.422 1.00 34.14 109 GLN C O 1
ATOM 2912 N N . ALA C 1 110 ? 4.217 13.952 64.485 1.00 27.49 110 ALA C N 1
ATOM 2913 C CA . ALA C 1 110 ? 2.887 14.011 63.877 1.00 35.31 110 ALA C CA 1
ATOM 2914 C C . ALA C 1 110 ? 2.699 12.897 62.843 1.00 31.20 110 ALA C C 1
ATOM 2915 O O . ALA C 1 110 ? 1.669 12.197 62.829 1.00 31.94 110 ALA C O 1
ATOM 2917 N N . ASP C 1 111 ? 3.691 12.715 61.965 1.00 23.81 111 ASP C N 1
ATOM 2918 C CA . ASP C 1 111 ? 3.598 11.651 60.970 1.00 29.83 111 ASP C CA 1
ATOM 2919 C C . ASP C 1 111 ? 3.538 10.284 61.641 1.00 31.97 111 ASP C C 1
ATOM 2920 O O . ASP C 1 111 ? 2.791 9.404 61.202 1.00 26.86 111 ASP C O 1
ATOM 2925 N N . ALA C 1 112 ? 4.307 10.099 62.714 1.00 31.39 112 ALA C N 1
ATOM 2926 C CA . ALA C 1 112 ? 4.323 8.816 63.400 1.00 23.11 112 ALA C CA 1
ATOM 2927 C C . ALA C 1 112 ? 2.967 8.520 64.028 1.00 23.59 112 ALA C C 1
ATOM 2928 O O . ALA C 1 112 ? 2.488 7.381 63.985 1.00 22.62 112 ALA C O 1
ATOM 2930 N N . GLU C 1 113 ? 2.316 9.545 64.588 1.00 24.58 113 GLU C N 1
ATOM 2931 C CA . GLU C 1 113 ? 0.983 9.364 65.175 1.00 30.16 113 GLU C CA 1
ATOM 2932 C C . GLU C 1 113 ? -0.058 8.973 64.120 1.00 28.55 113 GLU C C 1
AT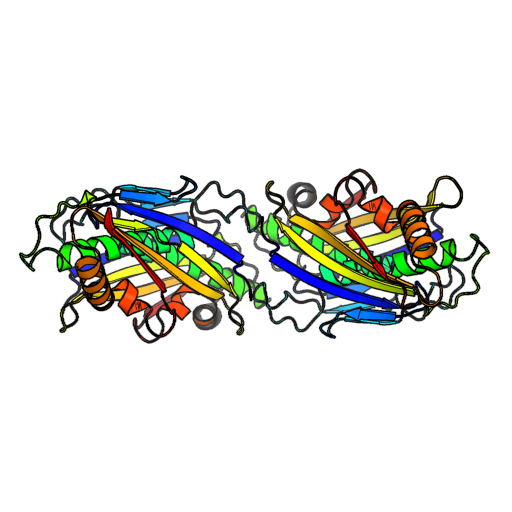OM 2933 O O . GLU C 1 113 ? -0.871 8.055 64.340 1.00 22.06 113 GLU C O 1
ATOM 2939 N N . LYS C 1 114 ? -0.033 9.637 62.959 1.00 24.31 114 LYS C N 1
ATOM 2940 C CA . LYS C 1 114 ? -0.849 9.184 61.825 1.00 27.83 114 LYS C CA 1
ATOM 2941 C C . LYS C 1 114 ? -0.552 7.732 61.440 1.00 30.12 114 LYS C C 1
ATOM 2942 O O . LYS C 1 114 ? -1.477 6.936 61.222 1.00 24.13 114 LYS C O 1
ATOM 2948 N N . ILE C 1 115 ? 0.736 7.376 61.326 1.00 22.00 115 ILE C N 1
ATOM 2949 C CA . ILE C 1 115 ? 1.102 6.024 60.905 1.00 25.76 115 ILE C CA 1
ATOM 2950 C C . ILE C 1 115 ? 0.558 4.982 61.883 1.00 26.11 115 ILE C C 1
ATOM 2951 O O . ILE C 1 115 ? -0.006 3.953 61.476 1.00 22.02 115 ILE C O 1
ATOM 2956 N N . VAL C 1 116 ? 0.718 5.233 63.190 1.00 24.71 116 VAL C N 1
ATOM 2957 C CA . VAL C 1 116 ? 0.289 4.269 64.203 1.00 26.01 116 VAL C CA 1
ATOM 2958 C C . VAL C 1 116 ? -1.232 4.114 64.169 1.00 24.76 116 VAL C C 1
ATOM 2959 O O . VAL C 1 116 ? -1.772 2.997 64.305 1.00 27.41 116 VAL C O 1
ATOM 2963 N N . GLU C 1 117 ? -1.951 5.221 63.940 1.00 24.04 117 GLU C N 1
ATOM 2964 C CA . GLU C 1 117 ? -3.402 5.115 63.781 1.00 26.87 117 GLU C CA 1
ATOM 2965 C C . GLU C 1 117 ? -3.777 4.247 62.579 1.00 30.91 117 GLU C C 1
ATOM 2966 O O . GLU C 1 117 ? -4.661 3.387 62.678 1.00 30.68 117 GLU C O 1
ATOM 2972 N N . GLN C 1 118 ? -3.143 4.471 61.420 1.00 26.10 118 GLN C N 1
ATOM 2973 C CA . GLN C 1 118 ? -3.400 3.587 60.283 1.00 27.28 118 GLN C CA 1
ATOM 2974 C C . GLN C 1 118 ? -3.083 2.139 60.635 1.00 31.65 118 GLN C C 1
ATOM 2975 O O . GLN C 1 118 ? -3.767 1.214 60.173 1.00 26.71 118 GLN C O 1
ATOM 2981 N N . THR C 1 119 ? -2.024 1.925 61.424 1.00 26.81 119 THR C N 1
ATOM 2982 C CA . THR C 1 119 ? -1.562 0.570 61.704 1.00 20.54 119 THR C CA 1
ATOM 2983 C C . THR C 1 119 ? -2.621 -0.218 62.454 1.00 19.77 119 THR C C 1
ATOM 2984 O O . THR C 1 119 ? -2.763 -1.428 62.255 1.00 21.71 119 THR C O 1
ATOM 2988 N N . HIS C 1 120 ? -3.373 0.451 63.326 1.00 21.83 120 HIS C N 1
ATOM 2989 C CA . HIS C 1 120 ? -4.395 -0.301 64.054 1.00 27.42 120 HIS C CA 1
ATOM 2990 C C . HIS C 1 120 ? -5.402 -0.988 63.127 1.00 33.36 120 HIS C C 1
ATOM 2991 O O . HIS C 1 120 ? -6.026 -1.978 63.530 1.00 26.34 120 HIS C O 1
ATOM 2998 N N . GLN C 1 121 ? -5.553 -0.506 61.888 1.00 27.62 121 GLN C N 1
ATOM 2999 C CA . GLN C 1 121 ? -6.407 -1.155 60.897 1.00 23.01 121 GLN C CA 1
ATOM 3000 C C . GLN C 1 121 ? -5.733 -2.337 60.204 1.00 25.96 121 GLN C C 1
ATOM 3001 O O . GLN C 1 121 ? -6.418 -3.244 59.711 1.00 30.73 121 GLN C O 1
ATOM 3007 N N . VAL C 1 122 ? -4.415 -2.317 60.084 1.00 23.94 122 VAL C N 1
ATOM 3008 C CA . VAL C 1 122 ? -3.712 -3.370 59.356 1.00 31.47 122 VAL C CA 1
ATOM 3009 C C . VAL C 1 122 ? -3.477 -4.593 60.231 1.00 30.40 122 VAL C C 1
ATOM 3010 O O . VAL C 1 122 ? -3.655 -5.732 59.777 1.00 21.23 122 VAL C O 1
ATOM 3014 N N . CYS C 1 123 ? -3.063 -4.352 61.480 1.00 26.18 123 CYS C N 1
ATOM 3015 C CA . CYS C 1 123 ? -2.560 -5.405 62.345 1.00 20.20 123 CYS C CA 1
ATOM 3016 C C . CYS C 1 123 ? -3.670 -6.388 62.678 1.00 17.58 123 CYS C C 1
ATOM 3017 O O . CYS C 1 123 ? -4.704 -5.971 63.204 1.00 14.54 123 CYS C O 1
ATOM 3020 N N . PRO C 1 124 ? -3.509 -7.683 62.394 1.00 21.71 124 PRO C N 1
ATOM 3021 C CA . PRO C 1 124 ? -4.595 -8.634 62.695 1.00 21.54 124 PRO C CA 1
ATOM 3022 C C . PRO C 1 124 ? -4.907 -8.763 64.190 1.00 20.16 124 PRO C C 1
ATOM 3023 O O . PRO C 1 124 ? -6.029 -9.142 64.539 1.00 18.16 124 PRO C O 1
ATOM 3027 N N . TYR C 1 125 ? -3.974 -8.421 65.084 1.00 22.45 125 TYR C N 1
ATOM 3028 C CA . TYR C 1 125 ? -4.255 -8.538 66.518 1.00 19.28 125 TYR C CA 1
ATOM 3029 C C . TYR C 1 125 ? -5.158 -7.410 66.986 1.00 20.00 125 TYR C C 1
ATOM 3030 O O . TYR C 1 125 ? -6.121 -7.643 67.736 1.00 15.41 125 TYR C O 1
ATOM 3039 N N . SER C 1 126 ? -4.869 -6.182 66.526 1.00 17.78 126 SER C N 1
ATOM 3040 C CA . SER C 1 126 ? -5.738 -5.039 66.802 1.00 14.81 126 SER C CA 1
ATOM 3041 C C . SER C 1 126 ? -7.149 -5.295 66.282 1.00 18.08 126 SER C C 1
ATOM 3042 O O . SER C 1 126 ? -8.130 -4.987 66.960 1.00 19.90 126 SER C O 1
ATOM 3045 N N . ASN C 1 127 ? -7.263 -5.843 65.066 1.00 21.84 127 ASN C N 1
ATOM 3046 C CA . ASN C 1 127 ? -8.569 -6.194 64.508 1.00 22.15 127 ASN C CA 1
ATOM 3047 C C . ASN C 1 127 ? -9.254 -7.280 65.327 1.00 20.46 127 ASN C C 1
ATOM 3048 O O . ASN C 1 127 ? -10.472 -7.232 65.534 1.00 22.07 127 ASN C O 1
ATOM 3053 N N . ALA C 1 128 ? -8.484 -8.268 65.799 1.00 23.54 128 ALA C N 1
ATOM 3054 C CA . ALA C 1 128 ? -9.054 -9.365 66.584 1.00 21.05 128 ALA C CA 1
ATOM 3055 C C . ALA C 1 128 ? -9.678 -8.880 67.895 1.00 17.27 128 ALA C C 1
ATOM 3056 O O . ALA C 1 128 ? -10.719 -9.392 68.317 1.00 18.35 128 ALA C O 1
ATOM 3058 N N . ILE C 1 129 ? -9.060 -7.907 68.572 1.00 18.13 129 ILE C N 1
ATOM 3059 C CA . ILE C 1 129 ? -9.536 -7.570 69.918 1.00 22.04 129 ILE C CA 1
ATOM 3060 C C . ILE C 1 129 ? -10.406 -6.306 69.968 1.00 22.22 129 ILE C C 1
ATOM 3061 O O . ILE C 1 129 ? -10.897 -5.949 71.057 1.00 21.12 129 ILE C O 1
ATOM 3066 N N . ARG C 1 130 ? -10.628 -5.635 68.833 1.00 17.56 130 ARG C N 1
ATOM 3067 C CA . ARG C 1 130 ? -11.402 -4.386 68.809 1.00 22.02 130 ARG C CA 1
ATOM 3068 C C . ARG C 1 130 ? -12.759 -4.538 69.504 1.00 20.34 130 ARG C C 1
ATOM 3069 O O . ARG C 1 130 ? -13.495 -5.486 69.242 1.00 23.52 130 ARG C O 1
ATOM 3077 N N . GLY C 1 131 ? -13.089 -3.601 70.401 1.00 25.96 131 GLY C N 1
ATOM 3078 C CA . GLY C 1 131 ? -14.357 -3.619 71.121 1.00 26.75 131 GLY C CA 1
ATOM 3079 C C . GLY C 1 131 ? -14.388 -4.454 72.396 1.00 28.85 131 GLY C C 1
ATOM 3080 O O . GLY C 1 131 ? -15.264 -4.244 73.245 1.00 24.16 131 GLY C O 1
ATOM 3081 N N . ASN C 1 132 ? -13.491 -5.418 72.540 1.00 23.94 132 ASN C N 1
ATOM 3082 C CA . ASN C 1 132 ? -13.420 -6.248 73.733 1.00 23.32 132 ASN C CA 1
ATOM 3083 C C . ASN C 1 132 ? -12.339 -5.746 74.666 1.00 28.61 132 ASN C C 1
ATOM 3084 O O . ASN C 1 132 ? -12.580 -5.500 75.847 1.00 32.24 132 ASN C O 1
ATOM 3089 N N . ILE C 1 133 ? -11.136 -5.576 74.132 1.00 28.07 133 ILE C N 1
ATOM 3090 C CA . ILE C 1 133 ? -10.041 -4.917 74.826 1.00 23.58 133 ILE C CA 1
ATOM 3091 C C . ILE C 1 133 ? -9.894 -3.521 74.243 1.00 29.55 133 ILE C C 1
ATOM 3092 O O . ILE C 1 133 ? -9.833 -3.356 73.023 1.00 31.33 133 ILE C O 1
ATOM 3097 N N . GLN C 1 134 ? -9.881 -2.520 75.104 1.00 26.78 134 GLN C N 1
ATOM 3098 C CA . GLN C 1 134 ? -9.664 -1.128 74.725 1.00 34.89 134 GLN C CA 1
ATOM 3099 C C . GLN C 1 134 ? -8.167 -0.809 74.803 1.00 32.38 134 GLN C C 1
ATOM 3100 O O . GLN C 1 134 ? -7.625 -0.402 75.841 1.00 29.16 134 GLN C O 1
ATOM 3106 N N . VAL C 1 135 ? -7.497 -0.956 73.666 1.00 23.56 135 VAL C N 1
ATOM 3107 C CA . VAL C 1 135 ? -6.059 -0.777 73.611 1.00 27.49 135 VAL C CA 1
ATOM 3108 C C . VAL C 1 135 ? -5.694 0.698 73.728 1.00 27.94 135 VAL C C 1
ATOM 3109 O O . VAL C 1 135 ? -6.249 1.559 73.030 1.00 31.28 135 VAL C O 1
ATOM 3113 N N . SER C 1 136 ? -4.716 0.988 74.570 1.00 20.31 136 SER C N 1
ATOM 3114 C CA . SER C 1 136 ? -4.161 2.328 74.666 1.00 17.32 136 SER C CA 1
ATOM 3115 C C . SER C 1 136 ? -2.796 2.332 73.993 1.00 22.05 136 SER C C 1
ATOM 3116 O O . SER C 1 136 ? -2.101 1.309 73.995 1.00 17.88 136 SER C O 1
ATOM 3119 N N . THR C 1 137 ? -2.436 3.476 73.393 1.00 18.62 137 THR C N 1
ATOM 3120 C CA . THR C 1 137 ? -1.208 3.631 72.621 1.00 21.79 137 THR C CA 1
ATOM 3121 C C . THR C 1 137 ? -0.537 4.960 72.949 1.00 25.67 137 THR C C 1
ATOM 3122 O O . THR C 1 137 ? -1.192 6.011 72.954 1.00 23.28 137 THR C O 1
ATOM 3126 N N . THR C 1 138 ? 0.773 4.924 73.158 1.00 19.24 138 THR C N 1
ATOM 3127 C CA . THR C 1 138 ? 1.591 6.124 73.229 1.00 20.01 138 THR C CA 1
ATOM 3128 C C . THR C 1 138 ? 2.709 6.033 72.201 1.00 26.01 138 THR C C 1
ATOM 3129 O O . THR C 1 138 ? 3.393 5.007 72.111 1.00 22.54 138 THR C O 1
ATOM 3133 N N . VAL C 1 139 ? 2.902 7.116 71.451 1.00 19.34 139 VAL C N 1
ATOM 3134 C CA . VAL C 1 139 ? 3.790 7.154 70.296 1.00 23.01 139 VAL C CA 1
ATOM 3135 C C . VAL C 1 139 ? 5.004 8.014 70.638 1.00 26.01 139 VAL C C 1
ATOM 3136 O O . VAL C 1 139 ? 4.857 9.168 71.060 1.00 25.86 139 VAL C O 1
ATOM 3140 N N . TYR C 1 140 ? 6.200 7.460 70.459 1.00 17.47 140 TYR C N 1
ATOM 3141 C CA . TYR C 1 140 ? 7.440 8.188 70.691 1.00 21.08 140 TYR C CA 1
ATOM 3142 C C . TYR C 1 140 ? 8.259 8.267 69.410 1.00 27.84 140 TYR C C 1
ATOM 3143 O O . TYR C 1 140 ? 8.205 7.363 68.569 1.00 22.85 140 TYR C O 1
ATOM 3152 N N . THR C 1 141 ? 9.039 9.343 69.271 1.00 19.85 141 THR C N 1
ATOM 3153 C CA . THR C 1 141 ? 9.913 9.533 68.113 1.00 27.49 141 THR C CA 1
ATOM 3154 C C . THR C 1 141 ? 11.272 9.959 68.640 1.00 37.27 141 THR C C 1
ATOM 3155 O O . THR C 1 141 ? 11.397 10.969 69.335 1.00 40.71 141 THR C O 1
ATOM 3159 N N . LYS C 1 142 ? 12.274 9.187 68.291 1.00 36.48 142 LYS C N 1
ATOM 3160 C CA . LYS C 1 142 ? 13.544 9.156 68.971 1.00 46.57 142 LYS C CA 1
ATOM 3161 C C . LYS C 1 142 ? 14.489 10.058 68.234 1.00 51.47 142 LYS C C 1
ATOM 3162 O O . LYS C 1 142 ? 14.485 10.038 66.993 1.00 42.53 142 LYS C O 1
ATOM 3168 N N . MET D 1 1 ? -11.911 -4.084 89.739 1.00 96.44 1 MET D N 1
ATOM 3169 C CA . MET D 1 1 ? -10.898 -5.133 89.884 1.00 91.48 1 MET D CA 1
ATOM 3170 C C . MET D 1 1 ? -9.530 -4.737 89.326 1.00 83.45 1 MET D C 1
ATOM 3171 O O . MET D 1 1 ? -9.354 -4.597 88.118 1.00 82.66 1 MET D O 1
ATOM 3176 N N . SER D 1 2 ? -8.566 -4.584 90.237 1.00 79.47 2 SER D N 1
ATOM 3177 C CA . SER D 1 2 ? -7.214 -4.181 89.881 1.00 67.81 2 SER D CA 1
ATOM 3178 C C . SER D 1 2 ? -6.528 -5.251 89.032 1.00 54.54 2 SER D C 1
ATOM 3179 O O . SER D 1 2 ? -7.003 -6.374 88.872 1.00 49.17 2 SER D O 1
ATOM 3182 N N . THR D 1 3 ? -5.369 -4.876 88.507 1.00 52.13 3 THR D N 1
ATOM 3183 C CA . THR D 1 3 ? -4.535 -5.737 87.676 1.00 40.08 3 THR D CA 1
ATOM 3184 C C . THR D 1 3 ? -3.840 -6.796 88.538 1.00 34.25 3 THR D C 1
ATOM 3185 O O . THR D 1 3 ? -3.103 -6.474 89.477 1.00 35.75 3 THR D O 1
ATOM 3189 N N . LEU D 1 4 ? -4.081 -8.071 88.228 1.00 36.02 4 LEU D N 1
ATOM 3190 C CA . LEU D 1 4 ? -3.526 -9.145 89.048 1.00 32.38 4 LEU D CA 1
ATOM 3191 C C . LEU D 1 4 ? -2.087 -9.464 88.640 1.00 39.11 4 LEU D C 1
ATOM 3192 O O . LEU D 1 4 ? -1.253 -9.798 89.490 1.00 30.08 4 LEU D O 1
ATOM 3197 N N . TYR D 1 5 ? -1.768 -9.301 87.357 1.00 29.25 5 TYR D N 1
ATOM 3198 C CA . TYR D 1 5 ? -0.437 -9.564 86.835 1.00 23.94 5 TYR D CA 1
ATOM 3199 C C . TYR D 1 5 ? -0.253 -8.762 85.558 1.00 26.10 5 TYR D C 1
ATOM 3200 O O . TYR D 1 5 ? -1.187 -8.609 84.772 1.00 23.03 5 TYR D O 1
ATOM 3209 N N . SER D 1 6 ? 0.957 -8.252 85.375 1.00 26.20 6 SER D N 1
ATOM 3210 C CA . SER D 1 6 ? 1.285 -7.356 84.290 1.00 23.53 6 SER D CA 1
ATOM 3211 C C . SER D 1 6 ? 2.679 -7.714 83.779 1.00 27.60 6 SER D C 1
ATOM 3212 O O . SER D 1 6 ? 3.578 -8.013 84.574 1.00 21.52 6 SER D O 1
ATOM 3215 N N . THR D 1 7 ? 2.857 -7.700 82.452 1.00 18.98 7 THR D N 1
ATOM 3216 C CA . THR D 1 7 ? 4.129 -8.058 81.835 1.00 18.29 7 THR D CA 1
ATOM 3217 C C . THR D 1 7 ? 4.341 -7.222 80.580 1.00 22.32 7 THR D C 1
ATOM 3218 O O . THR D 1 7 ? 3.380 -6.874 79.889 1.00 22.67 7 THR D O 1
ATOM 3222 N N . GLN D 1 8 ? 5.613 -6.904 80.298 1.00 24.00 8 GLN D N 1
ATOM 3223 C CA . GLN D 1 8 ? 6.028 -6.068 79.169 1.00 22.81 8 GLN D CA 1
ATOM 3224 C C . GLN D 1 8 ? 6.984 -6.851 78.273 1.00 23.50 8 GLN D C 1
ATOM 3225 O O . GLN D 1 8 ? 7.879 -7.541 78.772 1.00 24.89 8 GLN D O 1
ATOM 3231 N N . VAL D 1 9 ? 6.796 -6.745 76.955 1.00 25.44 9 VAL D N 1
ATOM 3232 C CA . VAL D 1 9 ? 7.667 -7.371 75.964 1.00 19.91 9 VAL D CA 1
ATOM 3233 C C . VAL D 1 9 ? 8.071 -6.308 74.960 1.00 17.24 9 VAL D C 1
ATOM 3234 O O . VAL D 1 9 ? 7.207 -5.589 74.429 1.00 14.78 9 VAL D O 1
ATOM 3238 N N . LYS D 1 10 ? 9.372 -6.195 74.716 1.00 14.12 10 LYS D N 1
ATOM 3239 C CA . LYS D 1 10 ? 9.904 -5.298 73.695 1.00 17.02 10 LYS D CA 1
ATOM 3240 C C . LYS D 1 10 ? 10.112 -6.069 72.401 1.00 15.85 10 LYS D C 1
ATOM 3241 O O . LYS D 1 10 ? 10.857 -7.052 72.388 1.00 17.54 10 LYS D O 1
ATOM 3247 N N . ALA D 1 11 ? 9.549 -5.568 71.307 1.00 16.58 11 ALA D N 1
ATOM 3248 C CA . ALA D 1 11 ? 9.712 -6.162 69.982 1.00 21.63 11 ALA D CA 1
ATOM 3249 C C . ALA D 1 11 ? 10.378 -5.153 69.048 1.00 17.70 11 ALA D C 1
ATOM 3250 O O . ALA D 1 11 ? 9.863 -4.048 68.854 1.00 17.40 11 ALA D O 1
ATOM 3252 N N . VAL D 1 12 ? 11.541 -5.505 68.504 1.00 17.97 12 VAL D N 1
ATOM 3253 C CA . VAL D 1 12 ? 12.257 -4.616 67.583 1.00 17.98 12 VAL D CA 1
ATOM 3254 C C . VAL D 1 12 ? 12.238 -5.223 66.186 1.00 18.32 12 VAL D C 1
ATOM 3255 O O . VAL D 1 12 ? 12.579 -6.400 66.011 1.00 18.74 12 VAL D O 1
ATOM 3259 N N . GLY D 1 13 ? 11.820 -4.425 65.197 1.00 20.16 13 GLY D N 1
ATOM 3260 C CA . GLY D 1 13 ? 12.038 -4.800 63.811 1.00 19.72 13 GLY D CA 1
ATOM 3261 C C . GLY D 1 13 ? 11.040 -5.744 63.175 1.00 21.46 13 GLY D C 1
ATOM 3262 O O . GLY D 1 13 ? 11.319 -6.255 62.090 1.00 29.31 13 GLY D O 1
ATOM 3263 N N . GLY D 1 14 ? 9.888 -6.000 63.801 1.00 18.84 14 GLY D N 1
ATOM 3264 C CA . GLY D 1 14 ? 8.816 -6.688 63.094 1.00 15.15 14 GLY D CA 1
ATOM 3265 C C . GLY D 1 14 ? 9.032 -8.190 63.006 1.00 18.90 14 GLY D C 1
ATOM 3266 O O . GLY D 1 14 ? 9.656 -8.803 63.878 1.00 16.01 14 GLY D O 1
ATOM 3267 N N . ARG D 1 15 ? 8.508 -8.801 61.934 1.00 19.90 15 ARG D N 1
ATOM 3268 C CA . ARG D 1 15 ? 8.435 -10.255 61.855 1.00 18.72 15 ARG D CA 1
ATOM 3269 C C . ARG D 1 15 ? 9.786 -10.915 61.606 1.00 18.30 15 ARG D C 1
ATOM 3270 O O . ARG D 1 15 ? 9.890 -12.142 61.724 1.00 22.27 15 ARG D O 1
ATOM 3278 N N . SER D 1 16 ? 10.824 -10.126 61.320 1.00 19.78 16 SER D N 1
ATOM 3279 C CA . SER D 1 16 ? 12.190 -10.599 61.153 1.00 26.57 16 SER D CA 1
ATOM 3280 C C . SER D 1 16 ? 13.119 -10.099 62.251 1.00 26.02 16 SER D C 1
ATOM 3281 O O . SER D 1 16 ? 14.343 -10.254 62.131 1.00 25.81 16 SER D O 1
ATOM 3284 N N . GLY D 1 17 ? 12.583 -9.485 63.298 1.00 30.99 17 GLY D N 1
ATOM 3285 C CA . GLY D 1 17 ? 13.369 -8.887 64.373 1.00 20.64 17 GLY D CA 1
ATOM 3286 C C . GLY D 1 17 ? 13.396 -9.777 65.596 1.00 30.18 17 GLY D C 1
ATOM 3287 O O . GLY D 1 17 ? 13.548 -11.001 65.495 1.00 24.37 17 GLY D O 1
ATOM 3288 N N . THR D 1 18 ? 13.222 -9.168 66.768 1.00 26.32 18 THR D N 1
ATOM 3289 C CA . THR D 1 18 ? 13.365 -9.897 68.018 1.00 17.38 18 THR D CA 1
ATOM 3290 C C . THR D 1 18 ? 12.265 -9.512 68.994 1.00 23.33 18 THR D C 1
ATOM 3291 O O . THR D 1 18 ? 11.635 -8.453 68.873 1.00 19.72 18 THR D O 1
ATOM 3295 N N . ILE D 1 19 ? 12.070 -10.386 69.994 1.00 23.50 19 ILE D N 1
ATOM 3296 C CA . ILE D 1 19 ? 11.232 -10.104 71.152 1.00 19.42 19 ILE D CA 1
ATOM 3297 C C . ILE D 1 19 ? 12.020 -10.410 72.416 1.00 28.03 19 ILE D C 1
ATOM 3298 O O . ILE D 1 19 ? 12.802 -11.370 72.475 1.00 21.85 19 ILE D O 1
ATOM 3303 N N . ARG D 1 20 ? 11.782 -9.596 73.447 1.00 19.35 20 ARG D N 1
ATOM 3304 C CA . ARG D 1 20 ? 12.447 -9.777 74.731 1.00 25.20 20 ARG D CA 1
ATOM 3305 C C . ARG D 1 20 ? 11.540 -9.268 75.843 1.00 18.25 20 ARG D C 1
ATOM 3306 O O . ARG D 1 20 ? 11.241 -8.067 75.902 1.00 16.20 20 ARG D O 1
ATOM 3314 N N . SER D 1 21 ? 11.101 -10.172 76.715 1.00 19.30 21 SER D N 1
ATOM 3315 C CA . SER D 1 21 ? 10.352 -9.742 77.896 1.00 21.38 21 SER D CA 1
ATOM 3316 C C . SER D 1 21 ? 11.261 -8.942 78.815 1.00 27.45 21 SER D C 1
ATOM 3317 O O . SER D 1 21 ? 12.478 -9.153 78.860 1.00 23.14 21 SER D O 1
ATOM 3320 N N . GLU D 1 22 ? 10.662 -7.995 79.543 1.00 24.57 22 GLU D N 1
ATOM 3321 C CA . GLU D 1 22 ? 11.468 -7.105 80.363 1.00 23.45 22 GLU D CA 1
ATOM 3322 C C . GLU D 1 22 ? 12.086 -7.835 81.549 1.00 29.15 22 GLU D C 1
ATOM 3323 O O . GLU D 1 22 ? 13.089 -7.367 82.091 1.00 30.06 22 GLU D O 1
ATOM 3329 N N . ASP D 1 23 ? 11.515 -8.970 81.961 1.00 32.07 23 ASP D N 1
ATOM 3330 C CA . ASP D 1 23 ? 12.159 -9.793 82.978 1.00 34.38 23 ASP D CA 1
ATOM 3331 C C . ASP D 1 23 ? 13.219 -10.737 82.403 1.00 28.56 23 ASP D C 1
ATOM 3332 O O . ASP D 1 23 ? 13.860 -11.459 83.169 1.00 31.53 23 ASP D O 1
ATOM 3337 N N . GLY D 1 24 ? 13.437 -10.745 81.082 1.00 34.17 24 GLY D N 1
ATOM 3338 C CA . GLY D 1 24 ? 14.440 -11.611 80.476 1.00 27.02 24 GLY D CA 1
ATOM 3339 C C . GLY D 1 24 ? 14.049 -13.070 80.320 1.00 26.98 24 GLY D C 1
ATOM 3340 O O . GLY D 1 24 ? 14.846 -13.852 79.791 1.00 27.90 24 GLY D O 1
ATOM 3341 N N . ILE D 1 25 ? 12.855 -13.463 80.757 1.00 20.29 25 ILE D N 1
ATOM 3342 C CA . ILE D 1 25 ? 12.442 -14.865 80.669 1.00 28.21 25 ILE D CA 1
ATOM 3343 C C . ILE D 1 25 ? 12.190 -15.266 79.213 1.00 30.20 25 ILE D C 1
ATOM 3344 O O . ILE D 1 25 ? 12.673 -16.302 78.741 1.00 28.29 25 ILE D O 1
ATOM 3349 N N . LEU D 1 26 ? 11.444 -14.455 78.475 1.00 19.97 26 LEU D N 1
ATOM 3350 C CA . LEU D 1 26 ? 11.167 -14.732 77.070 1.00 19.98 26 LEU D CA 1
ATOM 3351 C C . LEU D 1 26 ? 12.076 -13.861 76.209 1.00 23.61 26 LEU D C 1
ATOM 3352 O O . LEU D 1 26 ? 11.969 -12.627 76.237 1.00 25.28 26 LEU D O 1
ATOM 3357 N N . GLU D 1 27 ? 12.987 -14.498 75.473 1.00 17.64 27 GLU D N 1
ATOM 3358 C CA . GLU D 1 27 ? 13.922 -13.791 74.602 1.00 21.60 27 GLU D CA 1
ATOM 3359 C C . GLU D 1 27 ? 14.135 -14.640 73.355 1.00 30.28 27 GLU D C 1
ATOM 3360 O O . GLU D 1 27 ? 14.734 -15.721 73.430 1.00 23.13 27 GLU D O 1
ATOM 3366 N N . LEU D 1 28 ? 13.637 -14.170 72.211 1.00 25.45 28 LEU D N 1
ATOM 3367 C CA . LEU D 1 28 ? 13.609 -15.004 71.016 1.00 25.62 28 LEU D CA 1
ATOM 3368 C C . LEU D 1 28 ? 13.805 -14.169 69.756 1.00 28.48 28 LEU D C 1
ATOM 3369 O O . LEU D 1 28 ? 13.418 -12.994 69.686 1.00 24.32 28 LEU D O 1
ATOM 3374 N N . LYS D 1 29 ? 14.418 -14.809 68.764 1.00 28.11 29 LYS D N 1
ATOM 3375 C CA . LYS D 1 29 ? 14.471 -14.329 67.393 1.00 24.91 29 LYS D CA 1
ATOM 3376 C C . LYS D 1 29 ? 13.174 -14.687 66.675 1.00 23.49 29 LYS D C 1
ATOM 3377 O O . LYS D 1 29 ? 12.518 -15.675 67.009 1.00 26.48 29 LYS D O 1
ATOM 3383 N N . LEU D 1 30 ? 12.803 -13.875 65.682 1.00 18.05 30 LEU D N 1
ATOM 3384 C CA . LEU D 1 30 ? 11.644 -14.139 64.840 1.00 24.78 30 LEU D CA 1
ATOM 3385 C C . LEU D 1 30 ? 12.066 -14.288 63.383 1.00 24.27 30 LEU D C 1
ATOM 3386 O O . LEU D 1 30 ? 13.002 -13.629 62.920 1.00 19.19 30 LEU D O 1
ATOM 3391 N N . ALA D 1 31 ? 11.335 -15.124 62.653 1.00 21.67 31 ALA D N 1
ATOM 3392 C CA . ALA D 1 31 ? 11.569 -15.322 61.230 1.00 25.28 31 ALA D CA 1
ATOM 3393 C C . ALA D 1 31 ? 10.245 -15.400 60.491 1.00 24.46 31 ALA D C 1
ATOM 3394 O O . ALA D 1 31 ? 9.254 -15.918 61.016 1.00 19.79 31 ALA D O 1
ATOM 3396 N N . LEU D 1 32 ? 10.235 -14.894 59.267 1.00 23.86 32 LEU D N 1
ATOM 3397 C CA . LEU D 1 32 ? 9.161 -15.243 58.355 1.00 19.23 32 LEU D CA 1
ATOM 3398 C C . LEU D 1 32 ? 9.137 -16.760 58.167 1.00 20.90 32 LEU D C 1
ATOM 3399 O O . LEU D 1 32 ? 10.198 -17.386 58.054 1.00 21.46 32 LEU D O 1
ATOM 3404 N N . PRO D 1 33 ? 7.966 -17.380 58.139 1.00 19.55 33 PRO D N 1
ATOM 3405 C CA . PRO D 1 33 ? 7.928 -18.821 57.887 1.00 22.23 33 PRO D CA 1
ATOM 3406 C C . PRO D 1 33 ? 8.241 -19.138 56.427 1.00 31.95 33 PRO D C 1
ATOM 3407 O O . PRO D 1 33 ? 8.194 -18.285 55.534 1.00 23.30 33 PRO D O 1
ATOM 3411 N N . LYS D 1 34 ? 8.539 -20.416 56.201 1.00 26.02 34 LYS D N 1
ATOM 3412 C CA . LYS D 1 34 ? 8.899 -20.919 54.876 1.00 32.08 34 LYS D CA 1
ATOM 3413 C C . LYS D 1 34 ? 7.799 -20.617 53.875 1.00 25.33 34 LYS D C 1
ATOM 3414 O O . LYS D 1 34 ? 8.076 -20.162 52.765 1.00 26.16 34 LYS D O 1
ATOM 3420 N N . GLU D 1 35 ? 6.542 -20.870 54.250 1.00 22.54 35 GLU D N 1
ATOM 3421 C CA . GLU D 1 35 ? 5.431 -20.604 53.341 1.00 28.40 35 GLU D CA 1
ATOM 3422 C C . GLU D 1 35 ? 5.411 -19.163 52.846 1.00 23.83 35 GLU D C 1
ATOM 3423 O O . GLU D 1 35 ? 4.779 -18.880 51.824 1.00 26.35 35 GLU D O 1
ATOM 3429 N N . LEU D 1 36 ? 6.051 -18.236 53.562 1.00 28.75 36 LEU D N 1
ATOM 3430 C CA . LEU D 1 36 ? 6.119 -16.838 53.144 1.00 30.63 36 LEU D CA 1
ATOM 3431 C C . LEU D 1 36 ? 7.509 -16.448 52.671 1.00 25.53 36 LEU D C 1
ATOM 3432 O O . LEU D 1 36 ? 7.814 -15.257 52.559 1.00 30.54 36 LEU D O 1
ATOM 3437 N N . GLY D 1 37 ? 8.350 -17.432 52.376 1.00 28.51 37 GLY D N 1
ATOM 3438 C CA . GLY D 1 37 ? 9.647 -17.170 51.802 1.00 29.94 37 GLY D CA 1
ATOM 3439 C C . GLY D 1 37 ? 10.781 -17.026 52.782 1.00 32.72 37 GLY D C 1
ATOM 3440 O O . GLY D 1 37 ? 11.936 -16.885 52.345 1.00 34.66 37 GLY D O 1
ATOM 3441 N N . GLY D 1 38 ? 10.498 -17.044 54.080 1.00 26.02 38 GLY D N 1
ATOM 3442 C CA . GLY D 1 38 ? 11.542 -16.975 55.061 1.00 29.23 38 GLY D CA 1
ATOM 3443 C C . GLY D 1 38 ? 12.168 -18.342 55.262 1.00 33.29 38 GLY D C 1
ATOM 3444 O O . GLY D 1 38 ? 11.801 -19.351 54.645 1.00 24.72 38 GLY D O 1
ATOM 3445 N N . LYS D 1 39 ? 13.136 -18.379 56.176 1.00 32.02 39 LYS D N 1
ATOM 3446 C CA . LYS D 1 39 ? 13.779 -19.659 56.461 1.00 39.46 39 LYS D CA 1
ATOM 3447 C C . LYS D 1 39 ? 13.068 -20.448 57.566 1.00 37.53 39 LYS D C 1
ATOM 3448 O O . LYS D 1 39 ? 13.359 -21.634 57.744 1.00 34.14 39 LYS D O 1
ATOM 3454 N N . GLY D 1 40 ? 12.112 -19.841 58.270 1.00 34.67 40 GLY D N 1
ATOM 3455 C CA . GLY D 1 40 ? 11.441 -20.509 59.392 1.00 33.59 40 GLY D CA 1
ATOM 3456 C C . GLY D 1 40 ? 12.388 -21.159 60.368 1.00 27.55 40 GLY D C 1
ATOM 3457 O O . GLY D 1 40 ? 12.122 -22.264 60.864 1.00 28.01 40 GLY D O 1
ATOM 3458 N N . ASP D 1 41 ? 13.523 -20.519 60.645 1.00 25.88 41 ASP D N 1
ATOM 3459 C CA . ASP D 1 41 ? 14.449 -20.986 61.662 1.00 34.30 41 ASP D CA 1
ATOM 3460 C C . ASP D 1 41 ? 14.064 -20.494 63.051 1.00 32.43 41 ASP D C 1
ATOM 3461 O O . ASP D 1 41 ? 14.727 -20.860 64.029 1.00 29.30 41 ASP D O 1
ATOM 3466 N N . ALA D 1 42 ? 12.999 -19.690 63.145 1.00 29.97 42 ALA D N 1
ATOM 3467 C CA . ALA D 1 42 ? 12.588 -19.040 64.378 1.00 23.77 42 ALA D CA 1
ATOM 3468 C C . ALA D 1 42 ? 11.067 -18.857 64.357 1.00 25.45 42 ALA D C 1
ATOM 3469 O O . ALA D 1 42 ? 10.405 -19.048 63.329 1.00 20.05 42 ALA D O 1
ATOM 3471 N N . THR D 1 43 ? 10.513 -18.501 65.517 1.00 20.97 43 THR D N 1
ATOM 3472 C CA . THR D 1 43 ? 9.066 -18.440 65.699 1.00 25.23 43 THR D CA 1
ATOM 3473 C C . THR D 1 43 ? 8.484 -17.177 65.044 1.00 16.29 43 THR D C 1
ATOM 3474 O O . THR D 1 43 ? 9.185 -16.415 64.366 1.00 18.75 43 THR D O 1
ATOM 3478 N N . ASN D 1 44 ? 7.182 -16.950 65.235 1.00 19.03 44 ASN D N 1
ATOM 3479 C CA . ASN D 1 44 ? 6.482 -15.866 64.551 1.00 16.06 44 ASN D CA 1
ATOM 3480 C C . ASN D 1 44 ? 5.232 -15.500 65.361 1.00 15.60 44 ASN D C 1
ATOM 3481 O O . ASN D 1 44 ? 4.826 -16.244 66.256 1.00 16.58 44 ASN D O 1
ATOM 3486 N N . PRO D 1 45 ? 4.580 -14.365 65.051 1.00 21.38 45 PRO D N 1
ATOM 3487 C CA . PRO D 1 45 ? 3.464 -13.900 65.920 1.00 19.35 45 PRO D CA 1
ATOM 3488 C C . PRO D 1 45 ? 2.297 -14.864 66.028 1.00 24.29 45 PRO D C 1
ATOM 3489 O O . PRO D 1 45 ? 1.639 -14.927 67.083 1.00 15.96 45 PRO D O 1
ATOM 3493 N N . GLU D 1 46 ? 2.024 -15.609 64.957 1.00 18.52 46 GLU D N 1
ATOM 3494 C CA . GLU D 1 46 ? 0.937 -16.578 64.961 1.00 19.94 46 GLU D CA 1
ATOM 3495 C C . GLU D 1 46 ? 1.245 -17.754 65.885 1.00 19.09 46 GLU D C 1
ATOM 3496 O O . GLU D 1 46 ? 0.362 -18.223 66.602 1.00 15.21 46 GLU D O 1
ATOM 3502 N N . GLN D 1 47 ? 2.493 -18.240 65.882 1.00 18.40 47 GLN D N 1
ATOM 3503 C CA . GLN D 1 47 ? 2.882 -19.303 66.811 1.00 19.34 47 GLN D CA 1
ATOM 3504 C C . GLN D 1 47 ? 2.764 -18.829 68.258 1.00 21.35 47 GLN D C 1
ATOM 3505 O O . GLN D 1 47 ? 2.199 -19.526 69.107 1.00 16.87 47 GLN D O 1
ATOM 3511 N N . LEU D 1 48 ? 3.305 -17.637 68.548 1.00 16.07 48 LEU D N 1
ATOM 3512 C CA . LEU D 1 48 ? 3.181 -17.034 69.875 1.00 18.80 48 LEU D CA 1
ATOM 3513 C C . LEU D 1 48 ? 1.727 -16.921 70.325 1.00 17.89 48 LEU D C 1
ATOM 3514 O O . LEU D 1 48 ? 1.371 -17.328 71.441 1.00 18.31 48 LEU D O 1
ATOM 3519 N N . PHE D 1 49 ? 0.873 -16.343 69.484 1.00 17.39 49 PHE D N 1
ATOM 3520 C CA . PHE D 1 49 ? -0.526 -16.219 69.878 1.00 15.85 49 PHE D CA 1
ATOM 3521 C C . PHE D 1 49 ? -1.173 -17.597 70.082 1.00 22.07 49 PHE D C 1
ATOM 3522 O O . PHE D 1 49 ? -1.890 -17.815 71.078 1.00 16.93 49 PHE D O 1
ATOM 3530 N N . ALA D 1 50 ? -0.934 -18.536 69.151 1.00 15.95 50 ALA D N 1
ATOM 3531 C CA . ALA D 1 50 ? -1.456 -19.896 69.288 1.00 20.86 50 ALA D CA 1
ATOM 3532 C C . ALA D 1 50 ? -1.052 -20.525 70.622 1.00 17.27 50 ALA D C 1
ATOM 3533 O O . ALA D 1 50 ? -1.862 -21.194 71.271 1.00 19.35 50 ALA D O 1
ATOM 3535 N N . ALA D 1 51 ? 0.191 -20.309 71.051 1.00 15.79 51 ALA D N 1
ATOM 3536 C CA . ALA D 1 51 ? 0.664 -20.906 72.299 1.00 20.15 51 ALA D CA 1
ATOM 3537 C C . ALA D 1 51 ? -0.006 -20.262 73.511 1.00 19.61 51 ALA D C 1
ATOM 3538 O O . ALA D 1 51 ? -0.498 -20.960 74.418 1.00 22.54 51 ALA D O 1
ATOM 3540 N N . GLY D 1 52 ? -0.007 -18.928 73.566 1.00 18.48 52 GLY D N 1
ATOM 3541 C CA . GLY D 1 52 ? -0.652 -18.266 74.696 1.00 16.83 52 GLY D CA 1
ATOM 3542 C C . GLY D 1 52 ? -2.103 -18.697 74.842 1.00 23.72 52 GLY D C 1
ATOM 3543 O O . GLY D 1 52 ? -2.584 -18.998 75.940 1.00 22.79 52 GLY D O 1
ATOM 3544 N N . TYR D 1 53 ? -2.812 -18.804 73.722 1.00 20.62 53 TYR D N 1
ATOM 3545 C CA . TYR D 1 53 ? -4.228 -19.136 73.814 1.00 20.67 53 TYR D CA 1
ATOM 3546 C C . TYR D 1 53 ? -4.491 -20.616 74.054 1.00 22.35 53 TYR D C 1
ATOM 3547 O O . TYR D 1 53 ? -5.351 -20.942 74.874 1.00 24.54 53 TYR D O 1
ATOM 3556 N N . ALA D 1 54 ? -3.728 -21.519 73.438 1.00 17.71 54 ALA D N 1
ATOM 3557 C CA . ALA D 1 54 ? -3.863 -22.932 73.800 1.00 21.59 54 ALA D CA 1
ATOM 3558 C C . ALA D 1 54 ? -3.621 -23.155 75.295 1.00 25.28 54 ALA D C 1
ATOM 3559 O O . ALA D 1 54 ? -4.389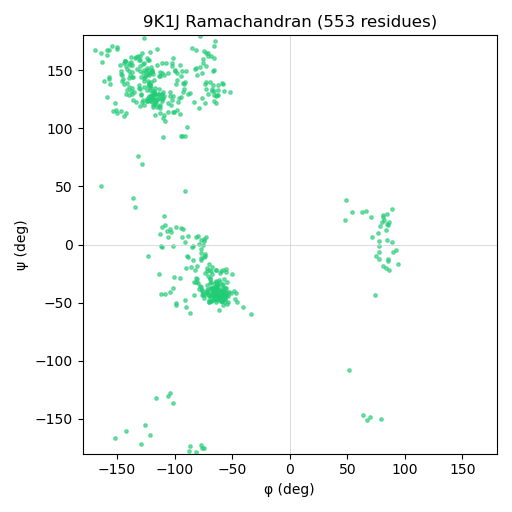 -23.865 75.961 1.00 28.08 54 ALA D O 1
ATOM 3561 N N . ALA D 1 55 ? -2.580 -22.514 75.854 1.00 19.98 55 ALA D N 1
ATOM 3562 C CA . ALA D 1 55 ? -2.236 -22.738 77.259 1.00 21.45 55 ALA D CA 1
ATOM 3563 C C . ALA D 1 55 ? -3.262 -22.123 78.205 1.00 24.28 55 ALA D C 1
ATOM 3564 O O . ALA D 1 55 ? -3.633 -22.742 79.217 1.00 22.85 55 ALA D O 1
ATOM 3566 N N . CYS D 1 56 ? -3.719 -20.896 77.920 1.00 18.84 56 CYS D N 1
ATOM 3567 C CA . CYS D 1 56 ? -4.680 -20.280 78.820 1.00 19.65 56 CYS D CA 1
ATOM 3568 C C . CYS D 1 56 ? -6.016 -21.013 78.768 1.00 28.05 56 CYS D C 1
ATOM 3569 O O . CYS D 1 56 ? -6.673 -21.194 79.806 1.00 30.43 56 CYS D O 1
ATOM 3572 N N . PHE D 1 57 ? -6.420 -21.475 77.575 1.00 22.79 57 PHE D N 1
ATOM 3573 C CA . PHE D 1 57 ? -7.663 -22.233 77.464 1.00 28.96 57 PHE D CA 1
ATOM 3574 C C . PHE D 1 57 ? -7.571 -23.562 78.200 1.00 26.87 57 PHE D C 1
ATOM 3575 O O . PHE D 1 57 ? -8.522 -23.970 78.876 1.00 30.11 57 PHE D O 1
ATOM 3583 N N . GLY D 1 58 ? -6.457 -24.284 78.036 1.00 25.71 58 GLY D N 1
ATOM 3584 C CA . GLY D 1 58 ? -6.281 -25.512 78.794 1.00 29.81 58 GLY D CA 1
ATOM 3585 C C . GLY D 1 58 ? -6.314 -25.270 80.290 1.00 31.75 58 GLY D C 1
ATOM 3586 O O . GLY D 1 58 ? -6.917 -26.038 81.046 1.00 33.84 58 GLY D O 1
ATOM 3587 N N . ASN D 1 59 ? -5.678 -24.184 80.738 1.00 23.74 59 ASN D N 1
ATOM 3588 C CA . ASN D 1 59 ? -5.713 -23.859 82.156 1.00 27.14 59 ASN D CA 1
ATOM 3589 C C . ASN D 1 59 ? -7.143 -23.668 82.637 1.00 42.94 59 ASN D C 1
ATOM 3590 O O . ASN D 1 59 ? -7.542 -24.209 83.680 1.00 34.46 59 ASN D O 1
ATOM 3595 N N . ALA D 1 60 ? -7.930 -22.876 81.895 1.00 33.16 60 ALA D N 1
ATOM 3596 C CA . ALA D 1 60 ? -9.293 -22.607 82.334 1.00 37.75 60 ALA D CA 1
ATOM 3597 C C . ALA D 1 60 ? -10.165 -23.851 82.232 1.00 38.92 60 ALA D C 1
ATOM 3598 O O . ALA D 1 60 ? -11.117 -24.005 83.002 1.00 38.61 60 ALA D O 1
ATOM 3600 N N . VAL D 1 61 ? -9.858 -24.751 81.299 1.00 33.54 61 VAL D N 1
ATOM 3601 C CA . VAL D 1 61 ? -10.564 -26.024 81.262 1.00 37.24 61 VAL D CA 1
ATOM 3602 C C . VAL D 1 61 ? -10.284 -26.807 82.541 1.00 44.14 61 VAL D C 1
ATOM 3603 O O . VAL D 1 61 ? -11.194 -27.395 83.136 1.00 41.51 61 VAL D O 1
ATOM 3607 N N . ILE D 1 62 ? -9.029 -26.788 83.007 1.00 36.47 62 ILE D N 1
ATOM 3608 C CA . ILE D 1 62 ? -8.703 -27.409 84.293 1.00 43.80 62 ILE D CA 1
ATOM 3609 C C . ILE D 1 62 ? -9.493 -26.755 85.427 1.00 45.55 62 ILE D C 1
ATOM 3610 O O . ILE D 1 62 ? -10.028 -27.435 86.310 1.00 55.96 62 ILE D O 1
ATOM 3615 N N . HIS D 1 63 ? -9.551 -25.425 85.431 1.00 41.25 63 HIS D N 1
ATOM 3616 C CA . HIS D 1 63 ? -10.248 -24.692 86.491 1.00 45.88 63 HIS D CA 1
ATOM 3617 C C . HIS D 1 63 ? -11.741 -25.018 86.524 1.00 52.60 63 HIS D C 1
ATOM 3618 O O . HIS D 1 63 ? -12.333 -25.176 87.599 1.00 58.33 63 HIS D O 1
ATOM 3625 N N . VAL D 1 64 ? -12.368 -25.113 85.350 1.00 51.91 64 VAL D N 1
ATOM 3626 C CA . VAL D 1 64 ? -13.805 -25.373 85.268 1.00 54.39 64 VAL D CA 1
ATOM 3627 C C . VAL D 1 64 ? -14.112 -26.815 85.648 1.00 60.07 64 VAL D C 1
ATOM 3628 O O . VAL D 1 64 ? -15.103 -27.094 86.333 1.00 64.99 64 VAL D O 1
ATOM 3632 N N . THR D 1 65 ? -13.280 -27.756 85.190 1.00 59.72 65 THR D N 1
ATOM 3633 C CA . THR D 1 65 ? -13.464 -29.157 85.559 1.00 60.31 65 THR D CA 1
ATOM 3634 C C . THR D 1 65 ? -13.339 -29.351 87.067 1.00 68.51 65 THR D C 1
ATOM 3635 O O . THR D 1 65 ? -14.249 -29.882 87.718 1.00 70.30 65 THR D O 1
ATOM 3639 N N . ARG D 1 66 ? -12.214 -28.932 87.640 1.00 68.62 66 ARG D N 1
ATOM 3640 C CA . ARG D 1 66 ? -12.103 -28.863 89.087 1.00 71.92 66 ARG D CA 1
ATOM 3641 C C . ARG D 1 66 ? -13.085 -27.823 89.617 1.00 83.38 66 ARG D C 1
ATOM 3642 O O . ARG D 1 66 ? -13.765 -27.123 88.858 1.00 86.57 66 ARG D O 1
ATOM 3650 N N . SER D 1 67 ? -13.163 -27.727 90.942 1.00 91.46 67 SER D N 1
ATOM 3651 C CA . SER D 1 67 ? -14.170 -26.898 91.609 1.00 95.37 67 SER D CA 1
ATOM 3652 C C . SER D 1 67 ? -15.580 -27.129 91.037 1.00 96.98 67 SER D C 1
ATOM 3653 O O . SER D 1 67 ? -16.461 -26.275 91.174 1.00 96.48 67 SER D O 1
ATOM 3656 N N . ASN D 1 68 ? -15.800 -28.284 90.382 1.00 93.63 68 ASN D N 1
ATOM 3657 C CA . ASN D 1 68 ? -17.136 -28.841 90.195 1.00 94.01 68 ASN D CA 1
ATOM 3658 C C . ASN D 1 68 ? -17.370 -30.147 90.940 1.00 95.60 68 ASN D C 1
ATOM 3659 O O . ASN D 1 68 ? -18.527 -30.479 91.203 1.00 97.60 68 ASN D O 1
ATOM 3664 N N . LYS D 1 69 ? -16.324 -30.925 91.233 1.00 91.59 69 LYS D N 1
ATOM 3665 C CA . LYS D 1 69 ? -16.328 -32.068 92.164 1.00 90.32 69 LYS D CA 1
ATOM 3666 C C . LYS D 1 69 ? -16.891 -33.355 91.551 1.00 86.98 69 LYS D C 1
ATOM 3667 O O . LYS D 1 69 ? -16.646 -34.441 92.100 1.00 81.99 69 LYS D O 1
ATOM 3673 N N . GLU D 1 70 ? -17.647 -33.269 90.445 1.00 88.15 70 GLU D N 1
ATOM 3674 C CA . GLU D 1 70 ? -17.702 -34.364 89.461 1.00 87.26 70 GLU D CA 1
ATOM 3675 C C . GLU D 1 70 ? -16.394 -35.159 89.297 1.00 91.13 70 GLU D C 1
ATOM 3676 O O . GLU D 1 70 ? -16.384 -36.383 89.512 1.00 90.16 70 GLU D O 1
ATOM 3682 N N . TYR D 1 71 ? -15.288 -34.538 88.919 1.00 93.15 71 TYR D N 1
ATOM 3683 C CA . TYR D 1 71 ? -14.190 -35.395 88.493 1.00 93.00 71 TYR D CA 1
ATOM 3684 C C . TYR D 1 71 ? -12.883 -35.131 89.223 1.00 90.90 71 TYR D C 1
ATOM 3685 O O . TYR D 1 71 ? -12.775 -34.289 90.118 1.00 81.92 71 TYR D O 1
ATOM 3694 N N . LYS D 1 72 ? -11.911 -35.961 88.857 1.00 95.14 72 LYS D N 1
ATOM 3695 C CA . LYS D 1 72 ? -10.660 -36.191 89.566 1.00 93.45 72 LYS D CA 1
ATOM 3696 C C . LYS D 1 72 ? -9.500 -36.101 88.569 1.00 89.26 72 LYS D C 1
ATOM 3697 O O . LYS D 1 72 ? -8.856 -37.105 88.236 1.00 89.16 72 LYS D O 1
ATOM 3703 N N . ILE D 1 73 ? -9.149 -34.875 88.177 1.00 82.74 73 ILE D N 1
ATOM 3704 C CA . ILE D 1 73 ? -8.351 -34.654 86.979 1.00 78.30 73 ILE D CA 1
ATOM 3705 C C . ILE D 1 73 ? -7.024 -33.992 87.351 1.00 70.94 73 ILE D C 1
ATOM 3706 O O . ILE D 1 73 ? -6.962 -33.148 88.257 1.00 66.58 73 ILE D O 1
ATOM 3711 N N . ARG D 1 74 ? -5.951 -34.411 86.677 1.00 63.98 74 ARG D N 1
ATOM 3712 C CA . ARG D 1 74 ? -4.621 -33.887 86.943 1.00 59.72 74 ARG D CA 1
ATOM 3713 C C . ARG D 1 74 ? -4.256 -32.990 85.766 1.00 55.69 74 ARG D C 1
ATOM 3714 O O . ARG D 1 74 ? -4.789 -33.151 84.659 1.00 49.46 74 ARG D O 1
ATOM 3722 N N . ASP D 1 75 ? -3.350 -32.045 86.011 1.00 48.41 75 ASP D N 1
ATOM 3723 C CA . ASP D 1 75 ? -2.991 -31.063 84.994 1.00 45.75 75 ASP D CA 1
ATOM 3724 C C . ASP D 1 75 ? -2.738 -31.673 83.610 1.00 42.15 75 ASP D C 1
ATOM 3725 O O . ASP D 1 75 ? -3.313 -31.195 82.629 1.00 34.31 75 ASP D O 1
ATOM 3730 N N . ASN D 1 76 ? -1.919 -32.722 83.494 1.00 39.95 76 ASN D N 1
ATOM 3731 C CA . ASN D 1 76 ? -1.571 -33.175 82.152 1.00 42.93 76 ASN D CA 1
ATOM 3732 C C . ASN D 1 76 ? -2.661 -33.979 81.473 1.00 40.81 76 ASN D C 1
ATOM 3733 O O . ASN D 1 76 ? -2.429 -34.470 80.364 1.00 37.64 76 ASN D O 1
ATOM 3738 N N . ASP D 1 77 ? -3.828 -34.145 82.075 1.00 42.08 77 ASP D N 1
ATOM 3739 C CA . ASP D 1 77 ? -4.855 -34.824 81.301 1.00 43.42 77 ASP D CA 1
ATOM 3740 C C . ASP D 1 77 ? -5.503 -33.924 80.251 1.00 46.20 77 ASP D C 1
ATOM 3741 O O . ASP D 1 77 ? -6.200 -34.439 79.366 1.00 49.51 77 ASP D O 1
ATOM 3746 N N . VAL D 1 78 ? -5.261 -32.612 80.312 1.00 34.23 78 VAL D N 1
ATOM 3747 C CA . VAL D 1 78 ? -5.876 -31.624 79.422 1.00 41.51 78 VAL D CA 1
ATOM 3748 C C . VAL D 1 78 ? -4.855 -31.207 78.365 1.00 34.09 78 VAL D C 1
ATOM 3749 O O . VAL D 1 78 ? -3.789 -30.672 78.704 1.00 31.88 78 VAL D O 1
ATOM 3753 N N . GLU D 1 79 ? -5.178 -31.427 77.085 1.00 32.84 79 GLU D N 1
ATOM 3754 C CA . GLU D 1 79 ? -4.406 -30.842 75.988 1.00 37.33 79 GLU D CA 1
ATOM 3755 C C . GLU D 1 79 ? -5.272 -29.915 75.146 1.00 35.07 79 GLU D C 1
ATOM 3756 O O . GLU D 1 79 ? -6.463 -30.177 74.927 1.00 37.14 79 GLU D O 1
ATOM 3762 N N . VAL D 1 80 ? -4.644 -28.865 74.621 1.00 31.21 80 VAL D N 1
ATOM 3763 C CA . VAL D 1 80 ? -5.268 -27.973 73.648 1.00 31.26 80 VAL D CA 1
ATOM 3764 C C . VAL D 1 80 ? -4.317 -27.808 72.473 1.00 28.13 80 VAL D C 1
ATOM 3765 O O . VAL D 1 80 ? -3.180 -27.353 72.641 1.00 35.02 80 VAL D O 1
ATOM 3769 N N . LEU D 1 81 ? -4.770 -28.199 71.301 1.00 29.20 81 LEU D N 1
ATOM 3770 C CA . LEU D 1 81 ? -4.031 -28.025 70.066 1.00 31.58 81 LEU D CA 1
ATOM 3771 C C . LEU D 1 81 ? -4.634 -26.814 69.369 1.00 31.81 81 LEU D C 1
ATOM 3772 O O . LEU D 1 81 ? -5.776 -26.864 68.900 1.00 31.19 81 LEU D O 1
ATOM 3777 N N A SER D 1 82 ? -3.867 -25.733 69.326 0.50 29.60 82 SER D N 1
ATOM 3778 N N B SER D 1 82 ? -3.873 -25.724 69.327 0.50 29.58 82 SER D N 1
ATOM 3779 C CA A SER D 1 82 ? -4.306 -24.486 68.711 0.50 27.52 82 SER D CA 1
ATOM 3780 C CA B SER D 1 82 ? -4.322 -24.483 68.706 0.50 27.68 82 SER D CA 1
ATOM 3781 C C A SER D 1 82 ? -3.803 -24.414 67.274 0.50 28.15 82 SER D C 1
ATOM 3782 C C B SER D 1 82 ? -3.813 -24.420 67.272 0.50 28.24 82 SER D C 1
ATOM 3783 O O A SER D 1 82 ? -2.590 -24.498 67.037 0.50 27.48 82 SER D O 1
ATOM 3784 O O B SER D 1 82 ? -2.603 -24.521 67.038 0.50 27.26 82 SER D O 1
ATOM 3789 N N . THR D 1 83 ? -4.726 -24.235 66.320 1.00 24.34 83 THR D N 1
ATOM 3790 C CA . THR D 1 83 ? -4.383 -23.880 64.937 1.00 27.44 83 THR D CA 1
ATOM 3791 C C . THR D 1 83 ? -4.723 -22.409 64.703 1.00 26.47 83 THR D C 1
ATOM 3792 O O . THR D 1 83 ? -5.887 -22.019 64.836 1.00 21.95 83 THR D O 1
ATOM 3796 N N . VAL D 1 84 ? -3.718 -21.602 64.361 1.00 22.13 84 VAL D N 1
ATOM 3797 C CA . VAL D 1 84 ? -3.902 -20.180 64.097 1.00 20.49 84 VAL D CA 1
ATOM 3798 C C . VAL D 1 84 ? -3.418 -19.882 62.681 1.00 23.46 84 VAL D C 1
ATOM 3799 O O . VAL D 1 84 ? -2.301 -20.254 62.307 1.00 21.46 84 VAL D O 1
ATOM 3803 N N . GLY D 1 85 ? -4.265 -19.238 61.897 1.00 17.42 85 GLY D N 1
ATOM 3804 C CA . GLY D 1 85 ? -3.882 -18.829 60.569 1.00 17.37 85 GLY D CA 1
ATOM 3805 C C . GLY D 1 85 ? -4.040 -17.341 60.335 1.00 27.45 85 GLY D C 1
ATOM 3806 O O . GLY D 1 85 ? -4.799 -16.670 61.048 1.00 25.54 85 GLY D O 1
ATOM 3807 N N . ILE D 1 86 ? -3.330 -16.810 59.335 1.00 25.63 86 ILE D N 1
ATOM 3808 C CA . ILE D 1 86 ? -3.399 -15.400 58.969 1.00 23.29 86 ILE D CA 1
ATOM 3809 C C . ILE D 1 86 ? -3.877 -15.320 57.524 1.00 36.89 86 ILE D C 1
ATOM 3810 O O . ILE D 1 86 ? -3.365 -16.037 56.653 1.00 28.18 86 ILE D O 1
ATOM 3815 N N . VAL D 1 87 ? -4.894 -14.488 57.286 1.00 26.64 87 VAL D N 1
ATOM 3816 C CA . VAL D 1 87 ? -5.543 -14.361 55.987 1.00 36.59 87 VAL D CA 1
ATOM 3817 C C . VAL D 1 87 ? -5.764 -12.878 55.710 1.00 34.21 87 VAL D C 1
ATOM 3818 O O . VAL D 1 87 ? -5.934 -12.088 56.641 1.00 32.78 87 VAL D O 1
ATOM 3822 N N . ALA D 1 88 ? -5.715 -12.480 54.441 1.00 34.52 88 ALA D N 1
ATOM 3823 C CA . ALA D 1 88 ? -6.066 -11.100 54.125 1.00 37.90 88 ALA D CA 1
ATOM 3824 C C . ALA D 1 88 ? -7.556 -10.878 54.379 1.00 37.51 88 ALA D C 1
ATOM 3825 O O . ALA D 1 88 ? -8.393 -11.714 54.017 1.00 39.60 88 ALA D O 1
ATOM 3827 N N . ASN D 1 89 ? -7.888 -9.774 55.045 1.00 34.55 89 ASN D N 1
ATOM 3828 C CA . ASN D 1 89 ? -9.286 -9.380 55.129 1.00 37.27 89 ASN D CA 1
ATOM 3829 C C . ASN D 1 89 ? -9.610 -8.587 53.863 1.00 43.46 89 ASN D C 1
ATOM 3830 O O . ASN D 1 89 ? -8.719 -8.248 53.079 1.00 50.83 89 ASN D O 1
ATOM 3835 N N . GLY D 1 90 ? -10.883 -8.325 53.624 1.00 42.13 90 GLY D N 1
ATOM 3836 C CA . GLY D 1 90 ? -11.106 -7.676 52.342 1.00 44.40 90 GLY D CA 1
ATOM 3837 C C . GLY D 1 90 ? -10.679 -6.227 52.236 1.00 39.67 90 GLY D C 1
ATOM 3838 O O . GLY D 1 90 ? -10.874 -5.605 51.187 1.00 38.78 90 GLY D O 1
ATOM 3839 N N . ASN D 1 91 ? -10.022 -5.696 53.267 1.00 41.14 91 ASN D N 1
ATOM 3840 C CA . ASN D 1 91 ? -10.142 -4.292 53.652 1.00 43.86 91 ASN D CA 1
ATOM 3841 C C . ASN D 1 91 ? -8.782 -3.641 53.951 1.00 39.48 91 ASN D C 1
ATOM 3842 O O . ASN D 1 91 ? -8.685 -2.749 54.802 1.00 33.95 91 ASN D O 1
ATOM 3847 N N . GLY D 1 92 ? -7.713 -4.058 53.265 1.00 36.79 92 GLY D N 1
ATOM 3848 C CA . GLY D 1 92 ? -6.411 -3.444 53.467 1.00 35.23 92 GLY D CA 1
ATOM 3849 C C . GLY D 1 92 ? -5.606 -3.991 54.627 1.00 43.45 92 GLY D C 1
ATOM 3850 O O . GLY D 1 92 ? -4.521 -3.467 54.921 1.00 32.01 92 GLY D O 1
ATOM 3851 N N . GLY D 1 93 ? -6.105 -5.020 55.300 1.00 37.45 93 GLY D N 1
ATOM 3852 C CA . GLY D 1 93 ? -5.367 -5.605 56.394 1.00 36.48 93 GLY D CA 1
ATOM 3853 C C . GLY D 1 93 ? -5.519 -7.107 56.443 1.00 37.63 93 GLY D C 1
ATOM 3854 O O . GLY D 1 93 ? -5.903 -7.758 55.461 1.00 26.30 93 GLY D O 1
ATOM 3855 N N . PHE D 1 94 ? -5.232 -7.669 57.603 1.00 32.72 94 PHE D N 1
ATOM 3856 C CA . PHE D 1 94 ? -5.218 -9.109 57.759 1.00 27.60 94 PHE D CA 1
ATOM 3857 C C . PHE D 1 94 ? -6.050 -9.475 58.978 1.00 29.16 94 PHE D C 1
ATOM 3858 O O . PHE D 1 94 ? -6.301 -8.642 59.857 1.00 24.76 94 PHE D O 1
ATOM 3866 N N . ALA D 1 95 ? -6.493 -10.730 59.002 1.00 22.27 95 ALA D N 1
ATOM 3867 C CA . ALA D 1 95 ? -7.312 -11.280 60.069 1.00 25.44 95 ALA D CA 1
ATOM 3868 C C . ALA D 1 95 ? -6.755 -12.630 60.499 1.00 27.86 95 ALA D C 1
ATOM 3869 O O . ALA D 1 95 ? -6.148 -13.358 59.706 1.00 25.12 95 ALA D O 1
ATOM 3871 N N . LEU D 1 96 ? -6.977 -12.960 61.763 1.00 22.29 96 LEU D N 1
ATOM 3872 C CA . LEU D 1 96 ? -6.602 -14.257 62.294 1.00 22.89 96 LEU D CA 1
ATOM 3873 C C . LEU D 1 96 ? -7.795 -15.203 62.212 1.00 21.28 96 LEU D C 1
ATOM 3874 O O . LEU D 1 96 ? -8.950 -14.773 62.330 1.00 21.78 96 LEU D O 1
ATOM 3879 N N . THR D 1 97 ? -7.510 -16.473 61.953 1.00 21.68 97 THR D N 1
ATOM 3880 C CA . THR D 1 97 ? -8.445 -17.580 62.158 1.00 28.34 97 THR D CA 1
ATOM 3881 C C . THR D 1 97 ? -7.897 -18.461 63.274 1.00 19.81 97 THR D C 1
ATOM 3882 O O . THR D 1 97 ? -6.675 -18.625 63.396 1.00 19.82 97 THR D O 1
ATOM 3886 N N . VAL D 1 98 ? -8.797 -19.022 64.084 1.00 25.62 98 VAL D N 1
ATOM 3887 C CA . VAL D 1 98 ? -8.440 -19.828 65.257 1.00 25.21 98 VAL D CA 1
ATOM 3888 C C . VAL D 1 98 ? -9.318 -21.077 65.299 1.00 30.97 98 VAL D C 1
ATOM 3889 O O . VAL D 1 98 ? -10.555 -20.964 65.339 1.00 26.73 98 VAL D O 1
ATOM 3893 N N . HIS D 1 99 ? -8.684 -22.253 65.348 1.00 25.22 99 HIS D N 1
ATOM 3894 C CA . HIS D 1 99 ? -9.340 -23.515 65.682 1.00 31.47 99 HIS D CA 1
ATOM 3895 C C . HIS D 1 99 ? -8.696 -24.148 66.923 1.00 29.83 99 HIS D C 1
ATOM 3896 O O . HIS D 1 99 ? -7.469 -24.129 67.068 1.00 28.34 99 HIS D O 1
ATOM 3903 N N . LEU D 1 100 ? -9.524 -24.714 67.808 1.00 30.82 100 LEU D N 1
ATOM 3904 C CA . LEU D 1 100 ? -9.070 -25.399 69.022 1.00 32.12 100 LEU D CA 1
ATOM 3905 C C . LEU D 1 100 ? -9.516 -26.858 69.011 1.00 35.83 100 LEU D C 1
ATOM 3906 O O . LEU D 1 100 ? -10.706 -27.143 68.837 1.00 36.20 100 LEU D O 1
ATOM 3911 N N . ASP D 1 101 ? -8.556 -27.775 69.197 1.00 33.97 101 ASP D N 1
ATOM 3912 C CA . ASP D 1 101 ? -8.829 -29.188 69.458 1.00 34.48 101 ASP D CA 1
ATOM 3913 C C . ASP D 1 101 ? -8.547 -29.422 70.934 1.00 35.09 101 ASP D C 1
ATOM 3914 O O . ASP D 1 101 ? -7.403 -29.285 71.372 1.00 30.17 101 ASP D O 1
ATOM 3919 N N . VAL D 1 102 ? -9.579 -29.739 71.709 1.00 30.80 102 VAL D N 1
ATOM 3920 C CA . VAL D 1 102 ? -9.439 -29.923 73.150 1.00 38.08 102 VAL D CA 1
ATOM 3921 C C . VAL D 1 102 ? -9.603 -31.408 73.459 1.00 43.12 102 VAL D C 1
ATOM 3922 O O . VAL D 1 102 ? -10.577 -32.035 73.026 1.00 38.28 102 VAL D O 1
ATOM 3926 N N . THR D 1 103 ? -8.639 -31.981 74.178 1.00 36.80 103 THR D N 1
ATOM 3927 C CA . THR D 1 103 ? -8.687 -33.382 74.586 1.00 39.80 103 THR D CA 1
ATOM 3928 C C . THR D 1 103 ? -8.620 -33.486 76.103 1.00 45.05 103 THR D C 1
ATOM 3929 O O . THR D 1 103 ? -7.659 -33.009 76.721 1.00 39.99 103 THR D O 1
ATOM 3933 N N . LEU D 1 104 ? -9.618 -34.141 76.694 1.00 40.88 104 LEU D N 1
ATOM 3934 C CA . LEU D 1 104 ? -9.686 -34.367 78.132 1.00 47.07 104 LEU D CA 1
ATOM 3935 C C . LEU D 1 104 ? -9.632 -35.873 78.407 1.00 55.50 104 LEU D C 1
ATOM 3936 O O . LEU D 1 104 ? -10.443 -36.637 77.868 1.00 51.07 104 LEU D O 1
ATOM 3941 N N . SER D 1 105 ? -8.665 -36.298 79.222 1.00 51.45 105 SER D N 1
ATOM 3942 C CA . SER D 1 105 ? -8.525 -37.701 79.590 1.00 53.37 105 SER D CA 1
ATOM 3943 C C . SER D 1 105 ? -9.358 -37.997 80.827 1.00 54.63 105 SER D C 1
ATOM 3944 O O . SER D 1 105 ? -9.268 -37.288 81.833 1.00 58.94 105 SER D O 1
ATOM 3947 N N . GLY D 1 106 ? -10.171 -39.041 80.744 1.00 62.39 106 GLY D N 1
ATOM 3948 C CA . GLY D 1 106 ? -10.852 -39.531 81.922 1.00 58.92 106 GLY D CA 1
ATOM 3949 C C . GLY D 1 106 ? -12.101 -38.808 82.353 1.00 63.20 106 GLY D C 1
ATOM 3950 O O . GLY D 1 106 ? -12.464 -38.877 83.537 1.00 68.87 106 GLY D O 1
ATOM 3951 N N . ILE D 1 107 ? -12.781 -38.118 81.439 1.00 63.73 107 ILE D N 1
ATOM 3952 C CA . ILE D 1 107 ? -14.136 -37.664 81.729 1.00 67.94 107 ILE D CA 1
ATOM 3953 C C . ILE D 1 107 ? -15.031 -37.989 80.544 1.00 62.74 107 ILE D C 1
ATOM 3954 O O . ILE D 1 107 ? -14.569 -38.209 79.422 1.00 56.43 107 ILE D O 1
ATOM 3959 N N . SER D 1 108 ? -16.332 -37.999 80.799 1.00 62.63 108 SER D N 1
ATOM 3960 C CA . SER D 1 108 ? -17.267 -38.425 79.764 1.00 59.83 108 SER D CA 1
ATOM 3961 C C . SER D 1 108 ? -17.371 -37.355 78.670 1.00 61.08 108 SER D C 1
ATOM 3962 O O . SER D 1 108 ? -17.355 -36.164 78.945 1.00 61.43 108 SER D O 1
ATOM 3965 N N . GLN D 1 109 ? -17.430 -37.782 77.419 1.00 58.95 109 GLN D N 1
ATOM 3966 C CA . GLN D 1 109 ? -17.513 -36.971 76.205 1.00 55.75 109 GLN D CA 1
ATOM 3967 C C . GLN D 1 109 ? -18.546 -35.864 76.278 1.00 56.88 109 GLN D C 1
ATOM 3968 O O . GLN D 1 109 ? -18.302 -34.749 75.804 1.00 56.89 109 GLN D O 1
ATOM 3974 N N . ALA D 1 110 ? -19.713 -36.161 76.842 1.00 54.77 110 ALA D N 1
ATOM 3975 C CA . ALA D 1 110 ? -20.732 -35.123 76.987 1.00 50.39 110 ALA D CA 1
ATOM 3976 C C . ALA D 1 110 ? -20.322 -34.098 78.047 1.00 58.84 110 ALA D C 1
ATOM 3977 O O . ALA D 1 110 ? -20.446 -32.872 77.848 1.00 58.30 110 ALA D O 1
ATOM 3979 N N . ASP D 1 111 ? -19.806 -34.585 79.179 1.00 55.79 111 ASP D N 1
ATOM 3980 C CA . ASP D 1 111 ? -19.366 -33.670 80.230 1.00 58.38 111 ASP D CA 1
ATOM 3981 C C . ASP D 1 111 ? -18.259 -32.760 79.733 1.00 52.03 111 ASP D C 1
ATOM 3982 O O . ASP D 1 111 ? -18.238 -31.567 80.058 1.00 47.90 111 ASP D O 1
ATOM 3987 N N . ALA D 1 112 ? -17.313 -33.320 78.974 1.00 48.48 112 ALA D N 1
ATOM 3988 C CA . ALA D 1 112 ? -16.259 -32.513 78.375 1.00 52.29 112 ALA D CA 1
ATOM 3989 C C . ALA D 1 112 ? -16.845 -31.429 77.484 1.00 54.47 112 ALA D C 1
ATOM 3990 O O . ALA D 1 112 ? -16.404 -30.274 77.523 1.00 51.96 112 ALA D O 1
ATOM 3992 N N . GLU D 1 113 ? -17.833 -31.785 76.653 1.00 54.34 113 GLU D N 1
ATOM 3993 C CA . GLU D 1 113 ? -18.448 -30.757 75.814 1.00 49.19 113 GLU D CA 1
ATOM 3994 C C . GLU D 1 113 ? -19.039 -29.619 76.654 1.00 51.19 113 GLU D C 1
ATOM 3995 O O . GLU D 1 113 ? -18.808 -28.433 76.363 1.00 54.19 113 GLU D O 1
ATOM 4001 N N . LYS D 1 114 ? -19.749 -29.950 77.733 1.00 53.58 114 LYS D N 1
ATOM 4002 C CA . LYS D 1 114 ? -20.318 -28.879 78.558 1.00 51.39 114 LYS D CA 1
ATOM 4003 C C . LYS D 1 114 ? -19.233 -28.046 79.254 1.00 51.33 114 LYS D C 1
ATOM 4004 O O . LYS D 1 114 ? -19.369 -26.815 79.362 1.00 51.83 114 LYS D O 1
ATOM 4010 N N . ILE D 1 115 ? -18.152 -28.696 79.716 1.00 52.32 115 ILE D N 1
ATOM 4011 C CA . ILE D 1 115 ? -17.006 -27.992 80.309 1.00 50.89 115 ILE D CA 1
ATOM 4012 C C . ILE D 1 115 ? -16.391 -27.003 79.327 1.00 42.20 115 ILE D C 1
ATOM 4013 O O . ILE D 1 115 ? -16.127 -25.849 79.677 1.00 45.30 115 ILE D O 1
ATOM 4018 N N . VAL D 1 116 ? -16.135 -27.439 78.097 1.00 38.51 116 VAL D N 1
ATOM 4019 C CA . VAL D 1 116 ? -15.502 -26.561 77.116 1.00 45.80 116 VAL D CA 1
ATOM 4020 C C . VAL D 1 116 ? -16.418 -25.384 76.772 1.00 50.42 116 VAL D C 1
ATOM 4021 O O . VAL D 1 116 ? -15.954 -24.240 76.615 1.00 37.10 116 VAL D O 1
ATOM 4025 N N . GLU D 1 117 ? -17.737 -25.629 76.687 1.00 47.46 117 GLU D N 1
ATOM 4026 C CA . GLU D 1 117 ? -18.648 -24.515 76.431 1.00 41.88 117 GLU D CA 1
ATOM 4027 C C . GLU D 1 117 ? -18.637 -23.515 77.583 1.00 46.22 117 GLU D C 1
ATOM 4028 O O . GLU D 1 117 ? -18.724 -22.300 77.354 1.00 49.68 117 GLU D O 1
ATOM 4034 N N . GLN D 1 118 ? -18.525 -23.994 78.829 1.00 45.49 118 GLN D N 1
ATOM 4035 C CA . GLN D 1 118 ? -18.374 -23.055 79.947 1.00 47.64 118 GLN D CA 1
ATOM 4036 C C . GLN D 1 118 ? -17.046 -22.307 79.878 1.00 41.92 118 GLN D C 1
ATOM 4037 O O . GLN D 1 118 ? -16.971 -21.130 80.252 1.00 38.82 118 GLN D O 1
ATOM 4043 N N . THR D 1 119 ? -15.983 -22.995 79.444 1.00 44.33 119 THR D N 1
ATOM 4044 C CA . THR D 1 119 ? -14.649 -22.401 79.446 1.00 39.99 119 THR D CA 1
ATOM 4045 C C . THR D 1 119 ? -14.572 -21.255 78.450 1.00 38.22 119 THR D C 1
ATOM 4046 O O . THR D 1 119 ? -13.945 -20.225 78.727 1.00 33.92 119 THR D O 1
ATOM 4050 N N . HIS D 1 120 ? -15.240 -21.407 77.300 1.00 34.94 120 HIS D N 1
ATOM 4051 C CA . HIS D 1 120 ? -15.265 -20.330 76.311 1.00 43.10 120 HIS D CA 1
ATOM 4052 C C . HIS D 1 120 ? -15.772 -19.016 76.889 1.00 43.78 120 HIS D C 1
ATOM 4053 O O . HIS D 1 120 ? -15.435 -17.945 76.372 1.00 37.11 120 HIS D O 1
ATOM 4060 N N . GLN D 1 121 ? -16.550 -19.066 77.969 1.00 38.48 121 GLN D N 1
ATOM 4061 C CA . GLN D 1 121 ? -17.000 -17.846 78.630 1.00 42.38 121 GLN D CA 1
ATOM 4062 C C . GLN D 1 121 ? -16.032 -17.347 79.698 1.00 38.93 121 GLN D C 1
ATOM 4063 O O . GLN D 1 121 ? -16.191 -16.218 80.176 1.00 43.94 121 GLN D O 1
ATOM 4069 N N . VAL D 1 122 ? -15.035 -18.149 80.071 1.00 44.09 122 VAL D N 1
ATOM 4070 C CA . VAL D 1 122 ? -14.114 -17.821 81.153 1.00 41.99 122 VAL D CA 1
ATOM 4071 C C . VAL D 1 122 ? -12.760 -17.366 80.629 1.00 33.02 122 VAL D C 1
ATOM 4072 O O . VAL D 1 122 ? -12.146 -16.454 81.189 1.00 33.01 122 VAL D O 1
ATOM 4076 N N . CYS D 1 123 ? -12.267 -18.024 79.589 1.00 35.68 123 CYS D N 1
ATOM 4077 C CA . CYS D 1 123 ? -10.926 -17.792 79.085 1.00 39.75 123 CYS D CA 1
ATOM 4078 C C . CYS D 1 123 ? -10.821 -16.364 78.570 1.00 30.18 123 CYS D C 1
ATOM 4079 O O . CYS D 1 123 ? -11.600 -15.977 77.690 1.00 26.03 123 CYS D O 1
ATOM 4082 N N . PRO D 1 124 ? -9.906 -15.550 79.099 1.00 32.82 124 PRO D N 1
ATOM 4083 C CA . PRO D 1 124 ? -9.856 -14.136 78.693 1.00 24.68 124 PRO D CA 1
ATOM 4084 C C . PRO D 1 124 ? -9.514 -13.953 77.231 1.00 31.92 124 PRO D C 1
ATOM 4085 O O . PRO D 1 124 ? -9.846 -12.910 76.661 1.00 24.04 124 PRO D O 1
ATOM 4089 N N . TYR D 1 125 ? -8.873 -14.942 76.606 1.00 19.76 125 TYR D N 1
ATOM 4090 C CA . TYR D 1 125 ? -8.542 -14.856 75.189 1.00 33.92 125 TYR D CA 1
ATOM 4091 C C . TYR D 1 125 ? -9.777 -15.053 74.306 1.00 23.80 125 TYR D C 1
ATOM 4092 O O . TYR D 1 125 ? -9.990 -14.303 73.337 1.00 27.71 125 TYR D O 1
ATOM 4101 N N . SER D 1 126 ? -10.592 -16.070 74.610 1.00 26.64 126 SER D N 1
ATOM 4102 C CA . SER D 1 126 ? -11.884 -16.199 73.936 1.00 31.51 126 SER D CA 1
ATOM 4103 C C . SER D 1 126 ? -12.696 -14.915 74.051 1.00 25.62 126 SER D C 1
ATOM 4104 O O . SER D 1 126 ? -13.225 -14.415 73.053 1.00 32.17 126 SER D O 1
ATOM 4107 N N . ASN D 1 127 ? -12.818 -14.376 75.264 1.00 22.99 127 ASN D N 1
ATOM 4108 C CA . ASN D 1 127 ? -13.574 -13.136 75.431 1.00 21.40 127 ASN D CA 1
ATOM 4109 C C . ASN D 1 127 ? -12.915 -11.981 74.691 1.00 28.52 127 ASN D C 1
ATOM 4110 O O . ASN D 1 127 ? -13.608 -11.072 74.217 1.00 25.71 127 ASN D O 1
ATOM 4115 N N . ALA D 1 128 ? -11.581 -11.997 74.590 1.00 23.95 128 ALA D N 1
ATOM 4116 C CA . ALA D 1 128 ? -10.858 -10.942 73.890 1.00 24.97 128 ALA D CA 1
ATOM 4117 C C . ALA D 1 128 ? -11.201 -10.893 72.407 1.00 27.27 128 ALA D C 1
ATOM 4118 O O . ALA D 1 128 ? -11.153 -9.813 71.801 1.00 22.29 128 ALA D O 1
ATOM 4120 N N . ILE D 1 129 ? -11.514 -12.033 71.789 1.00 20.89 129 ILE D N 1
ATOM 4121 C CA . ILE D 1 129 ? -11.659 -12.047 70.333 1.00 20.64 129 ILE D CA 1
ATOM 4122 C C . ILE D 1 129 ? -13.096 -12.278 69.858 1.00 22.72 129 ILE D C 1
ATOM 4123 O O . ILE D 1 129 ? -13.338 -12.246 68.637 1.00 28.50 129 ILE D O 1
ATOM 4128 N N . ARG D 1 130 ? -14.048 -12.471 70.768 1.00 23.89 130 ARG D N 1
ATOM 4129 C CA . ARG D 1 130 ? -15.428 -12.768 70.396 1.00 23.60 130 ARG D CA 1
ATOM 4130 C C . ARG D 1 130 ? -16.088 -11.584 69.679 1.00 22.09 130 ARG D C 1
ATOM 4131 O O . ARG D 1 130 ? -16.045 -10.443 70.152 1.00 23.29 130 ARG D O 1
ATOM 4139 N N . GLY D 1 131 ? -16.740 -11.877 68.557 1.00 18.26 131 GLY D N 1
ATOM 4140 C CA . GLY D 1 131 ? -17.349 -10.878 67.700 1.00 23.79 131 GLY D CA 1
ATOM 4141 C C . GLY D 1 131 ? -16.476 -10.402 66.558 1.00 25.70 131 GLY D C 1
ATOM 4142 O O . GLY D 1 131 ? -16.989 -9.788 65.614 1.00 24.02 131 GLY D O 1
ATOM 4143 N N . ASN D 1 132 ? -15.174 -10.655 66.627 1.00 22.96 132 ASN D N 1
ATOM 4144 C CA . ASN D 1 132 ? -14.240 -10.370 65.557 1.00 17.10 132 ASN D CA 1
ATOM 4145 C C . ASN D 1 132 ? -13.750 -11.641 64.888 1.00 26.26 132 ASN D C 1
ATOM 4146 O O . ASN D 1 132 ? -13.634 -11.706 63.658 1.00 21.22 132 ASN D O 1
ATOM 4151 N N . ILE D 1 133 ? -13.436 -12.652 65.691 1.00 23.83 133 ILE D N 1
ATOM 4152 C CA . ILE D 1 133 ? -13.019 -13.962 65.211 1.00 26.86 133 ILE D CA 1
ATOM 4153 C C . ILE D 1 133 ? -14.032 -14.981 65.694 1.00 21.17 133 ILE D C 1
ATOM 4154 O O . ILE D 1 133 ? -14.421 -14.982 66.868 1.00 25.15 133 ILE D O 1
ATOM 4159 N N . GLN D 1 134 ? -14.468 -15.828 64.785 1.00 29.28 134 GLN D N 1
ATOM 4160 C CA . GLN D 1 134 ? -15.364 -16.938 65.082 1.00 30.93 134 GLN D CA 1
ATOM 4161 C C . GLN D 1 134 ? -14.505 -18.180 65.326 1.00 24.69 134 GLN D C 1
ATOM 4162 O O . GLN D 1 134 ? -14.102 -18.884 64.389 1.00 26.86 134 GLN D O 1
ATOM 4168 N N . VAL D 1 135 ? -14.179 -18.416 66.598 1.00 26.03 135 VAL D N 1
ATOM 4169 C CA . VAL D 1 135 ? -13.404 -19.591 66.988 1.00 27.26 135 VAL D CA 1
ATOM 4170 C C . VAL D 1 135 ? -14.248 -20.839 66.761 1.00 27.04 135 VAL D C 1
ATOM 4171 O O . VAL D 1 135 ? -15.417 -20.900 67.163 1.00 31.20 135 VAL D O 1
ATOM 4175 N N . SER D 1 136 ? -13.659 -21.836 66.125 1.00 28.63 136 SER D N 1
ATOM 4176 C CA . SER D 1 136 ? -14.255 -23.158 66.059 1.00 34.32 136 SER D CA 1
ATOM 4177 C C . SER D 1 136 ? -13.549 -24.064 67.064 1.00 40.66 136 SER D C 1
ATOM 4178 O O . SER D 1 136 ? -12.395 -23.821 67.443 1.00 33.32 136 SER D O 1
ATOM 4181 N N . THR D 1 137 ? -14.276 -25.081 67.532 1.00 40.30 137 THR D N 1
ATOM 4182 C CA . THR D 1 137 ? -13.812 -25.989 68.577 1.00 41.66 137 THR D CA 1
ATOM 4183 C C . THR D 1 137 ? -14.279 -27.407 68.280 1.00 42.76 137 THR D C 1
ATOM 4184 O O . THR D 1 137 ? -15.465 -27.628 68.017 1.00 39.57 137 THR D O 1
ATOM 4188 N N . THR D 1 138 ? -13.344 -28.356 68.330 1.00 41.37 138 THR D N 1
ATOM 4189 C CA . THR D 1 138 ? -13.624 -29.785 68.329 1.00 38.30 138 THR D CA 1
ATOM 4190 C C . THR D 1 138 ? -13.129 -30.362 69.650 1.00 43.60 138 THR D C 1
ATOM 4191 O O . THR D 1 138 ? -12.024 -30.030 70.094 1.00 42.05 138 THR D O 1
ATOM 4195 N N . VAL D 1 139 ? -13.945 -31.210 70.286 1.00 45.73 139 VAL D N 1
ATOM 4196 C CA . VAL D 1 139 ? -13.648 -31.777 71.604 1.00 47.94 139 VAL D CA 1
ATOM 4197 C C . VAL D 1 139 ? -13.424 -33.287 71.461 1.00 50.72 139 VAL D C 1
ATOM 4198 O O . VAL D 1 139 ? -14.206 -33.978 70.793 1.00 52.25 139 VAL D O 1
ATOM 4202 N N . TYR D 1 140 ? -12.354 -33.791 72.086 1.00 49.21 140 TYR D N 1
ATOM 4203 C CA . TYR D 1 140 ? -12.021 -35.213 72.148 1.00 45.48 140 TYR D CA 1
ATOM 4204 C C . TYR D 1 140 ? -11.913 -35.670 73.606 1.00 52.51 140 TYR D C 1
ATOM 4205 O O . TYR D 1 140 ? -11.487 -34.908 74.485 1.00 46.65 140 TYR D O 1
ATOM 4214 N N . THR D 1 141 ? -12.303 -36.922 73.872 1.00 58.14 141 THR D N 1
ATOM 4215 C CA . THR D 1 141 ? -12.107 -37.536 75.185 1.00 57.16 141 THR D CA 1
ATOM 4216 C C . THR D 1 141 ? -11.407 -38.875 75.010 1.00 61.23 141 THR D C 1
ATOM 4217 O O . THR D 1 141 ? -11.913 -39.750 74.302 1.00 66.78 141 THR D O 1
ATOM 4221 N N . LYS D 1 142 ? -10.251 -39.028 75.652 1.00 62.79 142 LYS D N 1
ATOM 4222 C CA . LYS D 1 142 ? -9.488 -40.270 75.617 1.00 59.62 142 LYS D CA 1
ATOM 4223 C C . LYS D 1 142 ? -10.084 -41.285 76.580 1.00 64.13 142 LYS D C 1
ATOM 4224 O O . LYS D 1 142 ? -9.651 -41.394 77.731 1.00 59.38 142 LYS D O 1
#

Secondary structure (DSSP, 8-state):
-EEEEEEEEEESGGGSEEEETTSS-EEEB---GGGTS---SB-HHHHHHHHHHHHHHHHHHHHHHHHTS----GGGEEEEEEEEEEE-SSSSEEEEEEEEEEESSS-HHHHHHHHHHHHHH-HHHHHHTTTS--EEEEE--/---SEEEEEEEESGGGSEEEETTSS-EEEB---GGGTS---SB-HHHHHHHHHHHHHHHHHHHHHHHHT---B-GGGEEEEEEEEEEEETTTEEEEEEEEEEEESSS-HHHHHHHHHHHHHH-HHHHHHTTTS--EEEEEE-/---SEEEEEEEESGGGSEEEETTSSSEEEB---GGGTS---SB-HHHHHHHHHHHHHHHHHHHHHHHH-S--B-GGGEEEEEEEEEEE-SSSSEEEEEEEEEEESSS-HHHHHHHHHHHHHH-HHHHHHTTTS--EEEEEE-/--EEEEEEEEEESGGGSEEEETTSS-EEEB---GGGTS---SB-HHHHHHHHHHHHHHHHHHHHHTTS-S----GGGEEEEEEEEEEE-TTSSEEEEEEEEEEETTS-HHHHHHHHHHHTTT-HHHHHHBTTB--EEEEEE-

InterPro domains:
  IPR003718 OsmC/Ohr conserved domain [PF02566] (38-137)
  IPR015946 K homology domain-like, alpha/beta [G3DSA:3.30.300.20] (44-141)
  IPR019953 Organic hydroperoxide resistance protein famiy [PTHR33797] (1-140)
  IPR019953 Organic hydroperoxide resistance protein famiy [TIGR03561] (4-139)
  IPR036102 OsmC/Ohr superfamily [SSF82784] (1-139)

Foldseek 3Di:
DDDPDDWAKDWPDAQQAWIATPVRPDTFGHWDPVVRPTPNPGHGDQRVVQVVQFVLLLVLLVVLVVVVPDDDDDSVQKGKHKDKDWDQDDDRDIDIEIEIEIEGEDDDQVVQVVSSVVSCVVRVVSVVCPPPYDYHYHYHYD/DDPDDWDKDWPDAQQTWIATPVRPDTFGHWDCVVVPIDNPTHGPQVVVQVVQQVLLLVLLVVLVPVVPPDDDDSVQKGKGKDKDWDCPVPPRIDIEIEIEIEGEDDDQVVQVVSSVVSCVVRPVSVVCPPPYDYHYDYHYD/DDDPDDWDKDWPDAQQAWIATPVRPDTFGGWDPVVRPTPNPTHGPQVVVQVVQQVLLLVLLVVLVVVVPDDDADSVQKGKGKDKDKADDPPPGIDIEIEIEIEGEPDDPVVSVVSSVVSCVVRVVSVVCPPPYDYHYDYHYD/DDDPDDWDWDWPDAQQTWIATPVRPDTFGHWDDVVVPTPNPTHGVQVVVQVVQQVLLLVLLVVLVPVVPPDDADSVQKGKHKDKDWAADPPPGIDIEIEIEIEGEDDDPVVSVVSSVVSCVVRVVSVVCPPPYDYHYDYHYD